Protein AF-A0A1S4BSP2-F1 (afdb_monomer)

Structure (mmCIF, N/CA/C/O backbone):
data_AF-A0A1S4BSP2-F1
#
_entry.id   AF-A0A1S4BSP2-F1
#
loop_
_atom_site.group_PDB
_atom_site.id
_atom_site.type_symbol
_atom_site.label_atom_id
_atom_site.label_alt_id
_atom_site.label_comp_id
_atom_site.label_asym_id
_atom_site.label_entity_id
_atom_site.label_seq_id
_atom_site.pdbx_PDB_ins_code
_atom_site.Cartn_x
_atom_site.Cartn_y
_atom_site.Cartn_z
_atom_site.occupancy
_atom_site.B_iso_or_equiv
_atom_site.auth_seq_id
_atom_site.auth_comp_id
_atom_site.auth_asym_id
_atom_site.auth_atom_id
_atom_site.pdbx_PDB_model_num
ATOM 1 N N . MET A 1 1 ? 5.334 58.617 24.146 1.00 50.50 1 MET A N 1
ATOM 2 C CA . MET A 1 1 ? 5.164 57.390 23.346 1.00 50.50 1 MET A CA 1
ATOM 3 C C . MET A 1 1 ? 6.463 56.600 23.495 1.00 50.50 1 MET A C 1
ATOM 5 O O . MET A 1 1 ? 7.071 56.245 22.509 1.00 50.50 1 MET A O 1
ATOM 9 N N . ASP A 1 2 ? 6.907 56.377 24.747 1.00 45.22 2 ASP A N 1
ATOM 10 C CA . ASP A 1 2 ? 8.325 56.086 25.069 1.00 45.22 2 ASP A CA 1
ATOM 11 C C . ASP A 1 2 ? 8.483 55.073 26.223 1.00 45.22 2 ASP A C 1
ATOM 13 O O . ASP A 1 2 ? 9.520 54.987 26.870 1.00 45.22 2 ASP A O 1
ATOM 17 N N . LYS A 1 3 ? 7.433 54.296 26.523 1.00 40.75 3 LYS A N 1
ATOM 18 C CA . LYS A 1 3 ? 7.481 53.196 27.511 1.00 40.75 3 LYS A CA 1
ATOM 19 C C . LYS A 1 3 ? 7.146 51.819 26.932 1.00 40.75 3 LYS A C 1
ATOM 21 O O . LYS A 1 3 ? 7.231 50.833 27.652 1.00 40.75 3 LYS A O 1
ATOM 26 N N . VAL A 1 4 ? 6.814 51.741 25.642 1.00 40.09 4 VAL A N 1
ATOM 27 C CA . VAL A 1 4 ? 6.516 50.471 24.954 1.00 40.09 4 VAL A CA 1
ATOM 28 C C . VAL A 1 4 ? 7.745 49.954 24.192 1.00 40.09 4 VAL A C 1
ATOM 30 O O . VAL A 1 4 ? 8.004 48.754 24.207 1.00 40.09 4 VAL A O 1
ATOM 33 N N . ASP A 1 5 ? 8.605 50.842 23.684 1.00 39.97 5 ASP A N 1
ATOM 34 C CA . ASP A 1 5 ? 9.820 50.443 22.951 1.00 39.97 5 ASP A CA 1
ATOM 35 C C . ASP A 1 5 ? 10.984 49.987 23.854 1.00 39.97 5 ASP A C 1
ATOM 37 O O . ASP A 1 5 ? 11.882 49.273 23.408 1.00 39.97 5 ASP A O 1
ATOM 41 N N . SER A 1 6 ? 10.943 50.302 25.154 1.00 36.81 6 SER A N 1
ATOM 42 C CA . SER A 1 6 ? 11.960 49.861 26.124 1.00 36.81 6 SER A CA 1
ATOM 43 C C . SER A 1 6 ? 11.804 48.390 26.550 1.00 36.81 6 SER A C 1
ATOM 45 O O . SER A 1 6 ? 12.796 47.764 26.914 1.00 36.81 6 SER A O 1
ATOM 47 N N . ILE A 1 7 ? 10.595 47.821 26.464 1.00 40.38 7 ILE A N 1
ATOM 48 C CA . ILE A 1 7 ? 10.298 46.432 26.873 1.00 40.38 7 ILE A CA 1
ATOM 49 C C . ILE A 1 7 ? 10.521 45.451 25.706 1.00 40.38 7 ILE A C 1
ATOM 51 O O . ILE A 1 7 ? 10.869 44.287 25.903 1.00 40.38 7 ILE A O 1
ATOM 55 N N . ILE A 1 8 ? 10.399 45.927 24.464 1.00 39.69 8 ILE A N 1
ATOM 56 C CA . ILE A 1 8 ? 10.599 45.099 23.267 1.00 39.69 8 ILE A CA 1
ATOM 57 C C . ILE A 1 8 ? 12.098 44.849 23.009 1.00 39.69 8 ILE A C 1
ATOM 59 O O . ILE A 1 8 ? 12.465 43.773 22.540 1.00 39.69 8 ILE A O 1
ATOM 63 N N . GLN A 1 9 ? 12.991 45.767 23.404 1.00 39.12 9 GLN A N 1
ATOM 64 C CA . GLN A 1 9 ? 14.441 45.559 23.273 1.00 39.12 9 GLN A CA 1
ATOM 65 C C . GLN A 1 9 ? 15.087 44.732 24.403 1.00 39.12 9 GLN A C 1
ATOM 67 O O . GLN A 1 9 ? 16.177 44.195 24.190 1.00 39.12 9 GLN A O 1
ATOM 72 N N . SER A 1 10 ? 14.439 44.550 25.564 1.00 35.06 10 SER A N 1
ATOM 73 C CA . SER A 1 10 ? 14.945 43.649 26.618 1.00 35.06 10 SER A CA 1
ATOM 74 C C . SER A 1 10 ? 14.641 42.173 26.323 1.00 35.06 10 SER A C 1
ATOM 76 O O . SER A 1 10 ? 15.506 41.322 26.515 1.00 35.06 10 SER A O 1
ATOM 78 N N . ASN A 1 11 ? 13.479 41.870 25.731 1.00 36.09 11 ASN A N 1
ATOM 79 C CA . ASN A 1 11 ? 13.054 40.490 25.441 1.00 36.09 11 ASN A CA 1
ATOM 80 C C . ASN A 1 11 ? 13.760 39.845 24.229 1.00 36.09 11 ASN A C 1
ATOM 82 O O . ASN A 1 11 ? 13.740 38.624 24.075 1.00 36.09 11 ASN A O 1
ATOM 86 N N . ILE A 1 12 ? 14.433 40.635 23.385 1.00 36.22 12 ILE A N 1
ATOM 87 C CA . ILE A 1 12 ? 15.202 40.132 22.229 1.00 36.22 12 ILE A CA 1
ATOM 88 C C . ILE A 1 12 ? 16.653 39.767 22.621 1.00 36.22 12 ILE A C 1
ATOM 90 O O . ILE A 1 12 ? 17.309 38.994 21.922 1.00 36.22 12 ILE A O 1
ATOM 94 N N . LYS A 1 13 ? 17.155 40.241 23.774 1.00 35.75 13 LYS A N 1
ATOM 95 C CA . LYS A 1 13 ? 18.499 39.898 24.282 1.00 35.75 13 LYS A CA 1
ATOM 96 C C . LYS A 1 13 ? 18.541 38.680 25.216 1.00 35.75 13 LYS A C 1
ATOM 98 O O . LYS A 1 13 ? 19.605 38.074 25.317 1.00 35.75 13 LYS A O 1
ATOM 103 N N . GLU A 1 14 ? 17.428 38.271 25.830 1.00 34.53 14 GLU A N 1
ATOM 104 C CA . GLU A 1 14 ? 17.371 37.041 26.649 1.00 34.53 14 GLU A CA 1
ATOM 105 C C . GLU A 1 14 ? 17.076 35.773 25.829 1.00 34.53 14 GLU A C 1
ATOM 107 O O . GLU A 1 14 ? 17.665 34.725 26.094 1.00 34.53 14 GLU A O 1
ATOM 112 N N . ASN A 1 15 ? 16.294 35.866 24.745 1.00 33.38 15 ASN A N 1
ATOM 113 C CA . ASN A 1 15 ? 15.998 34.708 23.885 1.00 33.38 15 ASN A CA 1
ATOM 114 C C . ASN A 1 15 ? 17.181 34.233 23.018 1.00 33.38 15 ASN A C 1
ATOM 116 O O . ASN A 1 15 ? 17.183 33.091 22.571 1.00 33.38 15 ASN A O 1
ATOM 120 N N . ASN A 1 16 ? 18.224 35.051 22.838 1.00 33.47 16 ASN A N 1
ATOM 121 C CA . ASN A 1 16 ? 19.440 34.663 22.108 1.00 33.47 16 ASN A CA 1
ATOM 122 C C . ASN A 1 16 ? 20.551 34.081 23.004 1.00 33.47 16 ASN A C 1
ATOM 124 O O . ASN A 1 16 ? 21.638 33.785 22.510 1.00 33.47 16 ASN A O 1
ATOM 128 N N . LYS A 1 17 ? 20.298 33.885 24.309 1.00 32.62 17 LYS A N 1
ATOM 129 C CA . LYS A 1 17 ? 21.251 33.258 25.247 1.00 32.62 17 LYS A CA 1
ATOM 130 C C . LYS A 1 17 ? 20.869 31.836 25.680 1.00 32.62 17 LYS A C 1
ATOM 132 O O . LYS A 1 17 ? 21.713 31.144 26.234 1.00 32.62 17 LYS A O 1
ATOM 137 N N . HIS A 1 18 ? 19.652 31.376 25.376 1.00 33.06 18 HIS A N 1
ATOM 138 C CA . HIS A 1 18 ? 19.178 30.018 25.693 1.00 33.06 18 HIS A CA 1
ATOM 139 C C . HIS A 1 18 ? 19.277 29.013 24.529 1.00 33.06 18 HIS A C 1
ATOM 141 O O . HIS A 1 18 ? 18.910 27.854 24.698 1.00 33.06 18 HIS A O 1
ATOM 147 N N . GLN A 1 19 ? 19.812 29.424 23.372 1.00 31.45 19 GLN A N 1
ATOM 148 C CA . GLN A 1 19 ? 19.957 28.570 22.181 1.00 31.45 19 GLN A CA 1
ATOM 149 C C . GLN A 1 19 ? 21.403 28.105 21.904 1.00 31.45 19 GLN A C 1
ATOM 151 O O . GLN A 1 19 ? 21.684 27.513 20.868 1.00 31.45 19 GLN A O 1
ATOM 156 N N . LEU A 1 20 ? 22.322 28.311 22.850 1.00 29.95 20 LEU A N 1
ATOM 157 C CA . LEU A 1 20 ? 23.643 27.680 22.872 1.00 29.95 20 LEU A CA 1
ATOM 158 C C . LEU A 1 20 ? 23.983 27.354 24.325 1.00 29.95 20 LEU A C 1
ATOM 160 O O . LEU A 1 20 ? 24.379 28.264 25.040 1.00 29.95 20 LEU A O 1
ATOM 164 N N . MET A 1 21 ? 23.769 26.101 24.747 1.00 26.14 21 MET A N 1
ATOM 165 C CA . MET A 1 21 ? 24.466 25.350 25.817 1.00 26.14 21 MET A CA 1
ATOM 166 C C . MET A 1 21 ? 23.573 24.188 26.286 1.00 26.14 21 MET A C 1
ATOM 168 O O . MET A 1 21 ? 22.819 24.335 27.243 1.00 26.14 21 MET A O 1
ATOM 172 N N . CYS A 1 22 ? 23.627 23.060 25.573 1.00 25.50 22 CYS A N 1
ATOM 173 C CA . CYS A 1 22 ? 23.610 21.682 26.105 1.00 25.50 22 CYS A CA 1
ATOM 174 C C . CYS A 1 22 ? 23.443 20.688 24.942 1.00 25.50 22 CYS A C 1
ATOM 176 O O . CYS A 1 22 ? 22.496 19.911 24.878 1.00 25.50 22 CYS A O 1
ATOM 178 N N . GLU A 1 23 ? 24.391 20.722 24.007 1.00 24.67 23 GLU A N 1
ATOM 179 C CA . GLU A 1 23 ? 24.931 19.474 23.474 1.00 24.67 23 GLU A CA 1
ATOM 180 C C . GLU A 1 23 ? 26.076 19.062 24.413 1.00 24.67 23 GLU A C 1
ATOM 182 O O . GLU A 1 23 ? 26.833 19.921 24.867 1.00 24.67 23 GLU A O 1
ATOM 187 N N . ASN A 1 24 ? 26.182 17.756 24.674 1.00 24.95 24 ASN A N 1
ATOM 188 C CA . ASN A 1 24 ? 27.178 17.041 25.488 1.00 24.95 24 ASN A CA 1
ATOM 189 C C . ASN A 1 24 ? 26.901 16.897 26.996 1.00 24.95 24 ASN A C 1
ATOM 191 O O . ASN A 1 24 ? 27.485 17.598 27.816 1.00 24.95 24 ASN A O 1
ATOM 195 N N . SER A 1 25 ? 26.184 15.828 27.365 1.00 26.09 25 SER A N 1
ATOM 196 C CA . SER A 1 25 ? 26.716 14.881 28.358 1.00 26.09 25 SER A CA 1
ATOM 197 C C . SER A 1 25 ? 26.072 13.495 28.235 1.00 26.09 25 SER A C 1
ATOM 199 O O . SER A 1 25 ? 24.858 13.334 28.206 1.00 26.09 25 SER A O 1
ATOM 201 N N . PHE A 1 26 ? 26.973 12.532 28.143 1.00 21.23 26 PHE A N 1
ATOM 202 C CA . PHE A 1 26 ? 26.881 11.092 27.964 1.00 21.23 26 PHE A CA 1
ATOM 203 C C . PHE A 1 26 ? 26.318 10.340 29.197 1.00 21.23 26 PHE A C 1
ATOM 205 O O . PHE A 1 26 ? 26.526 10.773 30.325 1.00 21.23 26 PHE A O 1
ATOM 212 N N . CYS A 1 27 ? 25.680 9.195 28.906 1.00 24.94 27 CYS A N 1
ATOM 213 C CA . CYS A 1 27 ? 25.442 7.962 29.684 1.00 24.94 27 CYS A CA 1
ATOM 214 C C . CYS A 1 27 ? 24.702 7.958 31.043 1.00 24.94 27 CYS A C 1
ATOM 216 O O . CYS A 1 27 ? 25.029 8.676 31.983 1.00 24.94 27 CYS A O 1
ATOM 218 N N . GLY A 1 28 ? 23.795 6.981 31.154 1.00 23.94 28 GLY A N 1
ATOM 219 C CA . GLY A 1 28 ? 23.202 6.482 32.392 1.00 23.94 28 GLY A CA 1
ATOM 220 C C . GLY A 1 28 ? 22.159 5.397 32.107 1.00 23.94 28 GLY A C 1
ATOM 221 O O . GLY A 1 28 ? 20.973 5.645 32.287 1.00 23.94 28 GLY A O 1
ATOM 222 N N . ASP A 1 29 ? 22.608 4.237 31.610 1.00 30.27 29 ASP A N 1
ATOM 223 C CA . ASP A 1 29 ? 21.833 2.986 31.554 1.00 30.27 29 ASP A CA 1
ATOM 224 C C . ASP A 1 29 ? 21.237 2.675 32.928 1.00 30.27 29 ASP A C 1
ATOM 226 O O . ASP A 1 29 ? 22.007 2.547 33.874 1.00 30.27 29 ASP A O 1
ATOM 230 N N . PHE A 1 30 ? 19.920 2.471 33.041 1.00 24.08 30 PHE A N 1
ATOM 231 C CA . PHE A 1 30 ? 19.352 1.674 34.133 1.00 24.08 30 PHE A CA 1
ATOM 232 C C . PHE A 1 30 ? 18.072 0.946 33.693 1.00 24.08 30 PHE A C 1
ATOM 234 O O . PHE A 1 30 ? 17.034 1.548 33.441 1.00 24.08 30 PHE A O 1
ATOM 241 N N . SER A 1 31 ? 18.251 -0.372 33.589 1.00 26.03 31 SER A N 1
ATOM 242 C CA . SER A 1 31 ? 17.325 -1.506 33.495 1.00 26.03 31 SER A CA 1
ATOM 243 C C . SER A 1 31 ? 15.816 -1.256 33.651 1.00 26.03 31 SER A C 1
ATOM 245 O O . SER A 1 31 ? 15.331 -1.067 34.769 1.00 26.03 31 SER A O 1
ATOM 247 N N . ASP A 1 32 ? 15.068 -1.463 32.565 1.00 28.05 32 ASP A N 1
ATOM 248 C CA . ASP A 1 32 ? 13.691 -1.958 32.639 1.00 28.05 32 ASP A CA 1
ATOM 249 C C . ASP A 1 32 ? 13.738 -3.461 32.955 1.00 28.05 32 ASP A C 1
ATOM 251 O O . ASP A 1 32 ? 14.164 -4.281 32.140 1.00 28.05 32 ASP A O 1
ATOM 255 N N . SER A 1 33 ? 13.341 -3.830 34.171 1.00 27.62 33 SER A N 1
ATOM 256 C CA . SER A 1 33 ? 13.061 -5.219 34.525 1.00 27.62 33 SER A CA 1
ATOM 257 C C . SER A 1 33 ? 11.678 -5.596 33.994 1.00 27.62 33 SER A C 1
ATOM 259 O O . SER A 1 33 ? 10.672 -5.448 34.691 1.00 27.62 33 SER A O 1
ATOM 261 N N . GLU A 1 34 ? 11.632 -6.072 32.754 1.00 31.94 34 GLU A N 1
ATOM 262 C CA . GLU A 1 34 ? 10.533 -6.902 32.270 1.00 31.94 34 GLU A CA 1
ATOM 263 C C . GLU A 1 34 ? 10.687 -8.307 32.867 1.00 31.94 34 GLU A C 1
ATOM 265 O O . GLU A 1 34 ? 11.730 -8.943 32.726 1.00 31.94 34 GLU A O 1
ATOM 270 N N . ALA A 1 35 ? 9.650 -8.783 33.555 1.00 28.55 35 ALA A N 1
ATOM 271 C CA . ALA A 1 35 ? 9.513 -10.186 33.913 1.00 28.55 35 ALA A CA 1
ATOM 272 C C . ALA A 1 35 ? 8.082 -10.651 33.610 1.00 28.55 35 ALA A C 1
ATOM 274 O O . ALA A 1 35 ? 7.121 -10.243 34.264 1.00 28.55 35 ALA A O 1
ATOM 275 N N . ASP A 1 36 ? 8.028 -11.508 32.592 1.00 24.95 36 ASP A N 1
ATOM 276 C CA . ASP A 1 36 ? 7.155 -12.661 32.383 1.00 24.95 36 ASP A CA 1
ATOM 277 C C . ASP A 1 36 ? 5.640 -12.472 32.213 1.00 24.95 36 ASP A C 1
ATOM 279 O O . ASP A 1 36 ? 4.841 -12.654 33.130 1.00 24.95 36 ASP A O 1
ATOM 283 N N . PHE A 1 37 ? 5.237 -12.332 30.946 1.00 24.08 37 PHE A N 1
ATOM 284 C CA . PHE A 1 37 ? 4.213 -13.212 30.373 1.00 24.08 37 PHE A CA 1
ATOM 285 C C . PHE A 1 37 ? 4.823 -13.931 29.165 1.00 24.08 37 PHE A C 1
ATOM 287 O O . PHE A 1 37 ? 5.249 -13.291 28.207 1.00 24.08 37 PHE A O 1
ATOM 294 N N . SER A 1 38 ? 4.916 -15.257 29.250 1.00 26.95 38 SER A N 1
ATOM 295 C CA . SER A 1 38 ? 5.575 -16.110 28.265 1.00 26.95 38 SER A CA 1
ATOM 296 C C . SER A 1 38 ? 4.902 -16.042 26.888 1.00 26.95 38 SER A C 1
ATOM 298 O O . SER A 1 38 ? 3.725 -16.365 26.735 1.00 26.95 38 SER A O 1
ATOM 300 N N . ASP A 1 39 ? 5.687 -15.669 25.875 1.00 33.03 39 ASP A N 1
ATOM 301 C CA . ASP A 1 39 ? 5.323 -15.678 24.449 1.00 33.03 39 ASP A CA 1
ATOM 302 C C . ASP A 1 39 ? 6.225 -16.657 23.663 1.00 33.03 39 ASP A C 1
ATOM 304 O O . ASP A 1 39 ? 6.688 -16.401 22.550 1.00 33.03 39 ASP A O 1
ATOM 308 N N . ASP A 1 40 ? 6.487 -17.823 24.261 1.00 27.38 40 ASP A N 1
ATOM 309 C CA . ASP A 1 40 ? 7.433 -18.841 23.769 1.00 27.38 40 ASP A CA 1
ATOM 310 C C . ASP A 1 40 ? 6.928 -19.668 22.565 1.00 27.38 40 ASP A C 1
ATOM 312 O O . ASP A 1 40 ? 7.354 -20.800 22.339 1.00 27.38 40 ASP A O 1
ATOM 316 N N . ALA A 1 41 ? 6.033 -19.126 21.733 1.00 32.53 41 ALA A N 1
ATOM 317 C CA . ALA A 1 41 ? 5.548 -19.837 20.543 1.00 32.53 41 ALA A CA 1
ATOM 318 C C . ALA A 1 41 ? 5.525 -19.019 19.241 1.00 32.53 41 ALA A C 1
ATOM 320 O O . ALA A 1 41 ? 5.024 -19.519 18.228 1.00 32.53 41 ALA A O 1
ATOM 321 N N . LEU A 1 42 ? 6.064 -17.792 19.215 1.00 37.72 42 LEU A N 1
ATOM 322 C CA . LEU A 1 42 ? 6.009 -16.934 18.017 1.00 37.72 42 LEU A CA 1
ATOM 323 C C . LEU A 1 42 ? 7.363 -16.565 17.393 1.00 37.72 42 LEU A C 1
ATOM 325 O O . LEU A 1 42 ? 7.386 -16.118 16.244 1.00 37.72 42 LEU A O 1
ATOM 329 N N . VAL A 1 43 ? 8.488 -16.827 18.059 1.00 35.00 43 VAL A N 1
ATOM 330 C CA . VAL A 1 43 ? 9.807 -16.395 17.557 1.00 35.00 43 VAL A CA 1
ATOM 331 C C . VAL A 1 43 ? 10.371 -17.336 16.477 1.00 35.00 43 VAL A C 1
ATOM 333 O O . VAL A 1 43 ? 10.938 -16.873 15.489 1.00 35.00 43 VAL A O 1
ATOM 336 N N . ASP A 1 44 ? 10.109 -18.644 16.552 1.00 31.48 44 ASP A N 1
ATOM 337 C CA . ASP A 1 44 ? 10.766 -19.639 15.677 1.00 31.48 44 ASP A CA 1
ATOM 338 C C . ASP A 1 44 ? 10.132 -19.786 14.268 1.00 31.48 44 ASP A C 1
ATOM 340 O O . ASP A 1 44 ? 10.564 -20.575 13.426 1.00 31.48 44 ASP A O 1
ATOM 344 N N . THR A 1 45 ? 9.098 -18.992 13.958 1.00 39.03 45 THR A N 1
ATOM 345 C CA . THR A 1 45 ? 8.532 -18.909 12.592 1.00 39.03 45 THR A CA 1
ATOM 346 C C . THR A 1 45 ? 8.915 -17.634 11.848 1.00 39.03 45 THR A C 1
ATOM 348 O O . THR A 1 45 ? 8.694 -17.560 10.637 1.00 39.03 45 THR A O 1
ATOM 351 N N . HIS A 1 46 ? 9.526 -16.659 12.529 1.00 36.59 46 HIS A N 1
ATOM 352 C CA . HIS A 1 46 ? 9.873 -15.366 11.943 1.00 36.59 46 HIS A CA 1
ATOM 353 C C . HIS A 1 46 ? 11.162 -15.423 11.108 1.00 36.59 46 HIS A C 1
ATOM 355 O O . HIS A 1 46 ? 11.204 -14.835 10.029 1.00 36.59 46 HIS A O 1
ATOM 361 N N . GLU A 1 47 ? 12.173 -16.197 11.519 1.00 35.81 47 GLU A N 1
ATOM 362 C CA . GLU A 1 47 ? 13.419 -16.340 10.745 1.00 35.81 47 GLU A CA 1
ATOM 363 C C . GLU A 1 47 ? 13.234 -17.173 9.468 1.00 35.81 47 GLU A C 1
ATOM 365 O O . GLU A 1 47 ? 13.678 -16.768 8.392 1.00 35.81 47 GLU A O 1
ATOM 370 N N . LYS A 1 48 ? 12.483 -18.281 9.536 1.00 30.78 48 LYS A N 1
ATOM 371 C CA . LYS A 1 48 ? 12.262 -19.165 8.375 1.00 30.78 48 LYS A CA 1
ATOM 372 C C . LYS A 1 48 ? 11.256 -18.612 7.356 1.00 30.78 48 LYS A C 1
ATOM 374 O O . LYS A 1 48 ? 11.366 -18.932 6.175 1.00 30.78 48 LYS A O 1
ATOM 379 N N . ARG A 1 49 ? 10.298 -17.758 7.757 1.00 34.91 49 ARG A N 1
ATOM 380 C CA . ARG A 1 49 ? 9.403 -17.060 6.803 1.00 34.91 49 ARG A CA 1
ATOM 381 C C . ARG A 1 49 ? 10.033 -15.820 6.189 1.00 34.91 49 ARG A C 1
ATOM 383 O O . ARG A 1 49 ? 9.805 -15.572 5.008 1.00 34.91 49 ARG A O 1
ATOM 390 N N . ASN A 1 50 ? 10.849 -15.077 6.935 1.00 33.19 50 ASN A N 1
ATOM 391 C CA . ASN A 1 50 ? 11.537 -13.913 6.379 1.00 33.19 50 ASN A CA 1
ATOM 392 C C . ASN A 1 50 ? 12.547 -14.308 5.293 1.00 33.19 50 ASN A C 1
ATOM 394 O O . ASN A 1 50 ? 12.716 -13.557 4.339 1.00 33.19 50 ASN A O 1
ATOM 398 N N . GLN A 1 51 ? 13.125 -15.513 5.344 1.00 32.88 51 GLN A N 1
ATOM 399 C CA . GLN A 1 51 ? 13.971 -16.030 4.260 1.00 32.88 51 GLN A CA 1
ATOM 400 C C . GLN A 1 51 ? 13.214 -16.305 2.949 1.00 32.88 51 GLN A C 1
ATOM 402 O O . GLN A 1 51 ? 13.786 -16.127 1.881 1.00 32.88 51 GLN A O 1
ATOM 407 N N . SER A 1 52 ? 11.921 -16.643 3.007 1.00 32.03 52 SER A N 1
ATOM 408 C CA . SER A 1 52 ? 11.067 -16.794 1.815 1.00 32.03 52 SER A CA 1
ATOM 409 C C . SER A 1 52 ? 10.479 -15.463 1.320 1.00 32.03 52 SER A C 1
ATOM 411 O O . SER A 1 52 ? 10.102 -15.368 0.155 1.00 32.03 52 SER A O 1
ATOM 413 N N . ILE A 1 53 ? 10.401 -14.440 2.176 1.00 33.31 53 ILE A N 1
ATOM 414 C CA . ILE A 1 53 ? 9.873 -13.104 1.838 1.00 33.31 53 ILE A CA 1
ATOM 415 C C . ILE A 1 53 ? 10.990 -12.173 1.327 1.00 33.31 53 ILE A C 1
ATOM 417 O O . ILE A 1 53 ? 10.734 -11.267 0.537 1.00 33.31 53 ILE A O 1
ATOM 421 N N . LEU A 1 54 ? 12.249 -12.429 1.694 1.00 29.39 54 LEU A N 1
ATOM 422 C CA . LEU A 1 54 ? 13.413 -11.675 1.213 1.00 29.39 54 LEU A CA 1
ATOM 423 C C . LEU A 1 54 ? 13.801 -11.975 -0.251 1.00 29.39 54 LEU A C 1
ATOM 425 O O . LEU A 1 54 ? 14.587 -11.219 -0.824 1.00 29.39 54 LEU A O 1
ATOM 429 N N . GLU A 1 55 ? 13.225 -13.002 -0.886 1.00 32.47 55 GLU A N 1
ATOM 430 C CA . GLU A 1 55 ? 13.447 -13.305 -2.313 1.00 32.47 55 GLU A CA 1
ATOM 431 C C . GLU A 1 55 ? 12.458 -12.615 -3.275 1.00 32.47 55 GLU A C 1
ATOM 433 O O . GLU A 1 55 ? 12.697 -12.581 -4.485 1.00 32.47 55 GLU A O 1
ATOM 438 N N . GLU A 1 56 ? 11.419 -11.938 -2.777 1.00 36.19 56 GLU A N 1
ATOM 439 C CA . GLU A 1 56 ? 10.548 -11.084 -3.599 1.00 36.19 56 GLU A CA 1
ATOM 440 C C . GLU A 1 56 ? 10.877 -9.600 -3.424 1.00 36.19 56 GLU A C 1
ATOM 442 O O . GLU A 1 56 ? 10.087 -8.774 -2.964 1.00 36.19 56 GLU A O 1
ATOM 447 N N . ARG A 1 57 ? 12.082 -9.231 -3.863 1.00 35.16 57 ARG A N 1
ATOM 448 C CA . ARG A 1 57 ? 12.482 -7.832 -4.023 1.00 35.16 57 ARG A CA 1
ATOM 449 C C . ARG A 1 57 ? 11.692 -7.194 -5.171 1.00 35.16 57 ARG A C 1
ATOM 451 O O . ARG A 1 57 ? 12.064 -7.292 -6.337 1.00 35.16 57 ARG A O 1
ATOM 458 N N . GLU A 1 58 ? 10.579 -6.572 -4.801 1.00 47.84 58 GLU A N 1
ATOM 459 C CA . GLU A 1 58 ? 9.775 -5.580 -5.522 1.00 47.84 58 GLU A CA 1
ATOM 460 C C . GLU A 1 58 ? 10.166 -5.344 -6.999 1.00 47.84 58 GLU A C 1
ATOM 462 O O . GLU A 1 58 ? 11.014 -4.515 -7.377 1.00 47.84 58 GLU A O 1
ATOM 467 N N . LEU A 1 59 ? 9.527 -6.141 -7.850 1.00 42.66 59 LEU A N 1
ATOM 468 C CA . LEU A 1 59 ? 9.638 -6.076 -9.295 1.00 42.66 59 LEU A CA 1
ATOM 469 C C . LEU A 1 59 ? 8.780 -4.918 -9.832 1.00 42.66 59 LEU A C 1
ATOM 471 O O . LEU A 1 59 ? 7.669 -4.686 -9.366 1.00 42.66 59 LEU A O 1
ATOM 475 N N . LEU A 1 60 ? 9.294 -4.213 -10.849 1.00 50.06 60 LEU A N 1
ATOM 476 C CA . LEU A 1 60 ? 8.462 -3.408 -11.757 1.00 50.06 60 LEU A CA 1
ATOM 477 C C . LEU A 1 60 ? 7.264 -4.256 -12.210 1.00 50.06 60 LEU A C 1
ATOM 479 O O . LEU A 1 60 ? 7.465 -5.459 -12.411 1.00 50.06 60 LEU A O 1
ATOM 483 N N . SER A 1 61 ? 6.077 -3.659 -12.401 1.00 56.06 61 SER A N 1
ATOM 484 C CA . SER A 1 61 ? 4.927 -4.419 -12.907 1.00 56.06 61 SER A CA 1
ATOM 485 C C . SER A 1 61 ? 5.346 -5.147 -14.187 1.00 56.06 61 SER A C 1
ATOM 487 O O . SER A 1 61 ? 6.062 -4.595 -15.033 1.00 56.06 61 SER A O 1
ATOM 489 N N . ASP A 1 62 ? 4.984 -6.423 -14.309 1.00 57.56 62 ASP A N 1
ATOM 490 C CA . ASP A 1 62 ? 5.377 -7.220 -15.477 1.00 57.56 62 ASP A CA 1
ATOM 491 C C . ASP A 1 62 ? 4.826 -6.611 -16.775 1.00 57.56 62 ASP A C 1
ATOM 493 O O . ASP A 1 62 ? 5.418 -6.758 -17.842 1.00 57.56 62 ASP A O 1
ATOM 497 N N . GLU A 1 63 ? 3.767 -5.811 -16.661 1.00 55.38 63 GLU A N 1
ATOM 498 C CA . GLU A 1 63 ? 3.228 -4.973 -17.722 1.00 55.38 63 GLU A CA 1
ATOM 499 C C . GLU A 1 63 ? 4.169 -3.840 -18.147 1.00 55.38 63 GLU A C 1
ATOM 501 O O . GLU A 1 63 ? 4.447 -3.692 -19.337 1.00 55.38 63 GLU A O 1
ATOM 506 N N . ILE A 1 64 ? 4.744 -3.083 -17.206 1.00 57.44 64 ILE A N 1
ATOM 507 C CA . ILE A 1 64 ? 5.769 -2.078 -17.522 1.00 57.44 64 ILE A CA 1
ATOM 508 C C . ILE A 1 64 ? 6.975 -2.740 -18.191 1.00 57.44 64 ILE A C 1
ATOM 510 O O . ILE A 1 64 ? 7.514 -2.190 -19.153 1.00 57.44 64 ILE A O 1
ATOM 514 N N . LYS A 1 65 ? 7.397 -3.923 -17.726 1.00 59.12 65 LYS A N 1
ATOM 515 C CA . LYS A 1 65 ? 8.508 -4.661 -18.349 1.00 59.12 65 LYS A CA 1
ATOM 516 C C . LYS A 1 65 ? 8.175 -5.102 -19.776 1.00 59.12 65 LYS A C 1
ATOM 518 O O . LYS A 1 65 ? 9.038 -4.967 -20.639 1.00 59.12 65 LYS A O 1
ATOM 523 N N . ARG A 1 66 ? 6.953 -5.584 -20.036 1.00 60.59 66 ARG A N 1
ATOM 524 C CA . ARG A 1 66 ? 6.480 -5.951 -21.384 1.00 60.59 66 ARG A CA 1
ATOM 525 C C . ARG A 1 66 ? 6.409 -4.739 -22.307 1.00 60.59 66 ARG A C 1
ATOM 527 O O . ARG A 1 66 ? 7.096 -4.720 -23.319 1.00 60.59 66 ARG A O 1
ATOM 534 N N . LYS A 1 67 ? 5.728 -3.667 -21.892 1.00 63.97 67 LYS A N 1
ATOM 535 C CA . LYS A 1 67 ? 5.668 -2.402 -22.648 1.00 63.97 67 LYS A CA 1
ATOM 536 C C . LYS A 1 67 ? 7.049 -1.828 -22.919 1.00 63.97 67 LYS A C 1
ATOM 538 O O . LYS A 1 67 ? 7.282 -1.226 -23.958 1.00 63.97 67 LYS A O 1
ATOM 543 N N . MET A 1 68 ? 7.988 -2.013 -21.998 1.00 58.00 68 MET A N 1
ATOM 544 C CA . MET A 1 68 ? 9.378 -1.671 -22.239 1.00 58.00 68 MET A CA 1
ATOM 545 C C . MET A 1 68 ? 9.965 -2.487 -23.398 1.00 58.00 68 MET A C 1
ATOM 547 O O . MET A 1 68 ? 10.655 -1.906 -24.227 1.00 58.00 68 MET A O 1
ATOM 551 N N . VAL A 1 69 ? 9.735 -3.793 -23.490 1.00 54.91 69 VAL A N 1
ATOM 552 C CA . VAL A 1 69 ? 10.296 -4.637 -24.562 1.00 54.91 69 VAL A CA 1
ATOM 553 C C . VAL A 1 69 ? 9.814 -4.221 -25.963 1.00 54.91 69 VAL A C 1
ATOM 555 O O . VAL A 1 69 ? 10.609 -4.296 -26.896 1.00 54.91 69 VAL A O 1
ATOM 558 N N . ASP A 1 70 ? 8.598 -3.685 -26.098 1.00 50.62 70 ASP A N 1
ATOM 559 C CA . ASP A 1 70 ? 7.940 -3.478 -27.402 1.00 50.62 70 ASP A CA 1
ATOM 560 C C . ASP A 1 70 ? 8.134 -2.081 -28.045 1.00 50.62 70 ASP A C 1
ATOM 562 O O . ASP A 1 70 ? 7.584 -1.802 -29.107 1.00 50.62 70 ASP A O 1
ATOM 566 N N . ILE A 1 71 ? 8.885 -1.161 -27.423 1.00 52.72 71 ILE A N 1
ATOM 567 C CA . ILE A 1 71 ? 8.872 0.275 -27.800 1.00 52.72 71 ILE A CA 1
ATOM 568 C C . ILE A 1 71 ? 9.907 0.704 -28.864 1.00 52.72 71 ILE A C 1
ATOM 570 O O . ILE A 1 71 ? 9.814 1.828 -29.359 1.00 52.72 71 ILE A O 1
ATOM 574 N N . GLU A 1 72 ? 10.876 -0.121 -29.265 1.00 47.28 72 GLU A N 1
ATOM 575 C CA . GLU A 1 72 ? 11.948 0.330 -30.177 1.00 47.28 72 GLU A CA 1
ATOM 576 C C . GLU A 1 72 ? 11.771 -0.153 -31.627 1.00 47.28 72 GLU A C 1
ATOM 578 O O . GLU A 1 72 ? 12.368 -1.141 -32.049 1.00 47.28 72 GLU A O 1
ATOM 583 N N . GLY A 1 73 ? 10.997 0.610 -32.406 1.00 38.91 73 GLY A N 1
ATOM 584 C CA . GLY A 1 73 ? 11.229 0.757 -33.845 1.00 38.91 73 GLY A CA 1
ATOM 585 C C . GLY A 1 73 ? 12.369 1.756 -34.070 1.00 38.91 73 GLY A C 1
ATOM 586 O O . GLY A 1 73 ? 12.258 2.922 -33.687 1.00 38.91 73 GLY A O 1
ATOM 587 N N . ASP A 1 74 ? 13.481 1.284 -34.625 1.00 35.38 74 ASP A N 1
ATOM 588 C CA . ASP A 1 74 ? 14.639 2.093 -35.018 1.00 35.38 74 ASP A CA 1
ATOM 589 C C . ASP A 1 74 ? 14.392 2.653 -36.435 1.00 35.38 74 ASP A C 1
ATOM 591 O O . ASP A 1 74 ? 14.100 1.858 -37.327 1.00 35.38 74 ASP A O 1
ATOM 595 N N . PRO A 1 75 ? 14.454 3.976 -36.685 1.00 36.09 75 PRO A N 1
ATOM 596 C CA . PRO A 1 75 ? 14.222 4.534 -38.021 1.00 36.09 75 PRO A CA 1
ATOM 597 C C . PRO A 1 75 ? 15.333 4.235 -39.049 1.00 36.09 75 PRO A C 1
ATOM 599 O O . PRO A 1 75 ? 15.136 4.550 -40.218 1.00 36.09 75 PRO A O 1
ATOM 602 N N . ASP A 1 76 ? 16.457 3.621 -38.655 1.00 36.69 76 ASP A N 1
ATOM 603 C CA . ASP A 1 76 ? 17.646 3.465 -39.514 1.00 36.69 76 ASP A CA 1
ATOM 604 C C . ASP A 1 76 ? 18.014 2.009 -39.884 1.00 36.69 76 ASP A C 1
ATOM 606 O O . ASP A 1 76 ? 19.165 1.725 -40.228 1.00 36.69 76 ASP A O 1
ATOM 610 N N . CYS A 1 77 ? 17.072 1.059 -39.886 1.00 34.97 77 CYS A N 1
ATOM 611 C CA . CYS A 1 77 ? 17.324 -0.266 -40.466 1.00 34.97 77 CYS A CA 1
ATOM 612 C C . CYS A 1 77 ? 16.354 -0.600 -41.607 1.00 34.97 77 CYS A C 1
ATOM 614 O O . CYS A 1 77 ? 15.141 -0.648 -41.444 1.00 34.97 77 CYS A O 1
ATOM 616 N N . VAL A 1 78 ? 16.933 -0.806 -42.793 1.00 30.78 78 VAL A N 1
ATOM 617 C CA . VAL A 1 78 ? 16.245 -1.280 -43.995 1.00 30.78 78 VAL A CA 1
ATOM 618 C C . VAL A 1 78 ? 15.685 -2.669 -43.704 1.00 30.78 78 VAL A C 1
ATOM 620 O O . VAL A 1 78 ? 16.451 -3.606 -43.473 1.00 30.78 78 VAL A O 1
ATOM 623 N N . ASP A 1 79 ? 14.362 -2.781 -43.704 1.00 28.77 79 ASP A N 1
ATOM 624 C CA . ASP A 1 79 ? 13.667 -4.062 -43.659 1.00 28.77 79 ASP A CA 1
ATOM 625 C C . ASP A 1 79 ? 13.895 -4.774 -45.000 1.00 28.77 79 ASP A C 1
ATOM 627 O O . ASP A 1 79 ? 13.602 -4.222 -46.064 1.00 28.77 79 ASP A O 1
ATOM 631 N N . SER A 1 80 ? 14.481 -5.972 -44.970 1.00 33.78 80 SER A N 1
ATOM 632 C CA . SER A 1 80 ? 14.535 -6.850 -46.141 1.00 33.78 80 SER A CA 1
ATOM 633 C C . SER A 1 80 ? 13.625 -8.040 -45.884 1.00 33.78 80 SER A C 1
ATOM 635 O O . SER A 1 80 ? 13.828 -8.769 -44.912 1.00 33.78 80 SER A O 1
ATOM 637 N N . GLU A 1 81 ? 12.649 -8.181 -46.774 1.00 33.16 81 GLU A N 1
ATOM 638 C CA . GLU A 1 81 ? 11.479 -9.049 -46.707 1.00 33.16 81 GLU A CA 1
ATOM 639 C C . GLU A 1 81 ? 11.744 -10.536 -46.417 1.00 33.16 81 GLU A C 1
ATOM 641 O O . GLU A 1 81 ? 12.818 -11.094 -46.657 1.00 33.16 81 GLU A O 1
ATOM 646 N N . ASP A 1 82 ? 10.668 -11.139 -45.911 1.00 38.16 82 ASP A N 1
ATOM 647 C CA . ASP A 1 82 ? 10.427 -12.536 -45.570 1.00 38.16 82 ASP A CA 1
ATOM 648 C C . ASP A 1 82 ? 10.992 -13.579 -46.541 1.00 38.16 82 ASP A C 1
ATOM 650 O O . ASP A 1 82 ? 10.825 -13.486 -47.755 1.00 38.16 82 ASP A O 1
ATOM 654 N N . VAL A 1 83 ? 11.463 -14.700 -45.978 1.00 29.02 83 VAL A N 1
ATOM 655 C CA . VAL A 1 83 ? 11.296 -16.015 -46.616 1.00 29.02 83 VAL A CA 1
ATOM 656 C C . VAL A 1 83 ? 10.985 -17.066 -45.545 1.00 29.02 83 VAL A C 1
ATOM 658 O O . VAL A 1 83 ? 11.759 -17.297 -44.615 1.00 29.02 83 VAL A O 1
ATOM 661 N N . GLN A 1 84 ? 9.818 -17.695 -45.686 1.00 36.34 84 GLN A N 1
ATOM 662 C CA . GLN A 1 84 ? 9.399 -18.905 -44.975 1.00 36.34 84 GLN A CA 1
ATOM 663 C C . GLN A 1 84 ? 10.337 -20.081 -45.299 1.00 36.34 84 GLN A C 1
ATOM 665 O O . GLN A 1 84 ? 10.881 -20.122 -46.399 1.00 36.34 84 GLN A O 1
ATOM 670 N N . SER A 1 85 ? 10.438 -21.078 -44.401 1.00 30.84 85 SER A N 1
ATOM 671 C CA . SER A 1 85 ? 10.187 -22.501 -44.729 1.00 30.84 85 SER A CA 1
ATOM 672 C C . SER A 1 85 ? 10.980 -23.531 -43.894 1.00 30.84 85 SER A C 1
ATOM 674 O O . SER A 1 85 ? 12.207 -23.512 -43.859 1.00 30.84 85 SER A O 1
ATOM 676 N N . LEU A 1 86 ? 10.197 -24.501 -43.395 1.00 30.27 86 LEU A N 1
ATOM 677 C CA . LEU A 1 86 ? 10.444 -25.926 -43.109 1.00 30.27 86 LEU A CA 1
ATOM 678 C C . LEU A 1 86 ? 11.279 -26.335 -41.885 1.00 30.27 86 LEU A C 1
ATOM 680 O O . LEU A 1 86 ? 12.508 -26.400 -41.906 1.00 30.27 86 LEU A O 1
ATOM 684 N N . ASP A 1 87 ? 10.531 -26.756 -40.864 1.00 31.56 87 ASP A N 1
ATOM 685 C CA . ASP A 1 87 ? 10.968 -27.625 -39.780 1.00 31.56 87 ASP A CA 1
ATOM 686 C C . ASP A 1 87 ? 11.423 -28.985 -40.332 1.00 31.56 87 ASP A C 1
ATOM 688 O O . ASP A 1 87 ? 10.743 -29.616 -41.145 1.00 31.56 87 ASP A O 1
ATOM 692 N N . SER A 1 88 ? 12.587 -29.444 -39.874 1.00 30.98 88 SER A N 1
ATOM 693 C CA . SER A 1 88 ? 12.991 -30.845 -39.977 1.00 30.98 88 SER A CA 1
ATOM 694 C C . SER A 1 88 ? 13.418 -31.320 -38.593 1.00 30.98 88 SER A C 1
ATOM 696 O O . SER A 1 88 ? 14.374 -30.814 -37.999 1.00 30.98 88 SER A O 1
ATOM 698 N N . ASP A 1 89 ? 12.643 -32.266 -38.072 1.00 37.16 89 ASP A N 1
ATOM 699 C CA . ASP A 1 89 ? 12.831 -32.893 -36.773 1.00 37.16 89 ASP A CA 1
ATOM 700 C C . ASP A 1 89 ? 14.050 -33.817 -36.808 1.00 37.16 89 ASP A C 1
ATOM 702 O O . ASP A 1 89 ? 14.091 -34.805 -37.541 1.00 37.16 89 ASP A O 1
ATOM 706 N N . PHE A 1 90 ? 15.048 -33.511 -35.984 1.00 29.17 90 PHE A N 1
ATOM 707 C CA . PHE A 1 90 ? 16.124 -34.443 -35.664 1.00 29.17 90 PHE A CA 1
ATOM 708 C C . PHE A 1 90 ? 16.386 -34.372 -34.166 1.00 29.17 90 PHE A C 1
ATOM 710 O O . PHE A 1 90 ? 17.001 -33.426 -33.685 1.00 29.17 90 PHE A O 1
ATOM 717 N N . GLU A 1 91 ? 15.877 -35.323 -33.390 1.00 44.09 91 GLU A N 1
ATOM 718 C CA . GLU A 1 91 ? 16.118 -35.359 -31.948 1.00 44.09 91 GLU A CA 1
ATOM 719 C C . GLU A 1 91 ? 17.602 -35.581 -31.646 1.00 44.09 91 GLU A C 1
ATOM 721 O O . GLU A 1 91 ? 18.212 -36.529 -32.139 1.00 44.09 91 GLU A O 1
ATOM 726 N N . THR A 1 92 ? 18.203 -34.708 -30.830 1.00 36.81 92 THR A N 1
ATOM 727 C CA . THR A 1 92 ? 19.438 -35.039 -30.100 1.00 36.81 92 THR A CA 1
ATOM 728 C C . THR A 1 92 ? 19.658 -34.079 -28.928 1.00 36.81 92 THR A C 1
ATOM 730 O O . THR A 1 92 ? 19.593 -32.860 -29.097 1.00 36.81 92 THR A O 1
ATOM 733 N N . GLU A 1 93 ? 19.837 -34.712 -27.766 1.00 35.28 93 GLU A N 1
ATOM 734 C CA . GLU A 1 93 ? 20.475 -34.350 -26.488 1.00 35.28 93 GLU A CA 1
ATOM 735 C C . GLU A 1 93 ? 20.497 -32.875 -26.036 1.00 35.28 93 GLU A C 1
ATOM 737 O O . GLU A 1 93 ? 21.111 -31.996 -26.640 1.00 35.28 93 GLU A O 1
ATOM 742 N N . SER A 1 94 ? 19.854 -32.612 -24.888 1.00 37.28 94 SER A N 1
ATOM 743 C CA . SER A 1 94 ? 19.807 -31.296 -24.247 1.00 37.28 94 SER A CA 1
ATOM 744 C C . SER A 1 94 ? 21.167 -30.908 -23.653 1.00 37.28 94 SER A C 1
ATOM 746 O O . SER A 1 94 ? 21.510 -31.293 -22.533 1.00 37.28 94 SER A O 1
ATOM 748 N N . PHE A 1 95 ? 21.933 -30.092 -24.372 1.00 43.28 95 PHE A N 1
ATOM 749 C CA . PHE A 1 95 ? 23.067 -29.378 -23.791 1.00 43.28 95 PHE A CA 1
ATOM 750 C C . PHE A 1 95 ? 22.547 -28.288 -22.843 1.00 43.28 95 PHE A C 1
ATOM 752 O O . PHE A 1 95 ? 21.844 -27.362 -23.252 1.00 43.28 95 PHE A O 1
ATOM 759 N N . ASN A 1 96 ? 22.855 -28.418 -21.552 1.00 49.66 96 ASN A N 1
ATOM 760 C CA . ASN A 1 96 ? 22.398 -27.497 -20.515 1.00 49.66 96 ASN A CA 1
ATOM 761 C C . ASN A 1 96 ? 23.332 -26.272 -20.455 1.00 49.66 96 ASN A C 1
ATOM 763 O O . ASN A 1 96 ? 24.293 -26.250 -19.688 1.00 49.66 96 ASN A O 1
ATOM 767 N N . PHE A 1 97 ? 23.093 -25.278 -21.314 1.00 57.25 97 PHE A N 1
ATOM 768 C CA . PHE A 1 97 ? 23.893 -24.048 -21.359 1.00 57.25 97 PHE A CA 1
ATOM 769 C C . PHE A 1 97 ? 23.542 -23.080 -20.215 1.00 57.25 97 PHE A C 1
ATOM 771 O O . PHE A 1 97 ? 22.374 -23.005 -19.816 1.00 57.25 97 PHE A O 1
ATOM 778 N N . PRO A 1 98 ? 24.503 -22.270 -19.725 1.00 63.50 98 PRO A N 1
ATOM 779 C CA . PRO A 1 98 ? 24.218 -21.189 -18.786 1.00 63.50 98 PRO A CA 1
ATOM 780 C C . PRO A 1 98 ? 23.180 -20.207 -19.357 1.00 63.50 98 PRO A C 1
ATOM 782 O O . PRO A 1 98 ? 23.352 -19.647 -20.447 1.00 63.50 98 PRO A O 1
ATOM 785 N N . LYS A 1 99 ? 22.082 -20.010 -18.619 1.00 68.44 99 LYS A N 1
ATOM 786 C CA . LYS A 1 99 ? 20.999 -19.074 -18.955 1.00 68.44 99 LYS A CA 1
ATOM 787 C C . LYS A 1 99 ? 21.169 -17.792 -18.151 1.00 68.44 99 LYS A C 1
ATOM 789 O O . LYS A 1 99 ? 21.301 -17.856 -16.931 1.00 68.44 99 LYS A O 1
ATOM 794 N N . PHE A 1 100 ? 21.136 -16.647 -18.827 1.00 60.03 100 PHE A N 1
ATOM 795 C CA . PHE A 1 100 ? 21.143 -15.345 -18.166 1.00 60.03 100 PHE A CA 1
ATOM 796 C C . PHE A 1 100 ? 19.889 -15.180 -17.299 1.00 60.03 100 PHE A C 1
ATOM 798 O O . PHE A 1 100 ? 18.774 -15.448 -17.757 1.00 60.03 100 PHE A O 1
ATOM 805 N N . ASN A 1 101 ? 20.065 -14.721 -16.059 1.00 59.16 101 ASN A N 1
ATOM 806 C CA . ASN A 1 101 ? 18.957 -14.430 -15.160 1.00 59.16 101 ASN A CA 1
ATOM 807 C C . ASN A 1 101 ? 18.821 -12.909 -14.951 1.00 59.16 101 ASN A C 1
ATOM 809 O O . ASN A 1 101 ? 19.625 -12.307 -14.231 1.00 59.16 101 ASN A O 1
ATOM 813 N N . PRO A 1 102 ? 17.758 -12.269 -15.484 1.00 57.22 102 PRO A N 1
ATOM 814 C CA . PRO A 1 102 ? 17.502 -10.835 -15.323 1.00 57.22 102 PRO A CA 1
ATOM 815 C C . PRO A 1 102 ? 17.501 -10.325 -13.882 1.00 57.22 102 PRO A C 1
ATOM 817 O O . PRO A 1 102 ? 17.695 -9.128 -13.665 1.00 57.22 102 PRO A O 1
ATOM 820 N N . LYS A 1 103 ? 17.225 -11.199 -12.905 1.00 46.88 103 LYS A N 1
ATOM 821 C CA . LYS A 1 103 ? 17.099 -10.831 -11.490 1.00 46.88 103 LYS A CA 1
ATOM 822 C C . LYS A 1 103 ? 18.447 -10.752 -10.769 1.00 46.88 103 LYS A C 1
ATOM 824 O O . LYS A 1 103 ? 18.596 -9.895 -9.905 1.00 46.88 103 LYS A O 1
ATOM 829 N N . THR A 1 104 ? 19.408 -11.613 -11.108 1.00 49.16 104 THR A N 1
ATOM 830 C CA . THR A 1 104 ? 20.725 -11.683 -10.443 1.00 49.16 104 THR A CA 1
ATOM 831 C C . THR A 1 104 ? 21.819 -10.993 -11.250 1.00 49.16 104 THR A C 1
ATOM 833 O O . THR A 1 104 ? 22.689 -10.343 -10.675 1.00 49.16 104 THR A O 1
ATOM 836 N N . ASP A 1 105 ? 21.729 -11.059 -12.578 1.00 55.31 105 ASP A N 1
ATOM 837 C CA . ASP A 1 105 ? 22.817 -10.677 -13.484 1.00 55.31 105 ASP A CA 1
ATOM 838 C C . ASP A 1 105 ? 22.558 -9.316 -14.157 1.00 55.31 105 ASP A C 1
ATOM 840 O O . ASP A 1 105 ? 23.407 -8.792 -14.873 1.00 55.31 105 ASP A O 1
ATOM 844 N N . GLY A 1 106 ? 21.385 -8.710 -13.937 1.00 58.41 106 GLY A N 1
ATOM 845 C CA . GLY A 1 106 ? 20.950 -7.491 -14.629 1.00 58.41 106 GLY A CA 1
ATOM 846 C C . GLY A 1 106 ? 21.780 -6.239 -14.324 1.00 58.41 106 GLY A C 1
ATOM 847 O O . GLY A 1 106 ? 22.030 -5.438 -15.222 1.00 58.41 106 GLY A O 1
ATOM 848 N N . ASP A 1 107 ? 22.230 -6.064 -13.078 1.00 53.31 107 ASP A N 1
ATOM 849 C CA . ASP A 1 107 ? 23.027 -4.896 -12.667 1.00 53.31 107 ASP A CA 1
ATOM 850 C C . ASP A 1 107 ? 24.537 -5.077 -12.902 1.00 53.31 107 ASP A C 1
ATOM 852 O O . ASP A 1 107 ? 25.284 -4.094 -12.936 1.00 53.31 107 ASP A O 1
ATOM 856 N N . ASN A 1 108 ? 24.996 -6.321 -13.069 1.00 57.59 108 ASN A N 1
ATOM 857 C CA . ASN A 1 108 ? 26.388 -6.647 -13.360 1.00 57.59 108 ASN A CA 1
ATOM 858 C C . ASN A 1 108 ? 26.498 -7.876 -14.278 1.00 57.59 108 ASN A C 1
ATOM 860 O O . ASN A 1 108 ? 26.920 -8.942 -13.824 1.00 57.59 108 ASN A O 1
ATOM 864 N N . PRO A 1 109 ? 26.108 -7.743 -15.552 1.00 70.12 109 PRO A N 1
ATOM 865 C CA . PRO A 1 109 ? 26.075 -8.882 -16.454 1.00 70.12 109 PRO A CA 1
ATOM 866 C C . PRO A 1 109 ? 27.484 -9.383 -16.750 1.00 70.12 109 PRO A C 1
ATOM 868 O O . PRO A 1 109 ? 28.338 -8.601 -17.152 1.00 70.12 109 PRO A O 1
ATOM 871 N N . VAL A 1 110 ? 27.721 -10.685 -16.599 1.00 70.19 110 VAL A N 1
ATOM 872 C CA . VAL A 1 110 ? 28.952 -11.331 -17.071 1.00 70.19 110 VAL A CA 1
ATOM 873 C C . VAL A 1 110 ? 28.688 -11.891 -18.464 1.00 70.19 110 VAL A C 1
ATOM 875 O O . VAL A 1 110 ? 27.766 -12.679 -18.657 1.00 70.19 110 VAL A O 1
ATOM 878 N N . LEU A 1 111 ? 29.484 -11.470 -19.447 1.00 80.25 111 LEU A N 1
ATOM 879 C CA . LEU A 1 111 ? 29.418 -12.001 -20.808 1.00 80.25 111 LEU A CA 1
ATOM 880 C C . LEU A 1 111 ? 30.416 -13.152 -20.967 1.00 80.25 111 LEU A C 1
ATOM 882 O O . LEU A 1 111 ? 31.576 -13.035 -20.572 1.00 80.25 111 LEU A O 1
ATOM 886 N N . GLY A 1 112 ? 29.972 -14.247 -21.580 1.00 76.56 112 GLY A N 1
ATOM 887 C CA . GLY A 1 112 ? 30.789 -15.428 -21.848 1.00 76.56 112 GLY A CA 1
ATOM 888 C C . GLY A 1 112 ? 30.336 -16.151 -23.113 1.00 76.56 112 GLY A C 1
ATOM 889 O O . GLY A 1 112 ? 29.224 -15.939 -23.596 1.00 76.56 112 GLY A O 1
ATOM 890 N N . LEU A 1 113 ? 31.207 -16.994 -23.669 1.00 75.81 113 LEU A N 1
ATOM 891 C CA . LEU A 1 113 ? 30.823 -17.889 -24.763 1.00 75.81 113 LEU A CA 1
ATOM 892 C C . LEU A 1 113 ? 29.712 -18.841 -24.297 1.00 75.81 113 LEU A C 1
ATOM 894 O O . LEU A 1 113 ? 29.648 -19.191 -23.122 1.00 75.81 113 LEU A O 1
ATOM 898 N N . GLU A 1 114 ? 28.836 -19.225 -25.226 1.00 75.38 114 GLU A N 1
ATOM 899 C CA . GLU A 1 114 ? 27.729 -20.174 -25.022 1.00 75.38 114 GLU A CA 1
ATOM 900 C C . GLU A 1 114 ? 26.599 -19.709 -24.089 1.00 75.38 114 GLU A C 1
ATOM 902 O O . GLU A 1 114 ? 25.600 -20.415 -23.953 1.00 75.38 114 GLU A O 1
ATOM 907 N N . TYR A 1 115 ? 26.688 -18.500 -23.523 1.00 79.56 115 TYR A N 1
ATOM 908 C CA . TYR A 1 115 ? 25.612 -17.895 -22.733 1.00 79.56 115 TYR A CA 1
ATOM 909 C C . TYR A 1 115 ? 24.352 -17.670 -23.571 1.00 79.56 115 TYR A C 1
ATOM 911 O O . TYR A 1 115 ? 24.430 -17.215 -24.720 1.00 79.56 115 TYR A O 1
ATOM 919 N N . THR A 1 116 ? 23.191 -17.941 -22.974 1.00 80.75 116 THR A N 1
ATOM 920 C CA . THR A 1 116 ? 21.885 -17.844 -23.641 1.00 80.75 116 THR A CA 1
ATOM 921 C C . THR A 1 116 ? 20.983 -16.776 -23.019 1.00 80.75 116 THR A C 1
ATOM 923 O O . THR A 1 116 ? 20.958 -16.587 -21.802 1.00 80.75 116 THR A O 1
ATOM 926 N N . PHE A 1 117 ? 20.226 -16.086 -23.873 1.00 79.56 117 PHE A N 1
ATOM 927 C CA . PHE A 1 117 ? 19.280 -15.022 -23.526 1.00 79.56 117 PHE A CA 1
ATOM 928 C C . PHE A 1 117 ? 17.906 -15.357 -24.099 1.00 79.56 117 PHE A C 1
ATOM 930 O O . PHE A 1 117 ? 17.810 -15.812 -25.241 1.00 79.56 117 PHE A O 1
ATOM 937 N N . GLY A 1 118 ? 16.839 -15.112 -23.343 1.00 75.06 118 GLY A N 1
ATOM 938 C CA . GLY A 1 118 ? 15.477 -15.433 -23.769 1.00 75.06 118 GLY A CA 1
ATOM 939 C C . GLY A 1 118 ? 14.998 -14.561 -24.928 1.00 75.06 118 GLY A C 1
ATOM 940 O O . GLY A 1 118 ? 14.239 -15.027 -25.775 1.00 75.06 118 GLY A O 1
ATOM 941 N N . THR A 1 119 ? 15.461 -13.308 -25.010 1.00 78.06 119 THR A N 1
ATOM 942 C CA . THR A 1 119 ? 15.061 -12.384 -26.084 1.00 78.06 119 THR A CA 1
ATOM 943 C C . THR A 1 119 ? 16.230 -11.630 -26.715 1.00 78.06 119 THR A C 1
ATOM 945 O O . THR A 1 119 ? 17.258 -11.366 -26.088 1.00 78.06 119 THR A O 1
ATOM 948 N N . LYS A 1 120 ? 16.027 -11.195 -27.966 1.00 79.38 120 LYS A N 1
ATOM 949 C CA . LYS A 1 120 ? 16.923 -10.277 -28.687 1.00 79.38 120 LYS A CA 1
ATOM 950 C C . LYS A 1 120 ? 17.240 -9.027 -27.850 1.00 79.38 120 LYS A C 1
ATOM 952 O O . LYS A 1 120 ? 18.390 -8.610 -27.733 1.00 79.38 120 LYS A O 1
ATOM 957 N N . GLN A 1 121 ? 16.208 -8.445 -27.241 1.00 75.31 121 GLN A N 1
ATOM 958 C CA . GLN A 1 121 ? 16.321 -7.196 -26.492 1.00 75.31 121 GLN A CA 1
ATOM 959 C C . GLN A 1 121 ? 17.074 -7.375 -25.173 1.00 75.31 121 GLN A C 1
ATOM 961 O O . GLN A 1 121 ? 17.838 -6.503 -24.763 1.00 75.31 121 GLN A O 1
ATOM 966 N N . GLU A 1 122 ? 16.883 -8.507 -24.503 1.00 77.94 122 GLU A N 1
ATOM 967 C CA . GLU A 1 122 ? 17.630 -8.868 -23.301 1.00 77.94 122 GLU A CA 1
ATOM 968 C C . GLU A 1 122 ? 19.132 -8.928 -23.579 1.00 77.94 122 GLU A C 1
ATOM 970 O O . GLU A 1 122 ? 19.892 -8.252 -22.890 1.00 77.94 122 GLU A O 1
ATOM 975 N N . PHE A 1 123 ? 19.547 -9.595 -24.659 1.00 82.56 123 PHE A N 1
ATOM 976 C CA . PHE A 1 123 ? 20.947 -9.596 -25.084 1.00 82.56 123 PHE A CA 1
ATOM 977 C C . PHE A 1 123 ? 21.480 -8.178 -25.343 1.00 82.56 123 PHE A C 1
ATOM 979 O O . PHE A 1 123 ? 22.517 -7.809 -24.793 1.00 82.56 123 PHE A O 1
ATOM 986 N N . LYS A 1 124 ? 20.765 -7.343 -26.116 1.00 82.56 124 LYS A N 1
ATOM 987 C CA . LYS A 1 124 ? 21.208 -5.961 -26.397 1.00 82.56 124 LYS A CA 1
ATOM 988 C C . LYS A 1 124 ? 21.412 -5.149 -25.118 1.00 82.56 124 LYS A C 1
ATOM 990 O O . LYS A 1 124 ? 22.410 -4.441 -24.995 1.00 82.56 124 LYS A O 1
ATOM 995 N N . ASN A 1 125 ? 20.492 -5.270 -24.163 1.00 76.12 125 ASN A N 1
ATOM 996 C CA . ASN A 1 125 ? 20.561 -4.548 -22.894 1.00 76.12 125 ASN A CA 1
ATOM 997 C C . ASN A 1 125 ? 21.740 -5.002 -22.034 1.00 76.12 125 ASN A C 1
ATOM 999 O O . ASN A 1 125 ? 22.438 -4.165 -21.464 1.00 76.12 125 ASN A O 1
ATOM 1003 N N . VAL A 1 126 ? 21.964 -6.312 -21.944 1.00 81.44 126 VAL A N 1
ATOM 1004 C CA . VAL A 1 126 ? 23.057 -6.910 -21.166 1.00 81.44 126 VAL A CA 1
ATOM 1005 C C . VAL A 1 126 ? 24.402 -6.473 -21.728 1.00 81.44 126 VAL A C 1
ATOM 1007 O O . VAL A 1 126 ? 25.240 -5.978 -20.977 1.00 81.44 126 VAL A O 1
ATOM 1010 N N . VAL A 1 127 ? 24.580 -6.568 -23.047 1.00 83.50 127 VAL A N 1
ATOM 1011 C CA . VAL A 1 127 ? 25.809 -6.128 -23.713 1.00 83.50 127 VAL A CA 1
ATOM 1012 C C . VAL A 1 127 ? 26.027 -4.626 -23.515 1.00 83.50 127 VAL A C 1
ATOM 1014 O O . VAL A 1 127 ? 27.112 -4.221 -23.111 1.00 83.50 127 VAL A O 1
ATOM 1017 N N . ALA A 1 128 ? 24.997 -3.793 -23.698 1.00 81.06 128 ALA A N 1
ATOM 1018 C CA . ALA A 1 128 ? 25.104 -2.355 -23.441 1.00 81.06 128 ALA A CA 1
ATOM 1019 C C . ALA A 1 128 ? 25.483 -2.051 -21.980 1.00 81.06 128 ALA A C 1
ATOM 1021 O O . ALA A 1 128 ? 26.330 -1.201 -21.723 1.00 81.06 128 ALA A O 1
ATOM 1022 N N . THR A 1 129 ? 24.890 -2.761 -21.018 1.00 78.50 129 THR A N 1
ATOM 1023 C CA . THR A 1 129 ? 25.133 -2.549 -19.582 1.00 78.50 129 THR A CA 1
ATOM 1024 C C . THR A 1 129 ? 26.547 -2.966 -19.180 1.00 78.50 129 THR A C 1
ATOM 1026 O O . THR A 1 129 ? 27.211 -2.228 -18.452 1.00 78.50 129 THR A O 1
ATOM 1029 N N . HIS A 1 130 ? 27.022 -4.108 -19.685 1.00 82.88 130 HIS A N 1
ATOM 1030 C CA . HIS A 1 130 ? 28.388 -4.587 -19.470 1.00 82.88 130 HIS A CA 1
ATOM 1031 C C . HIS A 1 130 ? 29.421 -3.586 -19.999 1.00 82.88 130 HIS A C 1
ATOM 1033 O O . HIS A 1 130 ? 30.340 -3.193 -19.282 1.00 82.88 130 HIS A O 1
ATOM 1039 N N . GLU A 1 131 ? 29.251 -3.122 -21.237 1.00 82.56 131 GLU A N 1
ATOM 1040 C CA . GLU A 1 131 ? 30.231 -2.248 -21.885 1.00 82.56 131 GLU A CA 1
ATOM 1041 C C . GLU A 1 131 ? 30.228 -0.832 -21.299 1.00 82.56 131 GLU A C 1
ATOM 1043 O O . GLU A 1 131 ? 31.300 -0.281 -21.057 1.00 82.56 131 GLU A O 1
ATOM 1048 N N . ILE A 1 132 ? 29.057 -0.283 -20.944 1.00 77.62 132 ILE A N 1
ATOM 1049 C CA . ILE A 1 132 ? 28.968 1.001 -20.227 1.00 77.62 132 ILE A CA 1
ATOM 1050 C C . ILE A 1 132 ? 29.707 0.922 -18.885 1.00 77.62 132 ILE A C 1
ATOM 1052 O O . ILE A 1 132 ? 30.419 1.856 -18.524 1.00 77.62 132 ILE A O 1
ATOM 1056 N N . LYS A 1 133 ? 29.592 -0.198 -18.159 1.00 76.56 133 LYS A N 1
ATOM 1057 C CA . LYS A 1 133 ? 30.305 -0.393 -16.889 1.00 76.56 133 LYS A CA 1
ATOM 1058 C C . LYS A 1 133 ? 31.824 -0.460 -17.072 1.00 76.56 133 LYS A C 1
ATOM 1060 O O . LYS A 1 133 ? 32.555 0.039 -16.220 1.00 76.56 133 LYS A O 1
ATOM 1065 N N . ASN A 1 134 ? 32.282 -1.049 -18.173 1.00 76.44 134 ASN A N 1
ATOM 1066 C CA . ASN A 1 134 ? 33.699 -1.111 -18.533 1.00 76.44 134 ASN A CA 1
ATOM 1067 C C . ASN A 1 134 ? 34.217 0.183 -19.187 1.00 76.44 134 ASN A C 1
ATOM 1069 O O . ASN A 1 134 ? 35.374 0.223 -19.604 1.00 76.44 134 ASN A O 1
ATOM 1073 N N . GLU A 1 135 ? 33.383 1.228 -19.273 1.00 73.50 135 GLU A N 1
ATOM 1074 C CA . GLU A 1 135 ? 33.707 2.514 -19.904 1.00 73.50 135 GLU A CA 1
ATOM 1075 C C . GLU A 1 135 ? 34.071 2.355 -21.391 1.00 73.50 135 GLU A C 1
ATOM 1077 O O . GLU A 1 135 ? 34.948 3.036 -21.930 1.00 73.50 135 GLU A O 1
ATOM 1082 N N . LYS A 1 136 ? 33.408 1.409 -22.066 1.00 78.00 136 LYS A N 1
ATOM 1083 C CA . LYS A 1 136 ? 33.609 1.091 -23.481 1.00 78.00 136 LYS A CA 1
ATOM 1084 C C . LYS A 1 136 ? 32.338 1.330 -24.282 1.00 78.00 136 LYS A C 1
ATOM 1086 O O . LYS A 1 136 ? 31.216 1.222 -23.792 1.00 78.00 136 LYS A O 1
ATOM 1091 N N . TYR A 1 137 ? 32.540 1.670 -25.550 1.00 78.56 137 TYR A N 1
ATOM 1092 C CA . TYR A 1 137 ? 31.474 2.044 -26.471 1.00 78.56 137 TYR A CA 1
ATOM 1093 C C . TYR A 1 137 ? 31.435 1.091 -27.656 1.00 78.56 137 TYR A C 1
ATOM 1095 O O . TYR A 1 137 ? 32.473 0.732 -28.228 1.00 78.56 137 TYR A O 1
ATOM 1103 N N . ILE A 1 138 ? 30.219 0.702 -28.027 1.00 83.12 138 ILE A N 1
ATOM 1104 C CA . ILE A 1 138 ? 29.972 -0.310 -29.046 1.00 83.12 138 ILE A CA 1
ATOM 1105 C C . ILE A 1 138 ? 29.009 0.206 -30.105 1.00 83.12 138 ILE A C 1
ATOM 1107 O O . ILE A 1 138 ? 28.185 1.085 -29.862 1.00 83.12 138 ILE A O 1
ATOM 1111 N N . GLN A 1 139 ? 29.106 -0.388 -31.282 1.00 82.56 139 GLN A N 1
ATOM 1112 C CA . GLN A 1 139 ? 28.196 -0.189 -32.394 1.00 82.56 139 GLN A CA 1
ATOM 1113 C C . GLN A 1 139 ? 27.655 -1.540 -32.856 1.00 82.56 139 GLN A C 1
ATOM 1115 O O . GLN A 1 139 ? 28.379 -2.540 -32.905 1.00 82.56 139 GLN A O 1
ATOM 1120 N N . TRP A 1 140 ? 26.371 -1.570 -33.198 1.00 83.19 140 TRP A N 1
ATOM 1121 C CA . TRP A 1 140 ? 25.718 -2.756 -33.739 1.00 83.19 140 TRP A CA 1
ATOM 1122 C C . TRP A 1 140 ? 25.983 -2.824 -35.241 1.00 83.19 140 TRP A C 1
ATOM 1124 O O . TRP A 1 140 ? 25.430 -2.051 -36.011 1.00 83.19 140 TRP A O 1
ATOM 1134 N N . SER A 1 141 ? 26.855 -3.744 -35.644 1.00 81.19 141 SER A N 1
ATOM 1135 C CA . SER A 1 141 ? 27.216 -3.970 -37.050 1.00 81.19 141 SER A CA 1
ATOM 1136 C C . SER A 1 141 ? 26.210 -4.859 -37.788 1.00 81.19 141 SER A C 1
ATOM 1138 O O . SER A 1 141 ? 26.034 -4.719 -38.995 1.00 81.19 141 SER A O 1
ATOM 1140 N N . ARG A 1 142 ? 25.527 -5.759 -37.068 1.00 80.25 142 ARG A N 1
ATOM 1141 C CA . ARG A 1 142 ? 24.401 -6.562 -37.572 1.00 80.25 142 ARG A CA 1
ATOM 1142 C C . ARG A 1 142 ? 23.320 -6.638 -36.502 1.00 80.25 142 ARG A C 1
ATOM 1144 O O . ARG A 1 142 ? 23.633 -6.871 -35.333 1.00 80.25 142 ARG A O 1
ATOM 1151 N N . ASN A 1 143 ? 22.064 -6.440 -36.891 1.00 81.25 143 ASN A N 1
ATOM 1152 C CA . ASN A 1 143 ? 20.925 -6.393 -35.972 1.00 81.25 143 ASN A CA 1
ATOM 1153 C C . ASN A 1 143 ? 19.657 -6.993 -36.612 1.00 81.25 143 ASN A C 1
ATOM 1155 O O . ASN A 1 143 ? 18.596 -6.373 -36.593 1.00 81.25 143 ASN A O 1
ATOM 1159 N N . ASP A 1 144 ? 19.745 -8.200 -37.166 1.00 82.06 144 ASP A N 1
ATOM 1160 C CA . ASP A 1 144 ? 18.604 -8.872 -37.804 1.00 82.06 144 ASP A CA 1
ATOM 1161 C C . ASP A 1 144 ? 17.856 -9.797 -36.809 1.00 82.06 144 ASP A C 1
ATOM 1163 O O . ASP A 1 144 ? 18.129 -9.790 -35.601 1.00 82.06 144 ASP A O 1
ATOM 1167 N N . SER A 1 145 ? 16.816 -10.504 -37.257 1.00 73.50 145 SER A N 1
ATOM 1168 C CA . SER A 1 145 ? 15.991 -11.383 -36.405 1.00 73.50 145 SER A CA 1
ATOM 1169 C C . SER A 1 145 ? 16.676 -12.714 -36.054 1.00 73.50 145 SER A C 1
ATOM 1171 O O . SER A 1 145 ? 16.206 -13.438 -35.170 1.00 73.50 145 SER A O 1
ATOM 1173 N N . VAL A 1 146 ? 17.796 -13.027 -36.712 1.00 78.31 146 VAL A N 1
ATOM 1174 C CA . VAL A 1 146 ? 18.502 -14.313 -36.632 1.00 78.31 146 VAL A CA 1
ATOM 1175 C C . VAL A 1 146 ? 19.864 -14.167 -35.954 1.00 78.31 146 VAL A C 1
ATOM 1177 O O . VAL A 1 146 ? 20.294 -15.068 -35.236 1.00 78.31 146 VAL A O 1
ATOM 1180 N N . ARG A 1 147 ? 20.559 -13.050 -36.141 1.00 82.81 147 ARG A N 1
ATOM 1181 C CA . ARG A 1 147 ? 21.909 -12.787 -35.641 1.00 82.81 147 ARG A CA 1
ATOM 1182 C C . ARG A 1 147 ? 22.084 -11.321 -35.264 1.00 82.81 147 ARG A C 1
ATOM 1184 O O . ARG A 1 147 ? 21.586 -10.397 -35.906 1.00 82.81 147 ARG A O 1
ATOM 1191 N N . MET A 1 148 ? 22.861 -11.121 -34.215 1.00 85.06 148 MET A N 1
ATOM 1192 C CA . MET A 1 148 ? 23.272 -9.814 -33.739 1.00 85.06 148 MET A CA 1
ATOM 1193 C C . MET A 1 148 ? 24.769 -9.792 -33.526 1.00 85.06 148 MET A C 1
ATOM 1195 O O . MET A 1 148 ? 25.339 -10.725 -32.965 1.00 85.06 148 MET A O 1
ATOM 1199 N N . GLU A 1 149 ? 25.388 -8.702 -33.947 1.00 87.44 149 GLU A N 1
ATOM 1200 C CA . GLU A 1 149 ? 26.828 -8.530 -33.891 1.00 87.44 149 GLU A CA 1
ATOM 1201 C C . GLU A 1 149 ? 27.153 -7.105 -33.456 1.00 87.44 149 GLU A C 1
ATOM 1203 O O . GLU A 1 149 ? 26.864 -6.144 -34.179 1.00 87.44 149 GLU A O 1
ATOM 1208 N N . ALA A 1 150 ? 27.772 -6.971 -32.286 1.00 87.31 150 ALA A N 1
ATOM 1209 C CA . ALA A 1 150 ? 28.309 -5.707 -31.808 1.00 87.31 150 ALA A CA 1
ATOM 1210 C C . ALA A 1 150 ? 29.834 -5.714 -31.887 1.00 87.31 150 ALA A C 1
ATOM 1212 O O . ALA A 1 150 ? 30.500 -6.707 -31.586 1.00 87.31 150 ALA A O 1
ATOM 1213 N N . ARG A 1 151 ? 30.382 -4.569 -32.282 1.00 87.25 151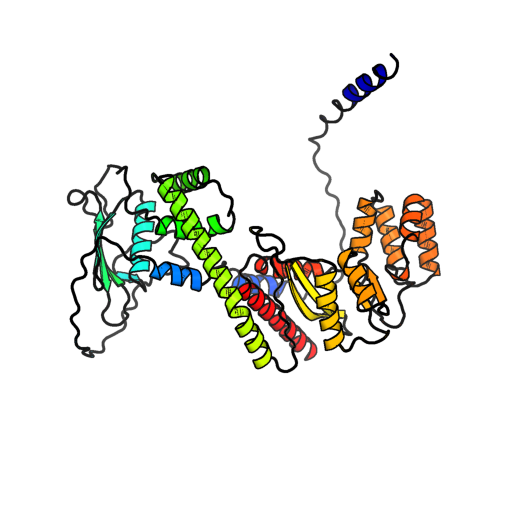 ARG A N 1
ATOM 1214 C CA . ARG A 1 151 ? 31.819 -4.301 -32.353 1.00 87.25 151 ARG A CA 1
ATOM 1215 C C . ARG A 1 151 ? 32.122 -3.040 -31.565 1.00 87.25 151 ARG A C 1
ATOM 1217 O O . ARG A 1 151 ? 31.245 -2.198 -31.383 1.00 87.25 151 ARG A O 1
ATOM 1224 N N . CYS A 1 152 ? 33.360 -2.883 -31.118 1.00 85.69 152 CYS A N 1
ATOM 1225 C CA . CYS A 1 152 ? 33.792 -1.610 -30.552 1.00 85.69 152 CYS A CA 1
ATOM 1226 C C . CYS A 1 152 ? 33.696 -0.504 -31.621 1.00 85.69 152 CYS A C 1
ATOM 1228 O O . CYS A 1 152 ? 33.877 -0.769 -32.813 1.00 85.69 152 CYS A O 1
ATOM 1230 N N . ILE A 1 153 ? 33.416 0.734 -31.205 1.00 79.31 153 ILE A N 1
ATOM 1231 C CA . ILE A 1 153 ? 33.358 1.887 -32.119 1.00 79.31 153 ILE A CA 1
ATOM 1232 C C . ILE A 1 153 ? 34.694 2.133 -32.839 1.00 79.31 153 ILE A C 1
ATOM 1234 O O . ILE A 1 153 ? 34.703 2.513 -34.002 1.00 79.31 153 ILE A O 1
ATOM 1238 N N . HIS A 1 154 ? 35.813 1.810 -32.183 1.00 78.38 154 HIS A N 1
ATOM 1239 C CA . HIS A 1 154 ? 37.175 1.914 -32.723 1.00 78.38 154 HIS A CA 1
ATOM 1240 C C . HIS A 1 154 ? 37.558 0.737 -33.636 1.00 78.38 154 HIS A C 1
ATOM 1242 O O . HIS A 1 154 ? 38.732 0.479 -33.882 1.00 78.38 154 HIS A O 1
ATOM 1248 N N . HIS A 1 155 ? 36.594 -0.059 -34.098 1.00 77.19 155 HIS A N 1
ATOM 1249 C CA . HIS A 1 155 ? 36.852 -1.107 -35.083 1.00 77.19 155 HIS A CA 1
ATOM 1250 C C . HIS A 1 155 ? 37.296 -0.479 -36.421 1.00 77.19 155 HIS A C 1
ATOM 1252 O O . HIS A 1 155 ? 36.619 0.436 -36.891 1.00 77.19 155 HIS A O 1
ATOM 1258 N N . PRO A 1 156 ? 38.360 -0.977 -37.087 1.00 77.81 156 PRO A N 1
ATOM 1259 C CA . PRO A 1 156 ? 39.033 -2.271 -36.888 1.00 77.81 156 PRO A CA 1
ATOM 1260 C C . PRO A 1 156 ? 40.231 -2.270 -35.923 1.00 77.81 156 PRO A C 1
ATOM 1262 O O . PRO A 1 156 ? 40.791 -3.333 -35.660 1.00 77.81 156 PRO A O 1
ATOM 1265 N N . GLU A 1 157 ? 40.634 -1.119 -35.384 1.00 82.31 157 GLU A N 1
ATOM 1266 C CA . GLU A 1 157 ? 41.779 -1.005 -34.464 1.00 82.31 157 GLU A CA 1
ATOM 1267 C C . GLU A 1 157 ? 41.527 -1.721 -33.128 1.00 82.31 157 GLU A C 1
ATOM 1269 O O . GLU A 1 157 ? 42.444 -2.265 -32.499 1.00 82.31 157 GLU A O 1
ATOM 1274 N N . CYS A 1 158 ? 40.259 -1.767 -32.710 1.00 83.56 158 CYS A N 1
ATOM 1275 C CA . CYS A 1 158 ? 39.808 -2.549 -31.571 1.00 83.56 158 CYS A CA 1
ATOM 1276 C C . CYS A 1 158 ? 39.331 -3.952 -31.970 1.00 83.56 158 CYS A C 1
ATOM 1278 O O . CYS A 1 158 ? 38.448 -4.108 -32.814 1.00 83.56 158 CYS A O 1
ATOM 1280 N N . LYS A 1 159 ? 39.882 -4.979 -31.306 1.00 86.75 159 LYS A N 1
ATOM 1281 C CA . LYS A 1 159 ? 39.555 -6.396 -31.558 1.00 86.75 159 LYS A CA 1
ATOM 1282 C C . LYS A 1 159 ? 38.305 -6.899 -30.828 1.00 86.75 159 LYS A C 1
ATOM 1284 O O . LYS A 1 159 ? 37.928 -8.054 -31.033 1.00 86.75 159 LYS A O 1
ATOM 1289 N N . TRP A 1 160 ? 37.685 -6.078 -29.980 1.00 89.44 160 TRP A N 1
ATOM 1290 C CA . TRP A 1 160 ? 36.495 -6.480 -29.236 1.00 89.44 160 TRP A CA 1
ATOM 1291 C C . TRP A 1 160 ? 35.318 -6.721 -30.186 1.00 89.44 160 TRP A C 1
ATOM 1293 O O . TRP A 1 160 ? 34.985 -5.874 -31.025 1.00 89.44 160 TRP A O 1
ATOM 1303 N N . ILE A 1 161 ? 34.691 -7.884 -30.039 1.00 89.38 161 ILE A N 1
ATOM 1304 C CA . ILE A 1 161 ? 33.523 -8.301 -30.812 1.00 89.38 161 ILE A CA 1
ATOM 1305 C C . ILE A 1 161 ? 32.668 -9.244 -29.976 1.00 89.38 161 ILE A C 1
ATOM 1307 O O . ILE A 1 161 ? 33.186 -10.109 -29.265 1.00 89.38 161 ILE A O 1
ATOM 1311 N N . ILE A 1 162 ? 31.355 -9.121 -30.121 1.00 90.50 162 ILE A N 1
ATOM 1312 C CA . ILE A 1 162 ? 30.401 -10.102 -29.625 1.00 90.50 162 ILE A CA 1
ATOM 1313 C C . ILE A 1 162 ? 29.355 -10.402 -30.694 1.00 90.50 162 ILE A C 1
ATOM 1315 O O . ILE A 1 162 ? 28.795 -9.497 -31.314 1.00 90.50 162 ILE A O 1
ATOM 1319 N N . MET A 1 163 ? 29.089 -11.685 -30.908 1.00 88.44 163 MET A N 1
ATOM 1320 C CA . MET A 1 163 ? 28.082 -12.169 -31.840 1.00 88.44 163 MET A CA 1
ATOM 1321 C C . MET A 1 163 ? 27.187 -13.186 -31.149 1.00 88.44 163 MET A C 1
ATOM 1323 O O . MET A 1 163 ? 27.667 -14.187 -30.608 1.00 88.44 163 MET A O 1
ATOM 1327 N N . ALA A 1 164 ? 25.882 -12.951 -31.231 1.00 88.31 164 ALA A N 1
ATOM 1328 C CA . ALA A 1 164 ? 24.863 -13.889 -30.801 1.00 88.31 164 ALA A CA 1
ATOM 1329 C C . ALA A 1 164 ? 23.937 -14.259 -31.960 1.00 88.31 164 ALA A C 1
ATOM 1331 O O . ALA A 1 164 ? 23.663 -13.442 -32.838 1.00 88.31 164 ALA A O 1
ATOM 1332 N N . SER A 1 165 ? 23.430 -15.487 -31.960 1.00 85.69 165 SER A N 1
ATOM 1333 C CA . SER A 1 165 ? 22.456 -15.948 -32.954 1.00 85.69 165 SER A CA 1
ATOM 1334 C C . SER A 1 165 ? 21.297 -16.679 -32.303 1.00 85.69 165 SER A C 1
ATOM 1336 O O . SER A 1 165 ? 21.493 -17.358 -31.293 1.00 85.69 165 SER A O 1
ATOM 1338 N N . ARG A 1 166 ? 20.125 -16.595 -32.925 1.00 84.38 166 ARG A N 1
ATOM 1339 C CA . ARG A 1 166 ? 18.921 -17.312 -32.528 1.00 84.38 166 ARG A CA 1
ATOM 1340 C C . ARG A 1 166 ? 19.133 -18.821 -32.663 1.00 84.38 166 ARG A C 1
ATOM 1342 O O . ARG A 1 166 ? 19.578 -19.302 -33.706 1.00 84.38 166 ARG A O 1
ATOM 1349 N N . MET A 1 167 ? 18.818 -19.561 -31.611 1.00 82.38 167 MET A N 1
ATOM 1350 C CA . MET A 1 167 ? 18.799 -21.020 -31.619 1.00 82.38 167 MET A CA 1
ATOM 1351 C C . MET A 1 167 ? 17.568 -21.510 -32.388 1.00 82.38 167 MET A C 1
ATOM 1353 O O . MET A 1 167 ? 16.501 -20.903 -32.309 1.00 82.38 167 MET A O 1
ATOM 1357 N N . GLN A 1 168 ? 17.718 -22.604 -33.139 1.00 72.00 168 GLN A N 1
ATOM 1358 C CA . GLN A 1 168 ? 16.651 -23.132 -33.998 1.00 72.00 168 GLN A CA 1
ATOM 1359 C C . GLN A 1 168 ? 15.428 -23.610 -33.198 1.00 72.00 168 GLN A C 1
ATOM 1361 O O . GLN A 1 168 ? 14.310 -23.411 -33.653 1.00 72.00 168 GLN A O 1
ATOM 1366 N N . ARG A 1 169 ? 15.632 -24.177 -31.998 1.00 65.88 169 ARG A N 1
ATOM 1367 C CA . ARG A 1 169 ? 14.561 -24.785 -31.185 1.00 65.88 169 ARG A CA 1
ATOM 1368 C C . ARG A 1 169 ? 13.929 -23.835 -30.163 1.00 65.88 169 ARG A C 1
ATOM 1370 O O . ARG A 1 169 ? 12.713 -23.727 -30.100 1.00 65.88 169 ARG A O 1
ATOM 1377 N N . ASP A 1 170 ? 14.740 -23.077 -29.424 1.00 64.88 170 ASP A N 1
ATOM 1378 C CA . ASP A 1 170 ? 14.263 -22.394 -28.208 1.00 64.88 170 ASP A CA 1
ATOM 1379 C C . ASP A 1 170 ? 13.959 -20.895 -28.375 1.00 64.88 170 ASP A C 1
ATOM 1381 O O . ASP A 1 170 ? 13.711 -20.207 -27.386 1.00 64.88 170 ASP A O 1
ATOM 1385 N N . LYS A 1 171 ? 14.014 -20.338 -29.597 1.00 69.75 171 LYS A N 1
ATOM 1386 C CA . LYS A 1 171 ? 13.940 -18.880 -29.901 1.00 69.75 171 LYS A CA 1
ATOM 1387 C C . LYS A 1 171 ? 14.947 -17.989 -29.136 1.00 69.75 171 LYS A C 1
ATOM 1389 O O . LYS A 1 171 ? 15.046 -16.799 -29.437 1.00 69.75 171 LYS A O 1
ATOM 1394 N N . ALA A 1 172 ? 15.718 -18.553 -28.211 1.00 80.88 172 ALA A N 1
ATOM 1395 C CA . ALA A 1 172 ? 16.746 -17.908 -27.415 1.00 80.88 172 ALA A CA 1
ATOM 1396 C C . ALA A 1 172 ? 17.946 -17.492 -28.276 1.00 80.88 172 ALA A C 1
ATOM 1398 O O . ALA A 1 172 ? 18.249 -18.114 -29.295 1.00 80.88 172 ALA A O 1
ATOM 1399 N N . PHE A 1 173 ? 18.652 -16.446 -27.857 1.00 82.56 173 PHE A N 1
ATOM 1400 C CA . PHE A 1 173 ? 19.890 -15.985 -28.483 1.00 82.56 173 PHE A CA 1
ATOM 1401 C C . PHE A 1 173 ? 21.093 -16.522 -27.716 1.00 82.56 173 PHE A C 1
ATOM 1403 O O . PHE A 1 173 ? 21.204 -16.293 -26.516 1.00 82.56 173 PHE A O 1
ATOM 1410 N N . GLN A 1 174 ? 22.008 -17.193 -28.412 1.00 84.88 174 GLN A N 1
ATOM 1411 C CA . GLN A 1 174 ? 23.241 -17.729 -27.834 1.00 84.88 174 GLN A CA 1
ATOM 1412 C C . GLN A 1 174 ? 24.459 -16.960 -28.340 1.00 84.88 174 GLN A C 1
ATOM 1414 O O . GLN A 1 174 ? 24.582 -16.741 -29.550 1.00 84.88 174 GLN A O 1
ATOM 1419 N N . ILE A 1 175 ? 25.378 -16.601 -27.439 1.00 87.00 175 ILE A N 1
ATOM 1420 C CA . ILE A 1 175 ? 26.680 -16.021 -27.795 1.00 87.00 175 ILE A CA 1
ATOM 1421 C C . ILE A 1 175 ? 27.549 -17.097 -28.454 1.00 87.00 175 ILE A C 1
ATOM 1423 O O . ILE A 1 175 ? 27.968 -18.054 -27.807 1.00 87.00 175 ILE A O 1
ATOM 1427 N N . LYS A 1 176 ? 27.854 -16.914 -29.741 1.00 84.50 176 LYS A N 1
ATOM 1428 C CA . LYS A 1 176 ? 28.711 -17.818 -30.530 1.00 84.50 176 LYS A CA 1
ATOM 1429 C C . LYS A 1 176 ? 30.137 -17.319 -30.674 1.00 84.50 176 LYS A C 1
ATOM 1431 O O . LYS A 1 176 ? 31.062 -18.102 -30.858 1.00 84.50 176 LYS A O 1
ATOM 1436 N N . THR A 1 177 ? 30.326 -16.008 -30.633 1.00 85.88 177 THR A N 1
ATOM 1437 C CA . THR A 1 177 ? 31.652 -15.402 -30.725 1.00 85.88 177 THR A CA 1
ATOM 1438 C C . THR A 1 177 ? 31.738 -14.301 -29.699 1.00 85.88 177 THR A C 1
ATOM 1440 O O . THR A 1 177 ? 30.863 -13.441 -29.636 1.00 85.88 177 THR A O 1
ATOM 1443 N N . TYR A 1 178 ? 32.794 -14.325 -28.901 1.00 89.12 178 TYR A N 1
ATOM 1444 C CA . TYR A 1 178 ? 33.066 -13.286 -27.932 1.00 89.12 178 TYR A CA 1
ATOM 1445 C C . TYR A 1 178 ? 34.570 -13.126 -27.778 1.00 89.12 178 TYR A C 1
ATOM 1447 O O . TYR A 1 178 ? 35.268 -14.069 -27.411 1.00 89.12 178 TYR A O 1
ATOM 1455 N N . ASN A 1 179 ? 35.059 -11.928 -28.077 1.00 86.38 179 ASN A N 1
ATOM 1456 C CA . ASN A 1 179 ? 36.404 -11.509 -27.732 1.00 86.38 179 ASN A CA 1
ATOM 1457 C C . ASN A 1 179 ? 36.305 -10.354 -26.724 1.00 86.38 179 ASN A C 1
ATOM 1459 O O . ASN A 1 179 ? 35.981 -9.239 -27.138 1.00 86.38 179 ASN A O 1
ATOM 1463 N N . PRO A 1 180 ? 36.602 -10.588 -25.432 1.00 83.88 180 PRO A N 1
ATOM 1464 C CA . PRO A 1 180 ? 36.488 -9.568 -24.390 1.00 83.88 180 PRO A CA 1
ATOM 1465 C C . PRO A 1 180 ? 37.597 -8.504 -24.447 1.00 83.88 180 PRO A C 1
ATOM 1467 O O . PRO A 1 180 ? 37.558 -7.533 -23.694 1.00 83.88 180 PRO A O 1
ATOM 1470 N N . ILE A 1 181 ? 38.614 -8.673 -25.298 1.00 83.62 181 ILE A N 1
ATOM 1471 C CA . ILE A 1 181 ? 39.815 -7.835 -25.276 1.00 83.62 181 ILE A CA 1
ATOM 1472 C C . ILE A 1 181 ? 39.583 -6.532 -26.050 1.00 83.62 181 ILE A C 1
ATOM 1474 O O . ILE A 1 181 ? 39.548 -6.517 -27.282 1.00 83.62 181 ILE A O 1
ATOM 1478 N N . HIS A 1 182 ? 39.523 -5.420 -25.314 1.00 82.81 182 HIS A N 1
ATOM 1479 C CA . HIS A 1 182 ? 39.588 -4.068 -25.871 1.00 82.81 182 HIS A CA 1
ATOM 1480 C C . HIS A 1 182 ? 41.039 -3.602 -26.014 1.00 82.81 182 HIS A C 1
ATOM 1482 O O . HIS A 1 182 ? 41.765 -3.512 -25.027 1.00 82.81 182 HIS A O 1
ATOM 1488 N N . THR A 1 183 ? 41.460 -3.249 -27.230 1.00 82.94 183 THR A N 1
ATOM 1489 C CA . THR A 1 183 ? 42.777 -2.631 -27.497 1.00 82.94 183 THR A CA 1
ATOM 1490 C C . THR A 1 183 ? 42.719 -1.101 -27.555 1.00 82.94 183 THR A C 1
ATOM 1492 O O . THR A 1 183 ? 43.759 -0.448 -27.602 1.00 82.94 183 THR A O 1
ATOM 1495 N N . CYS A 1 184 ? 41.519 -0.514 -27.505 1.00 77.38 184 CYS A N 1
ATOM 1496 C CA . CYS A 1 184 ? 41.313 0.929 -27.555 1.00 77.38 184 CYS A CA 1
ATOM 1497 C C . CYS A 1 184 ? 41.597 1.613 -26.203 1.00 77.38 184 CYS A C 1
ATOM 1499 O O . CYS A 1 184 ? 41.068 1.220 -25.152 1.00 77.38 184 CYS A O 1
ATOM 1501 N N . LYS A 1 185 ? 42.400 2.682 -26.254 1.00 68.06 185 LYS A N 1
ATOM 1502 C CA . LYS A 1 185 ? 42.779 3.511 -25.097 1.00 68.06 185 LYS A CA 1
ATOM 1503 C C . LYS A 1 185 ? 41.988 4.823 -24.998 1.00 68.06 185 LYS A C 1
ATOM 1505 O O . LYS A 1 185 ? 42.009 5.448 -23.945 1.00 68.06 185 LYS A O 1
ATOM 1510 N N . GLU A 1 186 ? 41.288 5.220 -26.061 1.00 61.53 186 GLU A N 1
ATOM 1511 C CA . GLU A 1 186 ? 40.631 6.528 -26.167 1.00 61.53 186 GLU A CA 1
ATOM 1512 C C . GLU A 1 186 ? 39.148 6.514 -25.785 1.00 61.53 186 GLU A C 1
ATOM 1514 O O . GLU A 1 186 ? 38.393 5.596 -26.127 1.00 61.53 186 GLU A O 1
ATOM 1519 N N . TRP A 1 187 ? 38.740 7.592 -25.115 1.00 56.31 187 TRP A N 1
ATOM 1520 C CA . TRP A 1 187 ? 37.357 7.921 -24.791 1.00 56.31 187 TRP A CA 1
ATOM 1521 C C . TRP A 1 187 ? 36.677 8.613 -25.976 1.00 56.31 187 TRP A C 1
ATOM 1523 O O . TRP A 1 187 ? 37.206 9.578 -26.518 1.00 56.31 187 TRP A O 1
ATOM 1533 N N . HIS A 1 188 ? 35.480 8.158 -26.347 1.00 58.16 188 HIS A N 1
ATOM 1534 C CA . HIS A 1 188 ? 34.641 8.837 -27.335 1.00 58.16 188 HIS A CA 1
ATOM 1535 C C . HIS A 1 188 ? 33.630 9.746 -26.617 1.00 58.16 188 HIS A C 1
ATOM 1537 O O . HIS A 1 188 ? 32.951 9.297 -25.693 1.00 58.16 188 HIS A O 1
ATOM 1543 N N . HIS A 1 189 ? 33.519 11.015 -27.026 1.00 52.12 189 HIS A N 1
ATOM 1544 C CA . HIS A 1 189 ? 32.655 12.002 -26.358 1.00 52.12 189 HIS A CA 1
ATOM 1545 C C . HIS A 1 189 ? 31.154 11.801 -26.636 1.00 52.12 189 HIS A C 1
ATOM 1547 O O . HIS A 1 189 ? 30.318 12.165 -25.812 1.00 52.12 189 HIS A O 1
ATOM 1553 N N . GLU A 1 190 ? 30.795 11.183 -27.764 1.00 55.72 190 GLU A N 1
ATOM 1554 C CA . GLU A 1 190 ? 29.399 10.930 -28.133 1.00 55.72 190 GLU A CA 1
ATOM 1555 C C . GLU A 1 190 ? 29.055 9.445 -28.001 1.00 55.72 190 GLU A C 1
ATOM 1557 O O . GLU A 1 190 ? 29.485 8.616 -28.805 1.00 55.72 190 GLU A O 1
ATOM 1562 N N . ASN A 1 191 ? 28.270 9.092 -26.982 1.00 62.94 191 ASN A N 1
ATOM 1563 C CA . ASN A 1 191 ? 27.861 7.712 -26.745 1.00 62.94 191 ASN A CA 1
ATOM 1564 C C . ASN A 1 191 ? 26.462 7.426 -27.316 1.00 62.94 191 ASN A C 1
ATOM 1566 O O . ASN A 1 191 ? 25.450 7.711 -26.674 1.00 62.94 191 ASN A O 1
ATOM 1570 N N . ARG A 1 192 ? 26.401 6.787 -28.492 1.00 65.75 192 ARG A N 1
ATOM 1571 C CA . ARG A 1 192 ? 25.139 6.314 -29.101 1.00 65.75 192 ARG A CA 1
ATOM 1572 C C . ARG A 1 192 ? 24.547 5.073 -28.414 1.00 65.75 192 ARG A C 1
ATOM 1574 O O . ARG A 1 192 ? 23.384 4.757 -28.633 1.00 65.75 192 ARG A O 1
ATOM 1581 N N . THR A 1 193 ? 25.316 4.402 -27.555 1.00 66.56 193 THR A N 1
ATOM 1582 C CA . THR A 1 193 ? 24.879 3.232 -26.769 1.00 66.56 193 THR A CA 1
ATOM 1583 C C . THR A 1 193 ? 23.895 3.629 -25.665 1.00 66.56 193 THR A C 1
ATOM 1585 O O . THR A 1 193 ? 23.015 2.850 -25.308 1.00 66.56 193 THR A O 1
ATOM 1588 N N . ILE A 1 194 ? 24.011 4.851 -25.127 1.00 74.62 194 ILE A N 1
ATOM 1589 C CA . ILE A 1 194 ? 23.075 5.375 -24.125 1.00 74.62 194 ILE A CA 1
ATOM 1590 C C . ILE A 1 194 ? 21.871 5.968 -24.853 1.00 74.62 194 ILE A C 1
ATOM 1592 O O . ILE A 1 194 ? 21.792 7.164 -25.148 1.00 74.62 194 ILE A O 1
ATOM 1596 N N . THR A 1 195 ? 20.912 5.100 -25.154 1.00 76.50 195 THR A N 1
ATOM 1597 C CA . THR A 1 195 ? 19.643 5.522 -25.739 1.00 76.50 195 THR A CA 1
ATOM 1598 C C . THR A 1 195 ? 18.751 6.181 -24.686 1.00 76.50 195 THR A C 1
ATOM 1600 O O . THR A 1 195 ? 18.882 5.981 -23.474 1.00 76.50 195 THR A O 1
ATOM 1603 N N . LEU A 1 196 ? 17.786 6.974 -25.155 1.00 79.06 196 LEU A N 1
ATOM 1604 C CA . LEU A 1 196 ? 16.727 7.526 -24.310 1.00 79.06 196 LEU A CA 1
ATOM 1605 C C . LEU A 1 196 ? 16.003 6.431 -23.516 1.00 79.06 196 LEU A C 1
ATOM 1607 O O . LEU A 1 196 ? 15.703 6.602 -22.334 1.00 79.06 196 LEU A O 1
ATOM 1611 N N . TYR A 1 197 ? 15.725 5.319 -24.186 1.00 77.44 197 TYR A N 1
ATOM 1612 C CA . TYR A 1 197 ? 15.036 4.180 -23.614 1.00 77.44 197 TYR A CA 1
ATOM 1613 C C . TYR A 1 197 ? 15.885 3.497 -22.536 1.00 77.44 197 TYR A C 1
ATOM 1615 O O . TYR A 1 197 ? 15.371 3.208 -21.456 1.00 77.44 197 TYR A O 1
ATOM 1623 N N . PHE A 1 198 ? 17.192 3.335 -22.772 1.00 82.12 198 PHE A N 1
ATOM 1624 C CA . PHE A 1 198 ? 18.123 2.809 -21.775 1.00 82.12 198 PHE A CA 1
ATOM 1625 C C . PHE A 1 198 ? 18.089 3.636 -20.482 1.00 82.12 198 PHE A C 1
ATOM 1627 O O . PHE A 1 198 ? 17.921 3.076 -19.397 1.00 82.12 198 PHE A O 1
ATOM 1634 N N . ILE A 1 199 ? 18.158 4.971 -20.586 1.00 84.06 199 ILE A N 1
ATOM 1635 C CA . ILE A 1 199 ? 18.068 5.863 -19.418 1.00 84.06 199 ILE A CA 1
ATOM 1636 C C . ILE A 1 199 ? 16.697 5.726 -18.741 1.00 84.06 199 ILE A C 1
ATOM 1638 O O . ILE A 1 199 ? 16.630 5.525 -17.528 1.00 84.06 199 ILE A O 1
ATOM 1642 N N . ALA A 1 200 ? 15.602 5.813 -19.502 1.00 83.31 200 ALA A N 1
ATOM 1643 C CA . ALA A 1 200 ? 14.250 5.730 -18.950 1.00 83.31 200 ALA A CA 1
ATOM 1644 C C . ALA A 1 200 ? 14.026 4.413 -18.190 1.00 83.31 200 ALA A C 1
ATOM 1646 O O . ALA A 1 200 ? 13.437 4.420 -17.113 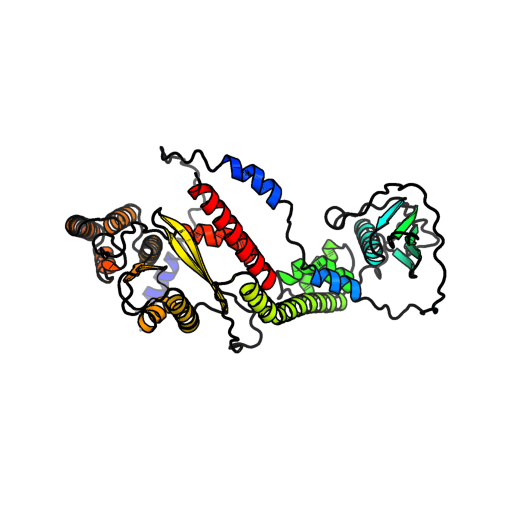1.00 83.31 200 ALA A O 1
ATOM 1647 N N . ARG A 1 201 ? 14.552 3.300 -18.713 1.00 79.06 201 ARG A N 1
ATOM 1648 C CA . ARG A 1 201 ? 14.455 1.968 -18.113 1.00 79.06 201 ARG A CA 1
ATOM 1649 C C . ARG A 1 201 ? 15.337 1.799 -16.885 1.00 79.06 201 ARG A C 1
ATOM 1651 O O . ARG A 1 201 ? 14.839 1.393 -15.837 1.00 79.06 201 ARG A O 1
ATOM 1658 N N . ARG A 1 202 ? 16.624 2.140 -16.986 1.00 83.31 202 ARG A N 1
ATOM 1659 C CA . ARG A 1 202 ? 17.593 2.034 -15.881 1.00 83.31 202 ARG A CA 1
ATOM 1660 C C . ARG A 1 202 ? 17.155 2.863 -14.671 1.00 83.31 202 ARG A C 1
ATOM 1662 O O . ARG A 1 202 ? 17.290 2.415 -13.537 1.00 83.31 202 ARG A O 1
ATOM 1669 N N . TYR A 1 203 ? 16.609 4.054 -14.914 1.00 85.44 203 TYR A N 1
ATOM 1670 C CA . TYR A 1 203 ? 16.239 5.007 -13.867 1.00 85.44 203 TYR A CA 1
ATOM 1671 C C . TYR A 1 203 ? 14.745 5.018 -13.542 1.00 85.44 203 TYR A C 1
ATOM 1673 O O . TYR A 1 203 ? 14.321 5.851 -12.744 1.00 85.44 203 TYR A O 1
ATOM 1681 N N . LEU A 1 204 ? 13.947 4.096 -14.092 1.00 80.56 204 LEU A N 1
ATOM 1682 C CA . LEU A 1 204 ? 12.489 4.119 -13.951 1.00 80.56 204 LEU A CA 1
ATOM 1683 C C . LEU A 1 204 ? 12.039 4.162 -12.484 1.00 80.56 204 LEU A C 1
ATOM 1685 O O . LEU A 1 204 ? 11.208 4.987 -12.119 1.00 80.56 204 LEU A O 1
ATOM 1689 N N . LYS A 1 205 ? 12.655 3.336 -11.626 1.00 76.12 205 LYS A N 1
ATOM 1690 C CA . LYS A 1 205 ? 12.379 3.316 -10.179 1.00 76.12 205 LYS A CA 1
ATOM 1691 C C . LYS A 1 205 ? 12.674 4.670 -9.525 1.00 76.12 205 LYS A C 1
ATOM 1693 O O . LYS A 1 205 ? 11.838 5.214 -8.817 1.00 76.12 205 LYS A O 1
ATOM 1698 N N . LYS A 1 206 ? 13.840 5.251 -9.828 1.00 82.06 206 LYS A N 1
ATOM 1699 C CA . LYS A 1 206 ? 14.265 6.553 -9.286 1.00 82.06 206 LYS A CA 1
ATOM 1700 C C . LYS A 1 206 ? 13.374 7.701 -9.780 1.00 82.06 206 LYS A C 1
ATOM 1702 O O . LYS A 1 206 ? 13.161 8.654 -9.039 1.00 82.06 206 LYS A O 1
ATOM 1707 N N . ILE A 1 207 ? 12.856 7.608 -11.008 1.00 83.38 207 ILE A N 1
ATOM 1708 C CA . ILE A 1 207 ? 11.878 8.554 -11.568 1.00 83.38 207 ILE A CA 1
ATOM 1709 C C . ILE A 1 207 ? 10.524 8.407 -10.860 1.00 83.38 207 ILE A C 1
ATOM 1711 O O . ILE A 1 207 ? 9.899 9.416 -10.549 1.00 83.38 207 ILE A O 1
ATOM 1715 N N . GLY A 1 208 ? 10.092 7.174 -10.572 1.00 72.94 208 GLY A N 1
ATOM 1716 C CA . GLY A 1 208 ? 8.850 6.893 -9.849 1.00 72.94 208 GLY A CA 1
ATOM 1717 C C . GLY A 1 208 ? 8.839 7.459 -8.430 1.00 72.94 208 GLY A C 1
ATOM 1718 O O . GLY A 1 208 ? 7.879 8.129 -8.061 1.00 72.94 208 GLY A O 1
ATOM 1719 N N . SER A 1 209 ? 9.922 7.267 -7.669 1.00 75.31 209 SER A N 1
ATOM 1720 C CA . SER A 1 209 ? 10.042 7.809 -6.306 1.00 75.31 209 SER A CA 1
ATOM 1721 C C . SER A 1 209 ? 10.169 9.336 -6.269 1.00 75.31 209 SER A C 1
ATOM 1723 O O . SER A 1 209 ? 9.769 9.955 -5.292 1.00 75.31 209 SER A O 1
ATOM 1725 N N . ASN A 1 210 ? 10.714 9.955 -7.324 1.00 76.50 210 ASN A N 1
ATOM 1726 C CA . ASN A 1 210 ? 10.982 11.394 -7.384 1.00 76.50 210 ASN A CA 1
ATOM 1727 C C . ASN A 1 210 ? 10.382 12.014 -8.657 1.00 76.50 210 ASN A C 1
ATOM 1729 O O . ASN A 1 210 ? 11.103 12.410 -9.580 1.00 76.50 210 ASN A O 1
ATOM 1733 N N . ARG A 1 211 ? 9.050 12.122 -8.718 1.00 73.81 211 ARG A N 1
ATOM 1734 C CA . ARG A 1 211 ? 8.348 12.668 -9.896 1.00 73.81 211 ARG A CA 1
ATOM 1735 C C . ARG A 1 211 ? 8.728 14.125 -10.197 1.00 73.81 211 ARG A C 1
ATOM 1737 O O . ARG A 1 211 ? 8.944 14.476 -11.362 1.00 73.81 211 ARG A O 1
ATOM 1744 N N . ASP A 1 212 ? 8.968 14.931 -9.167 1.00 76.12 212 ASP A N 1
ATOM 1745 C CA . ASP A 1 212 ? 9.300 16.361 -9.293 1.00 76.12 212 ASP A CA 1
ATOM 1746 C C . ASP A 1 212 ? 10.788 16.650 -9.519 1.00 76.12 212 ASP A C 1
ATOM 1748 O O . ASP A 1 212 ? 11.223 17.801 -9.550 1.00 76.12 212 ASP A O 1
ATOM 1752 N N . TRP A 1 213 ? 11.596 15.612 -9.735 1.00 81.75 213 TRP A N 1
ATOM 1753 C CA . TRP A 1 213 ? 13.042 15.749 -9.875 1.00 81.75 213 TRP A CA 1
ATOM 1754 C C . TRP A 1 213 ? 13.433 16.716 -11.001 1.00 81.75 213 TRP A C 1
ATOM 1756 O O . TRP A 1 213 ? 13.079 16.509 -12.169 1.00 81.75 213 TRP A O 1
ATOM 1766 N N . LYS A 1 214 ? 14.170 17.785 -10.689 1.00 87.75 214 LYS A N 1
ATOM 1767 C CA . LYS A 1 214 ? 14.582 18.760 -11.706 1.00 87.75 214 LYS A CA 1
ATOM 1768 C C . LYS A 1 214 ? 15.403 18.074 -12.796 1.00 87.75 214 LYS A C 1
ATOM 1770 O O . LYS A 1 214 ? 16.306 17.289 -12.523 1.00 87.75 214 LYS A O 1
ATOM 1775 N N . VAL A 1 215 ? 15.115 18.405 -14.055 1.00 87.38 215 VAL A N 1
ATOM 1776 C CA . VAL A 1 215 ? 15.752 17.760 -15.220 1.00 87.38 215 VAL A CA 1
ATOM 1777 C C . VAL A 1 215 ? 17.278 17.911 -15.196 1.00 87.38 215 VAL A C 1
ATOM 1779 O O . VAL A 1 215 ? 17.985 16.976 -15.561 1.00 87.38 215 VAL A O 1
ATOM 1782 N N . ALA A 1 216 ? 17.786 19.062 -14.742 1.00 87.75 216 ALA A N 1
ATOM 1783 C CA . ALA A 1 216 ? 19.221 19.318 -14.635 1.00 87.75 216 ALA A CA 1
ATOM 1784 C C . ALA A 1 216 ? 19.907 18.377 -13.630 1.00 87.75 216 ALA A C 1
ATOM 1786 O O . ALA A 1 216 ? 20.922 17.771 -13.976 1.00 87.75 216 ALA A O 1
ATOM 1787 N N . GLU A 1 217 ? 19.309 18.203 -12.447 1.00 90.81 217 GLU A N 1
ATOM 1788 C CA . GLU A 1 217 ? 19.793 17.310 -11.385 1.00 90.81 217 GLU A CA 1
ATOM 1789 C C . GLU A 1 217 ? 19.694 15.838 -11.801 1.00 90.81 217 GLU A C 1
ATOM 1791 O O . GLU A 1 217 ? 20.612 15.054 -11.563 1.00 90.81 217 GLU A O 1
ATOM 1796 N N . PHE A 1 218 ? 18.599 15.459 -12.471 1.00 90.19 218 PHE A N 1
ATOM 1797 C CA . PHE A 1 218 ? 18.443 14.118 -13.033 1.00 90.19 218 PHE A CA 1
ATOM 1798 C C . PHE A 1 218 ? 19.560 13.815 -14.033 1.00 90.19 218 PHE A C 1
ATOM 1800 O O . PHE A 1 218 ? 20.227 12.788 -13.935 1.00 90.19 218 PHE A O 1
ATOM 1807 N N . ARG A 1 219 ? 19.819 14.746 -14.957 1.00 90.88 219 ARG A N 1
ATOM 1808 C CA . ARG A 1 219 ? 20.902 14.641 -15.937 1.00 90.88 219 ARG A CA 1
ATOM 1809 C C . ARG A 1 219 ? 22.273 14.534 -15.268 1.00 90.88 219 ARG A C 1
ATOM 1811 O O . ARG A 1 219 ? 23.063 13.705 -15.712 1.00 90.88 219 ARG A O 1
ATOM 1818 N N . ASP A 1 220 ? 22.552 15.326 -14.226 1.00 87.81 220 ASP A N 1
ATOM 1819 C CA . ASP A 1 220 ? 23.833 15.261 -13.501 1.00 87.81 220 ASP A CA 1
ATOM 1820 C C . ASP A 1 220 ? 24.035 13.875 -12.910 1.00 87.81 220 ASP A C 1
ATOM 1822 O O . ASP A 1 220 ? 25.051 13.229 -13.156 1.00 87.81 220 ASP A O 1
ATOM 1826 N N . ARG A 1 221 ? 23.026 13.377 -12.191 1.00 89.50 221 ARG A N 1
ATOM 1827 C CA . ARG A 1 221 ? 23.112 12.076 -11.534 1.00 89.50 221 ARG A CA 1
ATOM 1828 C C . ARG A 1 221 ? 23.271 10.935 -12.527 1.00 89.50 221 ARG A C 1
ATOM 1830 O O . ARG A 1 221 ? 24.113 10.072 -12.310 1.00 89.50 221 ARG A O 1
ATOM 1837 N N . VAL A 1 222 ? 22.506 10.945 -13.620 1.00 87.94 222 VAL A N 1
ATOM 1838 C CA . VAL A 1 222 ? 22.642 9.942 -14.686 1.00 87.94 222 VAL A CA 1
ATOM 1839 C C . VAL A 1 222 ? 24.043 9.996 -15.298 1.00 87.94 222 VAL A C 1
ATOM 1841 O O . VAL A 1 222 ? 24.637 8.948 -15.535 1.00 87.94 222 VAL A O 1
ATOM 1844 N N . SER A 1 223 ? 24.587 11.196 -15.522 1.00 85.81 223 SER A N 1
ATOM 1845 C CA . SER A 1 223 ? 25.915 11.361 -16.127 1.00 85.81 223 SER A CA 1
ATOM 1846 C C . SER A 1 223 ? 27.030 10.855 -15.210 1.00 85.81 223 SER A C 1
ATOM 1848 O O . SER A 1 223 ? 27.943 10.176 -15.675 1.00 85.81 223 SER A O 1
ATOM 1850 N N . VAL A 1 224 ? 26.933 11.132 -13.905 1.00 84.88 224 VAL A N 1
ATOM 1851 C CA . VAL A 1 224 ? 27.885 10.654 -12.889 1.00 84.88 224 VAL A CA 1
ATOM 1852 C C . VAL A 1 224 ? 27.807 9.136 -12.730 1.00 84.88 224 VAL A C 1
ATOM 1854 O O . VAL A 1 224 ? 28.834 8.463 -12.745 1.00 84.88 224 VAL A O 1
ATOM 1857 N N . GLU A 1 225 ? 26.601 8.579 -12.604 1.00 83.88 225 GLU A N 1
ATOM 1858 C CA . GLU A 1 225 ? 26.406 7.140 -12.387 1.00 83.88 225 GLU A CA 1
ATOM 1859 C C . GLU A 1 225 ? 26.781 6.303 -13.621 1.00 83.88 225 GLU A C 1
ATOM 1861 O O . GLU A 1 225 ? 27.359 5.229 -13.470 1.00 83.88 225 GLU A O 1
ATOM 1866 N N . LEU A 1 226 ? 26.484 6.780 -14.837 1.00 79.19 226 LEU A N 1
ATOM 1867 C CA . LEU A 1 226 ? 26.861 6.097 -16.083 1.00 79.19 226 LEU A CA 1
ATOM 1868 C C . LEU A 1 226 ? 28.276 6.443 -16.563 1.00 79.19 226 LEU A C 1
ATOM 1870 O O . LEU A 1 226 ? 28.705 5.892 -17.573 1.00 79.19 226 LEU A O 1
ATOM 1874 N N . ARG A 1 227 ? 28.968 7.370 -15.884 1.00 76.25 227 ARG A N 1
ATOM 1875 C CA . ARG A 1 227 ? 30.268 7.930 -16.300 1.00 76.25 227 ARG A CA 1
ATOM 1876 C C . ARG A 1 227 ? 30.279 8.358 -17.770 1.00 76.25 227 ARG A C 1
ATOM 1878 O O . ARG A 1 227 ? 31.259 8.170 -18.480 1.00 76.25 227 ARG A O 1
ATOM 1885 N N . ALA A 1 228 ? 29.168 8.919 -18.236 1.00 76.38 228 ALA A N 1
ATOM 1886 C CA . ALA A 1 228 ? 28.965 9.254 -19.636 1.00 76.38 228 ALA A CA 1
ATOM 1887 C C . ALA A 1 228 ? 28.248 10.593 -19.778 1.00 76.38 228 ALA A C 1
ATOM 1889 O O . ALA A 1 228 ? 27.405 10.960 -18.959 1.00 76.38 228 ALA A O 1
ATOM 1890 N N . GLN A 1 229 ? 28.560 11.322 -20.847 1.00 76.38 229 GLN A N 1
ATOM 1891 C CA . GLN A 1 229 ? 27.937 12.609 -21.117 1.00 76.38 229 GLN A CA 1
ATOM 1892 C C . GLN A 1 229 ? 26.488 12.412 -21.582 1.00 76.38 229 GLN A C 1
ATOM 1894 O O . GLN A 1 229 ? 26.236 11.948 -22.693 1.00 76.38 229 GLN A O 1
ATOM 1899 N N . VAL A 1 230 ? 25.523 12.797 -20.742 1.00 83.25 230 VAL A N 1
ATOM 1900 C CA . VAL A 1 230 ? 24.099 12.818 -21.099 1.00 83.25 230 VAL A CA 1
ATOM 1901 C C . VAL A 1 230 ? 23.642 14.256 -21.302 1.00 83.25 230 VAL A C 1
ATOM 1903 O O . VAL A 1 230 ? 23.785 15.108 -20.424 1.00 83.25 230 VAL A O 1
ATOM 1906 N N . THR A 1 231 ? 23.054 14.544 -22.464 1.00 83.62 231 THR A N 1
ATOM 1907 C CA . THR A 1 231 ? 22.524 15.885 -22.748 1.00 83.62 231 THR A CA 1
ATOM 1908 C C . THR A 1 231 ? 21.241 16.159 -21.959 1.00 83.62 231 THR A C 1
ATOM 1910 O O . THR A 1 231 ? 20.450 15.254 -21.672 1.00 83.62 231 THR A O 1
ATOM 1913 N N . LEU A 1 232 ? 20.968 17.436 -21.666 1.00 82.69 232 LEU A N 1
ATOM 1914 C CA . LEU A 1 232 ? 19.710 17.854 -21.031 1.00 82.69 232 LEU A CA 1
ATOM 1915 C C . LEU A 1 232 ? 18.476 17.395 -21.820 1.00 82.69 232 LEU A C 1
ATOM 1917 O O . LEU A 1 232 ? 17.499 16.948 -21.223 1.00 82.69 232 LEU A O 1
ATOM 1921 N N . SER A 1 233 ? 18.521 17.449 -23.153 1.00 79.56 233 SER A N 1
ATOM 1922 C CA . SER A 1 233 ? 17.418 17.011 -24.015 1.00 79.56 233 SER A CA 1
ATOM 1923 C C . SER A 1 233 ? 17.183 15.500 -23.949 1.00 79.56 233 SER A C 1
ATOM 1925 O O . SER A 1 233 ? 16.031 15.061 -23.940 1.00 79.56 233 SER A O 1
ATOM 1927 N N . GLN A 1 234 ? 18.242 14.686 -23.876 1.00 82.00 234 GLN A N 1
ATOM 1928 C CA . GLN A 1 234 ? 18.117 13.238 -23.669 1.00 82.00 234 GLN A CA 1
ATOM 1929 C C . GLN A 1 234 ? 17.517 12.932 -22.296 1.00 82.00 234 GLN A C 1
ATOM 1931 O O . GLN A 1 234 ? 16.540 12.191 -22.217 1.00 82.00 234 GLN A O 1
ATOM 1936 N N . ALA A 1 235 ? 18.030 13.559 -21.236 1.00 85.88 235 ALA A N 1
ATOM 1937 C CA . ALA A 1 235 ? 17.528 13.367 -19.879 1.00 85.88 235 ALA A CA 1
ATOM 1938 C C . ALA A 1 235 ? 16.067 13.820 -19.723 1.00 85.88 235 ALA A C 1
ATOM 1940 O O . ALA A 1 235 ? 15.263 13.098 -19.135 1.00 85.88 235 ALA A O 1
ATOM 1941 N N . LYS A 1 236 ? 15.690 14.969 -20.304 1.00 80.94 236 LYS A N 1
ATOM 1942 C CA . LYS A 1 236 ? 14.305 15.469 -20.308 1.00 80.94 236 LYS A CA 1
ATOM 1943 C C . LYS A 1 236 ? 13.361 14.455 -20.939 1.00 80.94 236 LYS A C 1
ATOM 1945 O O . LYS A 1 236 ? 12.372 14.063 -20.322 1.00 80.94 236 LYS A O 1
ATOM 1950 N N . ARG A 1 237 ? 13.669 14.023 -22.165 1.00 81.31 237 ARG A N 1
ATOM 1951 C CA . ARG A 1 237 ? 12.814 13.094 -22.908 1.00 81.31 237 ARG A CA 1
ATOM 1952 C C . ARG A 1 237 ? 12.776 11.711 -22.233 1.00 81.31 237 ARG A C 1
ATOM 1954 O O . ARG A 1 237 ? 11.708 11.110 -22.178 1.00 81.31 237 ARG A O 1
ATOM 1961 N N . ALA A 1 238 ? 13.889 11.236 -21.664 1.00 84.62 238 ALA A N 1
ATOM 1962 C CA . ALA A 1 238 ? 13.936 9.980 -20.911 1.00 84.62 238 ALA A CA 1
ATOM 1963 C C . ALA A 1 238 ? 13.081 10.041 -19.637 1.00 84.62 238 ALA A C 1
ATOM 1965 O O . ALA A 1 238 ? 12.295 9.129 -19.385 1.00 84.62 238 ALA A O 1
ATOM 1966 N N . LYS A 1 239 ? 13.161 11.147 -18.881 1.00 83.75 239 LYS A N 1
ATOM 1967 C CA . LYS A 1 239 ? 12.311 11.385 -17.708 1.00 83.75 239 LYS A CA 1
ATOM 1968 C C . LYS A 1 239 ? 10.830 11.388 -18.093 1.00 83.75 239 LYS A C 1
ATOM 1970 O O . LYS A 1 239 ? 10.044 10.678 -17.477 1.00 83.75 239 LYS A O 1
ATOM 1975 N N . MET A 1 240 ? 10.459 12.133 -19.139 1.00 77.75 240 MET A N 1
ATOM 1976 C CA . MET A 1 240 ? 9.076 12.188 -19.635 1.00 77.75 240 MET A CA 1
ATOM 1977 C C . MET A 1 240 ? 8.562 10.813 -20.073 1.00 77.75 240 MET A C 1
ATOM 1979 O O . MET A 1 240 ? 7.439 10.453 -19.740 1.00 77.75 240 MET A O 1
ATOM 1983 N N . LYS A 1 241 ? 9.381 10.025 -20.780 1.00 81.25 241 LYS A N 1
ATOM 1984 C CA . LYS A 1 241 ? 9.018 8.665 -21.198 1.00 81.25 241 LYS A CA 1
ATOM 1985 C C . LYS A 1 241 ? 8.829 7.739 -19.995 1.00 81.25 241 LYS A C 1
ATOM 1987 O O . LYS A 1 241 ? 7.865 6.982 -19.975 1.00 81.25 241 LYS A O 1
ATOM 1992 N N . GLY A 1 242 ? 9.708 7.823 -18.995 1.00 81.31 242 GLY A N 1
ATOM 1993 C CA . GLY A 1 242 ? 9.581 7.064 -17.750 1.00 81.31 242 GLY A CA 1
ATOM 1994 C C . GLY A 1 242 ? 8.288 7.390 -17.000 1.00 81.31 242 GLY A C 1
ATOM 1995 O O . GLY A 1 242 ? 7.551 6.480 -16.640 1.00 81.31 242 GLY A O 1
ATOM 1996 N N . ILE A 1 243 ? 7.968 8.680 -16.851 1.00 76.94 243 ILE A N 1
ATOM 1997 C CA . ILE A 1 243 ? 6.703 9.136 -16.249 1.00 76.94 243 ILE A CA 1
ATOM 1998 C C . ILE A 1 243 ? 5.505 8.610 -17.046 1.00 76.94 243 ILE A C 1
ATOM 2000 O O . ILE A 1 243 ? 4.608 8.014 -16.464 1.00 76.94 243 ILE A O 1
ATOM 2004 N N . ALA A 1 244 ? 5.515 8.755 -18.374 1.00 75.00 244 ALA A N 1
ATOM 2005 C CA . ALA A 1 244 ? 4.417 8.306 -19.228 1.00 75.00 244 ALA A CA 1
ATOM 2006 C C . ALA A 1 244 ? 4.169 6.790 -19.142 1.00 75.00 244 ALA A C 1
ATOM 2008 O O . ALA A 1 244 ? 3.022 6.358 -19.207 1.00 75.00 244 ALA A O 1
ATOM 2009 N N . LEU A 1 245 ? 5.223 5.983 -18.983 1.00 75.31 245 LEU A N 1
ATOM 2010 C CA . LEU A 1 245 ? 5.095 4.538 -18.779 1.00 75.31 245 LEU A CA 1
ATOM 2011 C C . LEU A 1 245 ? 4.444 4.207 -17.435 1.00 75.31 245 LEU A C 1
ATOM 2013 O O . LEU A 1 245 ? 3.556 3.362 -17.389 1.00 75.31 245 LEU A O 1
ATOM 2017 N N . ILE A 1 246 ? 4.855 4.892 -16.366 1.00 74.69 246 ILE A N 1
ATOM 2018 C CA . ILE A 1 246 ? 4.275 4.705 -15.032 1.00 74.69 246 ILE A CA 1
ATOM 2019 C C . ILE A 1 246 ? 2.806 5.151 -15.032 1.00 74.69 246 ILE A C 1
ATOM 2021 O O . ILE A 1 246 ? 1.943 4.430 -14.546 1.00 74.69 246 ILE A O 1
ATOM 2025 N N . ASP A 1 247 ? 2.499 6.308 -15.619 1.00 68.50 247 ASP A N 1
ATOM 2026 C CA . ASP A 1 247 ? 1.132 6.838 -15.671 1.00 68.50 247 ASP A CA 1
ATOM 2027 C C . ASP A 1 247 ? 0.216 6.008 -16.574 1.00 68.50 247 ASP A C 1
ATOM 2029 O O . ASP A 1 247 ? -0.963 5.833 -16.266 1.00 68.50 247 ASP A O 1
ATOM 2033 N N . GLY A 1 248 ? 0.746 5.484 -17.681 1.00 70.62 248 GLY A N 1
ATOM 2034 C CA . GLY A 1 248 ? 0.032 4.546 -18.543 1.00 70.62 248 GLY A CA 1
ATOM 2035 C C . GLY A 1 248 ? -0.322 3.254 -17.808 1.00 70.62 248 GLY A C 1
ATOM 2036 O O . GLY A 1 248 ? -1.459 2.804 -17.897 1.00 70.62 248 GLY A O 1
ATOM 2037 N N . ASP A 1 249 ? 0.615 2.700 -17.036 1.00 71.88 249 ASP A N 1
ATOM 2038 C CA . ASP A 1 249 ? 0.373 1.512 -16.207 1.00 71.88 249 ASP A CA 1
ATOM 2039 C C . ASP A 1 249 ? -0.696 1.765 -15.140 1.00 71.88 249 ASP A C 1
ATOM 2041 O O . ASP A 1 249 ? -1.626 0.976 -15.003 1.00 71.88 249 ASP A O 1
ATOM 2045 N N . ILE A 1 250 ? -0.630 2.908 -14.448 1.00 69.12 250 ILE A N 1
ATOM 2046 C CA . ILE A 1 250 ? -1.650 3.300 -13.466 1.00 69.12 250 ILE A CA 1
ATOM 2047 C C . ILE A 1 250 ? -3.033 3.358 -14.129 1.00 69.12 250 ILE A C 1
ATOM 2049 O O . ILE A 1 250 ? -3.983 2.766 -13.622 1.00 69.12 250 ILE A O 1
ATOM 2053 N N . LYS A 1 251 ? -3.158 4.032 -15.281 1.00 69.88 251 LYS A N 1
ATOM 2054 C CA . LYS A 1 251 ? -4.434 4.128 -16.008 1.00 69.88 251 LYS A CA 1
ATOM 2055 C C . LYS A 1 251 ? -4.977 2.763 -16.409 1.00 69.88 251 LYS A C 1
ATOM 2057 O O . LYS A 1 251 ? -6.175 2.534 -16.278 1.00 69.88 251 LYS A O 1
ATOM 2062 N N . ASP A 1 252 ? -4.123 1.882 -16.913 1.00 75.62 252 ASP A N 1
ATOM 2063 C CA . ASP A 1 252 ? -4.553 0.557 -17.348 1.00 75.62 252 ASP A CA 1
ATOM 2064 C C . ASP A 1 252 ? -4.991 -0.310 -16.164 1.00 75.62 252 ASP A C 1
ATOM 2066 O O . ASP A 1 252 ? -6.016 -0.978 -16.255 1.00 75.62 252 ASP A O 1
ATOM 2070 N N . GLN A 1 253 ? -4.325 -0.206 -15.014 1.00 75.62 253 GLN A N 1
ATOM 2071 C CA . GLN A 1 253 ? -4.773 -0.879 -13.794 1.00 75.62 253 GLN A CA 1
ATOM 2072 C C . GLN A 1 253 ? -6.131 -0.385 -13.296 1.00 75.62 253 GLN A C 1
ATOM 2074 O O . GLN A 1 253 ? -6.967 -1.196 -12.909 1.00 75.62 253 GLN A O 1
ATOM 2079 N N . TYR A 1 254 ? -6.394 0.924 -13.348 1.00 77.44 254 TYR A N 1
ATOM 2080 C CA . TYR A 1 254 ? -7.714 1.450 -12.988 1.00 77.44 254 TYR A CA 1
ATOM 2081 C C . TYR A 1 254 ? -8.818 0.986 -13.947 1.00 77.44 254 TYR A C 1
ATOM 2083 O O . TYR A 1 254 ? -9.949 0.788 -13.509 1.00 77.44 254 TYR A O 1
ATOM 2091 N N . LYS A 1 255 ? -8.515 0.751 -15.233 1.00 79.25 255 LYS A N 1
ATOM 2092 C CA . LYS A 1 255 ? -9.490 0.157 -16.169 1.00 79.25 255 LYS A CA 1
ATOM 2093 C C . LYS A 1 255 ? -9.865 -1.272 -15.779 1.00 79.25 255 LYS A C 1
ATOM 2095 O O . LYS A 1 255 ? -11.016 -1.650 -15.951 1.00 79.25 255 LYS A O 1
ATOM 2100 N N . MET A 1 256 ? -8.919 -2.034 -15.229 1.00 82.19 256 MET A N 1
ATOM 2101 C CA . MET A 1 256 ? -9.137 -3.421 -14.801 1.00 82.19 256 MET A CA 1
ATOM 2102 C C . MET A 1 256 ? -9.955 -3.543 -13.509 1.00 82.19 256 MET A C 1
ATOM 2104 O O . MET A 1 256 ? -10.335 -4.647 -13.135 1.00 82.19 256 MET A O 1
ATOM 2108 N N . MET A 1 257 ? -10.229 -2.444 -12.802 1.00 84.00 257 MET A N 1
ATOM 2109 C CA . MET A 1 257 ? -10.874 -2.501 -11.488 1.00 84.00 257 MET A CA 1
ATOM 2110 C C . MET A 1 257 ? -12.284 -3.101 -11.521 1.00 84.00 257 MET A C 1
ATOM 2112 O O . MET A 1 257 ? -12.633 -3.855 -10.620 1.00 84.00 257 MET A O 1
ATOM 2116 N N . TRP A 1 258 ? -13.074 -2.827 -12.565 1.00 83.69 258 TRP A N 1
ATOM 2117 C CA . TRP A 1 258 ? -14.394 -3.454 -12.719 1.00 83.69 258 TRP A CA 1
ATOM 2118 C C . TRP A 1 258 ? -14.287 -4.962 -12.945 1.00 83.69 258 TRP A C 1
ATOM 2120 O O . TRP A 1 258 ? -15.026 -5.721 -12.325 1.00 83.69 258 TRP A O 1
ATOM 2130 N N . ASP A 1 259 ? -13.339 -5.398 -13.777 1.00 87.50 259 ASP A N 1
ATOM 2131 C CA . ASP A 1 259 ? -13.085 -6.823 -14.006 1.00 87.50 259 ASP A CA 1
ATOM 2132 C C . ASP A 1 259 ? -12.630 -7.509 -12.714 1.00 87.50 259 ASP A C 1
ATOM 2134 O O . ASP A 1 259 ? -13.075 -8.611 -12.404 1.00 87.50 259 ASP A O 1
ATOM 2138 N N . TYR A 1 260 ? -11.798 -6.829 -11.921 1.00 86.50 260 TYR A N 1
ATOM 2139 C CA . TYR A 1 260 ? -11.360 -7.306 -10.613 1.00 86.50 260 TYR A CA 1
ATOM 2140 C C . TYR A 1 260 ? -12.532 -7.444 -9.628 1.00 86.50 260 TYR A C 1
ATOM 2142 O O . TYR A 1 260 ? -12.652 -8.479 -8.977 1.00 86.50 260 TYR A O 1
ATOM 2150 N N . CYS A 1 261 ? -13.431 -6.456 -9.548 1.00 85.81 261 CYS A N 1
ATOM 2151 C CA . CYS A 1 261 ? -14.656 -6.554 -8.744 1.00 85.81 261 CYS A CA 1
ATOM 2152 C C . CYS A 1 261 ? -15.523 -7.747 -9.175 1.00 85.81 261 CYS A C 1
ATOM 2154 O O . CYS A 1 261 ? -15.888 -8.569 -8.337 1.00 85.81 261 CYS A O 1
ATOM 2156 N N . ASN A 1 262 ? -15.766 -7.897 -10.480 1.00 86.88 262 ASN A N 1
ATOM 2157 C CA . ASN A 1 262 ? -16.538 -9.017 -11.024 1.00 86.88 262 ASN A CA 1
ATOM 2158 C C . ASN A 1 262 ? -15.902 -10.375 -10.683 1.00 86.88 262 ASN A C 1
ATOM 2160 O O . ASN A 1 262 ? -16.602 -11.350 -10.412 1.00 86.88 262 ASN A O 1
ATOM 2164 N N . GLU A 1 263 ? -14.571 -10.452 -10.680 1.00 89.56 263 GLU A N 1
ATOM 2165 C CA . GLU A 1 263 ? -13.843 -11.667 -10.326 1.00 89.56 263 GLU A CA 1
ATOM 2166 C C . GLU A 1 263 ? -13.952 -12.000 -8.829 1.00 89.56 263 GLU A C 1
ATOM 2168 O O . GLU A 1 263 ? -14.070 -13.177 -8.472 1.00 89.56 263 GLU A O 1
ATOM 2173 N N . ILE A 1 264 ? -13.982 -10.996 -7.941 1.00 86.44 264 ILE A N 1
ATOM 2174 C CA . ILE A 1 264 ? -14.263 -11.208 -6.510 1.00 86.44 264 ILE A CA 1
ATOM 2175 C C . ILE A 1 264 ? -15.666 -11.781 -6.328 1.00 86.44 264 ILE A C 1
ATOM 2177 O O . ILE A 1 264 ? -15.797 -12.807 -5.657 1.00 86.44 264 ILE A O 1
ATOM 2181 N N . ASP A 1 265 ? -16.677 -11.173 -6.951 1.00 85.69 265 ASP A N 1
ATOM 2182 C CA . ASP A 1 265 ? -18.073 -11.624 -6.862 1.00 85.69 265 ASP A CA 1
ATOM 2183 C C . ASP A 1 265 ? -18.234 -13.059 -7.374 1.00 85.69 265 ASP A C 1
ATOM 2185 O O . ASP A 1 265 ? -18.940 -13.879 -6.782 1.00 85.69 265 ASP A O 1
ATOM 2189 N N . ARG A 1 266 ? -17.519 -13.400 -8.452 1.00 89.44 266 ARG A N 1
ATOM 2190 C CA . ARG A 1 266 ? -17.516 -14.747 -9.028 1.00 89.44 266 ARG A CA 1
ATOM 2191 C C . ARG A 1 266 ? -16.862 -15.783 -8.111 1.00 89.44 266 ARG A C 1
ATOM 2193 O O . ARG A 1 266 ? -17.301 -16.933 -8.084 1.00 89.44 266 ARG A O 1
ATOM 2200 N N . THR A 1 267 ? -15.779 -15.423 -7.423 1.00 87.44 267 THR A N 1
ATOM 2201 C CA . THR A 1 267 ? -14.944 -16.375 -6.664 1.00 87.44 267 THR A CA 1
ATOM 2202 C C . THR A 1 267 ? -15.320 -16.493 -5.190 1.00 87.44 267 THR A C 1
ATOM 2204 O O . THR A 1 267 ? -15.102 -17.553 -4.602 1.00 87.44 267 THR A O 1
ATOM 2207 N N . ASN A 1 268 ? -15.901 -15.453 -4.591 1.00 83.00 268 ASN A N 1
ATOM 2208 C CA . ASN A 1 268 ? -16.225 -15.391 -3.166 1.00 83.00 268 ASN A CA 1
ATOM 2209 C C . ASN A 1 268 ? -17.730 -15.187 -2.967 1.00 83.00 268 ASN A C 1
ATOM 2211 O O . ASN A 1 268 ? -18.183 -14.125 -2.542 1.00 83.00 268 ASN A O 1
ATOM 2215 N N . SER A 1 269 ? -18.514 -16.231 -3.249 1.00 81.94 269 SER A N 1
ATOM 2216 C CA . SER A 1 269 ? -19.965 -16.209 -3.044 1.00 81.94 269 SER A CA 1
ATOM 2217 C C . SER A 1 269 ? -20.315 -15.845 -1.594 1.00 81.94 269 SER A C 1
ATOM 2219 O O . SER A 1 269 ? -19.901 -16.548 -0.670 1.00 81.94 269 SER A O 1
ATOM 2221 N N . GLY A 1 270 ? -21.083 -14.770 -1.403 1.00 81.81 270 GLY A N 1
ATOM 2222 C CA . GLY A 1 270 ? -21.464 -14.241 -0.087 1.00 81.81 270 GLY A CA 1
ATOM 2223 C C . GLY A 1 270 ? -20.597 -13.080 0.412 1.00 81.81 270 GLY A C 1
ATOM 2224 O O . GLY A 1 270 ? -20.909 -12.514 1.453 1.00 81.81 270 GLY A O 1
ATOM 2225 N N . SER A 1 271 ? -19.537 -12.712 -0.313 1.00 83.94 271 SER A N 1
ATOM 2226 C CA . SER A 1 271 ? -18.851 -11.427 -0.128 1.00 83.94 271 SER A CA 1
ATOM 2227 C C . SER A 1 271 ? -19.509 -10.345 -0.980 1.00 83.94 271 SER A C 1
ATOM 2229 O O . SER A 1 271 ? -20.142 -10.642 -1.991 1.00 83.94 271 SER A O 1
ATOM 2231 N N . THR A 1 272 ? -19.339 -9.094 -0.571 1.00 84.88 272 THR A N 1
ATOM 2232 C CA . THR A 1 272 ? -19.823 -7.905 -1.274 1.00 84.88 272 THR A CA 1
ATOM 2233 C C . THR A 1 272 ? -18.636 -7.049 -1.703 1.00 84.88 272 THR A C 1
ATOM 2235 O O . THR A 1 272 ? -17.661 -6.881 -0.963 1.00 84.88 272 THR A O 1
ATOM 2238 N N . VAL A 1 273 ? -18.699 -6.496 -2.914 1.00 86.00 273 VAL A N 1
ATOM 2239 C CA . VAL A 1 273 ? -17.727 -5.517 -3.406 1.00 86.00 273 VAL A CA 1
ATOM 2240 C C . VAL A 1 273 ? -18.460 -4.297 -3.950 1.00 86.00 273 VAL A C 1
ATOM 2242 O O . VAL A 1 273 ? -19.397 -4.404 -4.736 1.00 86.00 273 VAL A O 1
ATOM 2245 N N . TYR A 1 274 ? -18.018 -3.112 -3.533 1.00 84.56 274 TYR A N 1
ATOM 2246 C CA . TYR A 1 274 ? -18.594 -1.848 -3.978 1.00 84.56 274 TYR A CA 1
ATOM 2247 C C . TYR A 1 274 ? -17.501 -0.966 -4.565 1.00 84.56 274 TYR A C 1
ATOM 2249 O O . TYR A 1 274 ? -16.458 -0.752 -3.944 1.00 84.56 274 TYR A O 1
ATOM 2257 N N . MET A 1 275 ? -17.756 -0.417 -5.751 1.00 83.75 275 MET A N 1
ATOM 2258 C CA . MET A 1 275 ? -16.873 0.551 -6.387 1.00 83.75 275 MET A CA 1
ATOM 2259 C C . MET A 1 275 ? -17.664 1.766 -6.858 1.00 83.75 275 MET A C 1
ATOM 2261 O O . MET A 1 275 ? -18.728 1.648 -7.465 1.00 83.75 275 MET A O 1
ATOM 2265 N N . LYS A 1 276 ? -17.122 2.951 -6.582 1.00 79.50 276 LYS A N 1
ATOM 2266 C CA . LYS A 1 276 ? -17.686 4.234 -6.991 1.00 79.50 276 LYS A CA 1
ATOM 2267 C C . LYS A 1 276 ? -16.570 5.126 -7.522 1.00 79.50 276 LYS A C 1
ATOM 2269 O O . LYS A 1 276 ? -15.534 5.254 -6.877 1.00 79.50 276 LYS A O 1
ATOM 2274 N N . PHE A 1 277 ? -16.801 5.766 -8.666 1.00 69.69 277 PHE A N 1
ATOM 2275 C CA . PHE A 1 277 ? -15.935 6.845 -9.133 1.00 69.69 277 PHE A CA 1
ATOM 2276 C C . PHE A 1 277 ? -16.273 8.142 -8.397 1.00 69.69 277 PHE A C 1
ATOM 2278 O O . PHE A 1 277 ? -17.446 8.492 -8.243 1.00 69.69 277 PHE A O 1
ATOM 2285 N N . THR A 1 278 ? -15.242 8.846 -7.948 1.00 65.00 278 THR A N 1
ATOM 2286 C CA . THR A 1 278 ? -15.332 10.231 -7.488 1.00 65.00 278 THR A CA 1
ATOM 2287 C C . THR A 1 278 ? -14.739 11.135 -8.558 1.00 65.00 278 THR A C 1
ATOM 2289 O O . THR A 1 278 ? -13.742 10.784 -9.194 1.00 65.00 278 THR A O 1
ATOM 2292 N N . ASP A 1 279 ? -15.374 12.282 -8.792 1.00 58.59 279 ASP A N 1
ATOM 2293 C CA . ASP A 1 279 ? -14.799 13.299 -9.665 1.00 58.59 279 ASP A CA 1
ATOM 2294 C C . ASP A 1 279 ? -13.511 13.830 -9.032 1.00 58.59 279 ASP A C 1
ATOM 2296 O O . ASP A 1 279 ? -13.439 14.027 -7.819 1.00 58.59 279 ASP A O 1
ATOM 2300 N N . ASN A 1 280 ? -12.492 14.062 -9.859 1.00 54.41 280 ASN A N 1
ATOM 2301 C CA . ASN A 1 280 ? -11.233 14.638 -9.404 1.00 54.41 280 ASN A CA 1
ATOM 2302 C C . ASN A 1 280 ? -11.472 16.078 -8.942 1.00 54.41 280 ASN A C 1
ATOM 2304 O O . ASN A 1 280 ? -11.511 16.995 -9.766 1.00 54.41 280 ASN A O 1
ATOM 2308 N N . GLU A 1 281 ? -11.620 16.283 -7.633 1.00 52.94 281 GLU A N 1
ATOM 2309 C CA . GLU A 1 281 ? -11.851 17.614 -7.059 1.00 52.94 281 GLU A CA 1
ATOM 2310 C C . GLU A 1 281 ? -10.672 18.569 -7.339 1.00 52.94 281 GLU A C 1
ATOM 2312 O O . GLU A 1 281 ? -10.857 19.787 -7.345 1.00 52.94 281 GLU A O 1
ATOM 2317 N N . ILE A 1 282 ? -9.469 18.037 -7.622 1.00 50.53 282 ILE A N 1
ATOM 2318 C CA . ILE A 1 282 ? -8.261 18.820 -7.923 1.00 50.53 282 ILE A CA 1
ATOM 2319 C C . ILE A 1 282 ? -7.532 18.263 -9.163 1.00 50.53 282 ILE A C 1
ATOM 2321 O O . ILE A 1 282 ? -6.916 17.196 -9.106 1.00 50.53 282 ILE A O 1
ATOM 2325 N N . PRO A 1 283 ? -7.526 18.985 -10.298 1.00 47.28 283 PRO A N 1
ATOM 2326 C CA . PRO A 1 283 ? -6.706 18.623 -11.450 1.00 47.28 283 PRO A CA 1
ATOM 2327 C C . PRO A 1 283 ? -5.205 18.667 -11.109 1.00 47.28 283 PRO A C 1
ATOM 2329 O O . PRO A 1 283 ? -4.726 19.655 -10.560 1.00 47.28 283 PRO A O 1
ATOM 2332 N N . ASN A 1 284 ? -4.448 17.643 -11.520 1.00 46.62 284 ASN A N 1
ATOM 2333 C CA . ASN A 1 284 ? -2.981 17.534 -11.407 1.00 46.62 284 ASN A CA 1
ATOM 2334 C C . ASN A 1 284 ? -2.374 17.320 -10.004 1.00 46.62 284 ASN A C 1
ATOM 2336 O O . ASN A 1 284 ? -1.147 17.366 -9.893 1.00 46.62 284 ASN A O 1
ATOM 2340 N N . GLU A 1 285 ? -3.151 17.025 -8.959 1.00 47.25 285 GLU A N 1
ATOM 2341 C CA . GLU A 1 285 ? -2.557 16.500 -7.721 1.00 47.25 285 GLU A CA 1
ATOM 2342 C C . GLU A 1 285 ? -2.331 14.981 -7.803 1.00 47.25 285 GLU A C 1
ATOM 2344 O O . GLU A 1 285 ? -3.099 14.267 -8.454 1.00 47.25 285 GLU A O 1
ATOM 2349 N N . PRO A 1 286 ? -1.250 14.455 -7.192 1.00 44.03 286 PRO A N 1
ATOM 2350 C CA . PRO A 1 286 ? -1.060 13.017 -7.100 1.00 44.03 286 PRO A CA 1
ATOM 2351 C C . PRO A 1 286 ? -2.224 12.416 -6.313 1.00 44.03 286 PRO A C 1
ATOM 2353 O O . PRO A 1 286 ? -2.508 12.865 -5.203 1.00 44.03 286 PRO A O 1
ATOM 2356 N N . TRP A 1 287 ? -2.859 11.388 -6.881 1.00 46.88 287 TRP A N 1
ATOM 2357 C CA . TRP A 1 287 ? -3.894 10.595 -6.223 1.00 46.88 287 TRP A CA 1
ATOM 2358 C C . TRP A 1 287 ? -3.400 10.163 -4.845 1.00 46.88 287 TRP A C 1
ATOM 2360 O O . TRP A 1 287 ? -2.517 9.308 -4.726 1.00 46.88 287 TRP A O 1
ATOM 2370 N N . ARG A 1 288 ? -3.930 10.787 -3.795 1.00 43.75 288 ARG A N 1
ATOM 2371 C CA . ARG A 1 288 ? -3.724 10.295 -2.438 1.00 43.75 288 ARG A CA 1
ATOM 2372 C C . ARG A 1 288 ? -4.695 9.147 -2.270 1.00 43.75 288 ARG A C 1
ATOM 2374 O O . ARG A 1 288 ? -5.833 9.244 -2.697 1.00 43.75 288 ARG A O 1
ATOM 2381 N N . ILE A 1 289 ? -4.216 8.040 -1.728 1.00 52.66 289 ILE A N 1
ATOM 2382 C CA . ILE A 1 289 ? -5.048 6.882 -1.442 1.00 52.66 289 ILE A CA 1
ATOM 2383 C C . ILE A 1 289 ? -4.984 6.686 0.066 1.00 52.66 289 ILE A C 1
ATOM 2385 O O . ILE A 1 289 ? -3.948 6.313 0.614 1.00 52.66 289 ILE A O 1
ATOM 2389 N N . SER A 1 290 ? -6.086 6.986 0.734 1.00 48.47 290 SER A N 1
ATOM 2390 C CA . SER A 1 290 ? -6.321 6.675 2.139 1.00 48.47 290 SER A CA 1
ATOM 2391 C C . SER A 1 290 ? -6.981 5.295 2.250 1.00 48.47 290 SER A C 1
ATOM 2393 O O . SER A 1 290 ? -7.736 4.870 1.373 1.00 48.47 290 SER A O 1
ATOM 2395 N N . LYS A 1 291 ? -6.666 4.548 3.306 1.00 56.75 291 LYS A N 1
ATOM 2396 C CA . LYS A 1 291 ? -7.096 3.153 3.454 1.00 56.75 291 LYS A CA 1
ATOM 2397 C C . LYS A 1 291 ? -7.863 3.000 4.753 1.00 56.75 291 LYS A C 1
ATOM 2399 O O . LYS A 1 291 ? -7.305 3.215 5.823 1.00 56.75 291 LYS A O 1
ATOM 2404 N N . ASN A 1 292 ? -9.099 2.537 4.654 1.00 54.78 292 ASN A N 1
ATOM 2405 C CA . ASN A 1 292 ? -9.964 2.315 5.803 1.00 54.78 292 ASN A CA 1
ATOM 2406 C C . ASN A 1 292 ? -10.173 0.813 5.958 1.00 54.78 292 ASN A C 1
ATOM 2408 O O . ASN A 1 292 ? -10.708 0.181 5.056 1.00 54.78 292 ASN A O 1
ATOM 2412 N N . ILE A 1 293 ? -9.728 0.210 7.059 1.00 55.88 293 ILE A N 1
ATOM 2413 C CA . ILE A 1 293 ? -9.822 -1.245 7.257 1.00 55.88 293 ILE A CA 1
ATOM 2414 C C . ILE A 1 293 ? -10.451 -1.512 8.615 1.00 55.88 293 ILE A C 1
ATOM 2416 O O . ILE A 1 293 ? -10.065 -0.911 9.614 1.00 55.88 293 ILE A O 1
ATOM 2420 N N . TYR A 1 294 ? -11.442 -2.397 8.636 1.00 59.19 294 TYR A N 1
ATOM 2421 C CA . TYR A 1 294 ? -12.245 -2.697 9.808 1.00 59.19 294 TYR A CA 1
ATOM 2422 C C . TYR A 1 294 ? -12.034 -4.136 10.246 1.00 59.19 294 TYR A C 1
ATOM 2424 O O . TYR A 1 294 ? -12.188 -5.098 9.484 1.00 59.19 294 TYR A O 1
ATOM 2432 N N . PHE A 1 295 ? -11.695 -4.253 11.522 1.00 60.25 295 PHE A N 1
ATOM 2433 C CA . PHE A 1 295 ? -11.468 -5.507 12.208 1.00 60.25 295 PHE A CA 1
ATOM 2434 C C . PHE A 1 295 ? -12.600 -5.764 13.187 1.00 60.25 295 PHE A C 1
ATOM 2436 O O . PHE A 1 295 ? -13.069 -4.854 13.869 1.00 60.25 295 PHE A O 1
ATOM 2443 N N . TRP A 1 296 ? -13.000 -7.021 13.269 1.00 61.56 296 TRP A N 1
ATOM 2444 C CA . TRP A 1 296 ? -13.884 -7.529 14.296 1.00 61.56 296 TRP A CA 1
ATOM 2445 C C . TRP A 1 296 ? -13.084 -8.330 15.318 1.00 61.56 296 TRP A C 1
ATOM 2447 O O . TRP A 1 296 ? -12.059 -8.936 14.987 1.00 61.56 296 TRP A O 1
ATOM 2457 N N . HIS A 1 297 ? -13.559 -8.304 16.559 1.00 60.50 297 HIS A N 1
ATOM 2458 C CA . HIS A 1 297 ? -13.055 -9.147 17.630 1.00 60.50 297 HIS A CA 1
ATOM 2459 C C . HIS A 1 297 ? -13.954 -10.366 17.744 1.00 60.50 297 HIS A C 1
ATOM 2461 O O . HIS A 1 297 ? -15.150 -10.217 17.993 1.00 60.50 297 HIS A O 1
ATOM 2467 N N . ASP A 1 298 ? -13.378 -11.555 17.590 1.00 63.38 298 ASP A N 1
ATOM 2468 C CA . ASP A 1 298 ? -14.100 -12.772 17.940 1.00 63.38 298 ASP A CA 1
ATOM 2469 C C . ASP A 1 298 ? -14.217 -12.949 19.459 1.00 63.38 298 ASP A C 1
ATOM 2471 O O . ASP A 1 298 ? -13.597 -12.232 20.246 1.00 63.38 298 ASP A O 1
ATOM 2475 N N . GLY A 1 299 ? -15.029 -13.921 19.886 1.00 58.47 299 GLY A N 1
ATOM 2476 C CA . GLY A 1 299 ? -15.225 -14.233 21.308 1.00 58.47 299 GLY A CA 1
ATOM 2477 C C . GLY A 1 299 ? -13.950 -14.663 22.049 1.00 58.47 299 GLY A C 1
ATOM 2478 O O . GLY A 1 299 ? -13.979 -14.780 23.270 1.00 58.47 299 GLY A O 1
ATOM 2479 N N . ASN A 1 300 ? -12.840 -14.862 21.331 1.00 62.97 300 ASN A N 1
ATOM 2480 C CA . ASN A 1 300 ? -11.521 -15.196 21.859 1.00 62.97 300 ASN A CA 1
ATOM 2481 C C . ASN A 1 300 ? -10.544 -14.006 21.773 1.00 62.97 300 ASN A C 1
ATOM 2483 O O . ASN A 1 300 ? -9.331 -14.202 21.863 1.00 62.97 300 ASN A O 1
ATOM 2487 N N . ASN A 1 301 ? -11.046 -12.781 21.577 1.00 64.69 301 ASN A N 1
ATOM 2488 C CA . ASN A 1 301 ? -10.260 -11.559 21.384 1.00 64.69 301 ASN A CA 1
ATOM 2489 C C . ASN A 1 301 ? -9.293 -11.606 20.178 1.00 64.69 301 ASN A C 1
ATOM 2491 O O . ASN A 1 301 ? -8.383 -10.775 20.089 1.00 64.69 301 ASN A O 1
ATOM 2495 N N . ASN A 1 302 ? -9.480 -12.514 19.212 1.00 66.81 302 ASN A N 1
ATOM 2496 C CA . ASN A 1 302 ? -8.683 -12.516 17.987 1.00 66.81 302 ASN A CA 1
ATOM 2497 C C . ASN A 1 302 ? -9.227 -11.520 16.964 1.00 66.81 302 ASN A C 1
ATOM 2499 O O . ASN A 1 302 ? -10.425 -11.266 16.866 1.00 66.81 302 ASN A O 1
ATOM 2503 N N . ILE A 1 303 ? -8.312 -11.018 16.134 1.00 69.56 303 ILE A N 1
ATOM 2504 C CA . ILE A 1 303 ? -8.644 -10.182 14.983 1.00 69.56 303 ILE A CA 1
ATOM 2505 C C . ILE A 1 303 ? -9.233 -11.034 13.860 1.00 69.56 303 ILE A C 1
ATOM 2507 O O . ILE A 1 303 ? -8.572 -11.954 13.354 1.00 69.56 303 ILE A O 1
ATOM 2511 N N . PHE A 1 304 ? -10.395 -10.614 13.376 1.00 72.69 304 PHE A N 1
ATOM 2512 C CA . PHE A 1 304 ? -10.979 -11.066 12.125 1.00 72.69 304 PHE A CA 1
ATOM 2513 C C . PHE A 1 304 ? -11.240 -9.858 11.204 1.00 72.69 304 PHE A C 1
ATOM 2515 O O . PHE A 1 304 ? -12.073 -9.016 11.534 1.00 72.69 304 PHE A O 1
ATOM 2522 N N . PRO A 1 305 ? -10.519 -9.701 10.077 1.00 74.50 305 PRO A N 1
ATOM 2523 C CA . PRO A 1 305 ? -10.810 -8.638 9.114 1.00 74.50 305 PRO A CA 1
ATOM 2524 C C . PRO A 1 305 ? -12.192 -8.869 8.494 1.00 74.50 305 PRO A C 1
ATOM 2526 O O . PRO A 1 305 ? -12.421 -9.934 7.924 1.00 74.50 305 PRO A O 1
ATOM 2529 N N . VAL A 1 306 ? -13.093 -7.888 8.606 1.00 79.88 306 VAL A N 1
ATOM 2530 C CA . VAL A 1 306 ? -14.472 -7.999 8.088 1.00 79.88 306 VAL A CA 1
ATOM 2531 C C . VAL A 1 306 ? -14.657 -7.196 6.810 1.00 79.88 306 VAL A C 1
ATOM 2533 O O . VAL A 1 306 ? -15.263 -7.686 5.867 1.00 79.88 306 VAL A O 1
ATOM 2536 N N . ALA A 1 307 ? -14.110 -5.983 6.756 1.00 84.44 307 ALA A N 1
ATOM 2537 C CA . ALA A 1 307 ? -14.255 -5.113 5.599 1.00 84.44 307 ALA A CA 1
ATOM 2538 C C . ALA A 1 307 ? -13.040 -4.199 5.442 1.00 84.44 307 ALA A C 1
ATOM 2540 O O . ALA A 1 307 ? -12.380 -3.835 6.417 1.00 84.44 307 ALA A O 1
ATOM 2541 N N . TYR A 1 308 ? -12.757 -3.797 4.207 1.00 84.62 308 TYR A N 1
ATOM 2542 C CA . TYR A 1 308 ? -11.789 -2.751 3.908 1.00 84.62 308 TYR A CA 1
ATOM 2543 C C . TYR A 1 308 ? -12.258 -1.891 2.741 1.00 84.62 308 TYR A C 1
ATOM 2545 O O . TYR A 1 308 ? -13.018 -2.336 1.888 1.00 84.62 308 TYR A O 1
ATOM 2553 N N . ALA A 1 309 ? -11.770 -0.660 2.700 1.00 84.25 309 ALA A N 1
ATOM 2554 C CA . ALA A 1 309 ? -11.999 0.291 1.637 1.00 84.25 309 ALA A CA 1
ATOM 2555 C C . ALA A 1 309 ? -10.721 1.046 1.297 1.00 84.25 309 ALA A C 1
ATOM 2557 O O . ALA A 1 309 ? -9.897 1.385 2.152 1.00 84.25 309 ALA A O 1
ATOM 2558 N N . ILE A 1 310 ? -10.593 1.324 0.008 1.00 82.00 310 ILE A N 1
ATOM 2559 C CA . ILE A 1 310 ? -9.558 2.169 -0.559 1.00 82.00 310 ILE A CA 1
ATOM 2560 C C . ILE A 1 310 ? -10.266 3.432 -1.035 1.00 82.00 310 ILE A C 1
ATOM 2562 O O . ILE A 1 310 ? -11.141 3.362 -1.894 1.00 82.00 310 ILE A O 1
ATOM 2566 N N . VAL A 1 311 ? -9.931 4.571 -0.440 1.00 78.81 311 VAL A N 1
ATOM 2567 C CA . VAL A 1 311 ? -10.577 5.861 -0.710 1.00 78.81 311 VAL A CA 1
ATOM 2568 C C . VAL A 1 311 ? -9.518 6.893 -1.054 1.00 78.81 311 VAL A C 1
ATOM 2570 O O . VAL A 1 311 ? -8.372 6.763 -0.654 1.00 78.81 311 VAL A O 1
ATOM 2573 N N . GLU A 1 312 ? -9.863 7.951 -1.774 1.00 73.88 312 GLU A N 1
ATOM 2574 C CA . GLU A 1 312 ? -8.883 9.003 -2.068 1.00 73.88 312 GLU A CA 1
ATOM 2575 C C . GLU A 1 312 ? -8.461 9.738 -0.777 1.00 73.88 312 GLU A C 1
ATOM 2577 O O . GLU A 1 312 ? -7.287 9.956 -0.462 1.00 73.88 312 GLU A O 1
ATOM 2582 N N . LYS A 1 313 ? -9.451 10.049 0.060 1.00 76.56 313 LYS A N 1
ATOM 2583 C CA . LYS A 1 313 ? -9.269 10.851 1.266 1.00 76.56 313 LYS A CA 1
ATOM 2584 C C . LYS A 1 313 ? -10.167 10.378 2.396 1.00 76.56 313 LYS A C 1
ATOM 2586 O O . LYS A 1 313 ? -11.351 10.135 2.188 1.00 76.56 313 LYS A O 1
ATOM 2591 N N . GLU A 1 314 ? -9.629 10.334 3.608 1.00 79.44 314 GLU A N 1
ATOM 2592 C CA . GLU A 1 314 ? -10.416 10.192 4.837 1.00 79.44 314 GLU A CA 1
ATOM 2593 C C . GLU A 1 314 ? -11.157 11.502 5.139 1.00 79.44 314 GLU A C 1
ATOM 2595 O O . GLU A 1 314 ? -10.589 12.482 5.631 1.00 79.44 314 GLU A O 1
ATOM 2600 N N . ASN A 1 315 ? -12.446 11.545 4.814 1.00 84.06 315 ASN A N 1
ATOM 2601 C CA . ASN A 1 315 ? -13.328 12.668 5.097 1.00 84.06 315 ASN A CA 1
ATOM 2602 C C . ASN A 1 315 ? -14.701 12.148 5.555 1.00 84.06 315 ASN A C 1
ATOM 2604 O O . ASN A 1 315 ? -14.936 10.945 5.618 1.00 84.06 315 ASN A O 1
ATOM 2608 N N . LYS A 1 316 ? -15.599 13.058 5.943 1.00 88.12 316 LYS A N 1
ATOM 2609 C CA . LYS A 1 316 ? -16.931 12.683 6.434 1.00 88.12 316 LYS A CA 1
ATOM 2610 C C . LYS A 1 316 ? -17.688 11.821 5.411 1.00 88.12 316 LYS A C 1
ATOM 2612 O O . LYS A 1 316 ? -18.289 10.829 5.801 1.00 88.12 316 LYS A O 1
ATO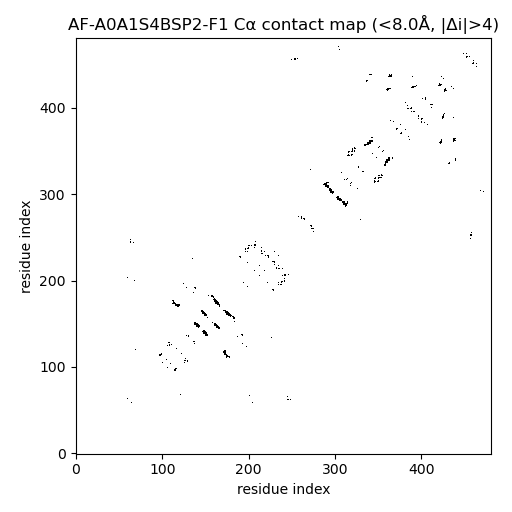M 2617 N N . ASP A 1 317 ? -17.633 12.183 4.134 1.00 87.06 317 ASP A N 1
ATOM 2618 C CA . ASP A 1 317 ? -18.436 11.557 3.083 1.00 87.06 317 ASP A CA 1
ATOM 2619 C C . ASP A 1 317 ? -17.907 10.167 2.713 1.00 87.06 317 ASP A C 1
ATOM 2621 O O . ASP A 1 317 ? -18.693 9.237 2.539 1.00 87.06 317 ASP A O 1
ATOM 2625 N N . THR A 1 318 ? -16.583 9.982 2.672 1.00 86.44 318 THR A N 1
ATOM 2626 C CA . THR A 1 318 ? -15.967 8.665 2.448 1.00 86.44 318 THR A CA 1
ATOM 2627 C C . THR A 1 318 ? -16.185 7.728 3.633 1.00 86.44 318 THR A C 1
ATOM 2629 O O . THR A 1 318 ? -16.460 6.546 3.426 1.00 86.44 318 THR A O 1
ATOM 2632 N N . TRP A 1 319 ? -16.155 8.246 4.867 1.00 87.62 319 TRP A N 1
ATOM 2633 C CA . TRP A 1 319 ? -16.533 7.476 6.054 1.00 87.62 319 TRP A CA 1
ATOM 2634 C C . TRP A 1 319 ? -18.018 7.112 6.061 1.00 87.62 319 TRP A C 1
ATOM 2636 O O . TRP A 1 319 ? -18.352 5.961 6.323 1.00 87.62 319 TRP A O 1
ATOM 2646 N N . ALA A 1 320 ? -18.911 8.052 5.742 1.00 89.69 320 ALA A N 1
ATOM 2647 C CA . ALA A 1 320 ? -20.346 7.789 5.685 1.00 89.69 320 ALA A CA 1
ATOM 2648 C C . ALA A 1 320 ? -20.676 6.757 4.601 1.00 89.69 320 ALA A C 1
ATOM 2650 O O . ALA A 1 320 ? -21.440 5.825 4.849 1.00 89.69 320 ALA A O 1
ATOM 2651 N N . TRP A 1 321 ? -20.063 6.871 3.419 1.00 88.88 321 TRP A N 1
ATOM 2652 C CA . TRP A 1 321 ? -20.200 5.877 2.357 1.00 88.88 321 TRP A CA 1
ATOM 2653 C C . TRP A 1 321 ? -19.784 4.491 2.847 1.00 88.88 321 TRP A C 1
ATOM 2655 O O . TRP A 1 321 ? -20.558 3.547 2.717 1.00 88.88 321 TRP A O 1
ATOM 2665 N N . PHE A 1 322 ? -18.614 4.373 3.473 1.00 88.06 322 PHE A N 1
ATOM 2666 C CA . PHE A 1 322 ? -18.140 3.097 3.994 1.00 88.06 322 PHE A CA 1
ATOM 2667 C C . PHE A 1 322 ? -19.072 2.517 5.074 1.00 88.06 322 PHE A C 1
ATOM 2669 O O . PHE A 1 322 ? -19.461 1.353 4.993 1.00 88.06 322 PHE A O 1
ATOM 2676 N N . LEU A 1 323 ? -19.465 3.329 6.061 1.00 89.19 323 LEU A N 1
ATOM 2677 C CA . LEU A 1 323 ? -20.314 2.890 7.172 1.00 89.19 323 LEU A CA 1
ATOM 2678 C C . LEU A 1 323 ? -21.699 2.433 6.705 1.00 89.19 323 LEU A C 1
ATOM 2680 O O . LEU A 1 323 ? -22.223 1.485 7.274 1.00 89.19 323 LEU A O 1
ATOM 2684 N N . ASN A 1 324 ? -22.273 3.053 5.668 1.00 90.62 324 ASN A N 1
ATOM 2685 C CA . ASN A 1 324 ? -23.561 2.624 5.112 1.00 90.62 324 ASN A CA 1
ATOM 2686 C C . ASN A 1 324 ? -23.493 1.200 4.544 1.00 90.62 324 ASN A C 1
ATOM 2688 O O . ASN A 1 324 ? -24.379 0.393 4.812 1.00 90.62 324 ASN A O 1
ATOM 2692 N N . HIS A 1 325 ? -22.434 0.881 3.793 1.00 90.06 325 HIS A N 1
ATOM 2693 C CA . HIS A 1 325 ? -22.260 -0.458 3.222 1.00 90.06 325 HIS A CA 1
ATOM 2694 C C . HIS A 1 325 ? -21.955 -1.481 4.315 1.00 90.06 325 HIS A C 1
ATOM 2696 O O . HIS A 1 325 ? -22.581 -2.534 4.355 1.00 90.06 325 HIS A O 1
ATOM 2702 N N . LEU A 1 326 ? -21.076 -1.136 5.264 1.00 88.50 326 LEU A N 1
ATOM 2703 C CA . LEU A 1 326 ? -20.787 -2.006 6.404 1.00 88.50 326 LEU A CA 1
ATOM 2704 C C . LEU A 1 326 ? -22.049 -2.297 7.232 1.00 88.50 326 LEU A C 1
ATOM 2706 O O . LEU A 1 326 ? -22.272 -3.436 7.632 1.00 88.50 326 LEU A O 1
AT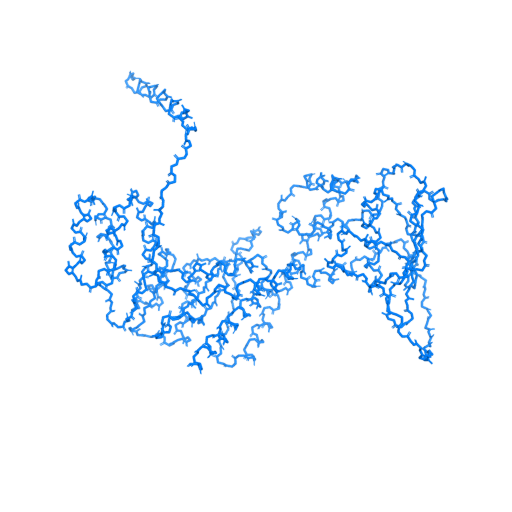OM 2710 N N . ALA A 1 327 ? -22.870 -1.277 7.491 1.00 88.75 327 ALA A N 1
ATOM 2711 C CA . ALA A 1 327 ? -24.112 -1.422 8.240 1.00 88.75 327 ALA A CA 1
ATOM 2712 C C . ALA A 1 327 ? -25.136 -2.287 7.501 1.00 88.75 327 ALA A C 1
ATOM 2714 O O . ALA A 1 327 ? -25.794 -3.102 8.141 1.00 88.75 327 ALA A O 1
ATOM 2715 N N . ALA A 1 328 ? -25.247 -2.146 6.179 1.00 88.69 328 ALA A N 1
ATOM 2716 C CA . ALA A 1 328 ? -26.120 -2.983 5.364 1.00 88.69 328 ALA A CA 1
ATOM 2717 C C . ALA A 1 328 ? -25.663 -4.451 5.366 1.00 88.69 328 ALA A C 1
ATOM 2719 O O . ALA A 1 328 ? -26.467 -5.338 5.647 1.00 88.69 328 ALA A O 1
ATOM 2720 N N . ASP A 1 329 ? -24.374 -4.704 5.131 1.00 87.62 329 ASP A N 1
ATOM 2721 C CA . ASP A 1 329 ? -23.826 -6.062 5.034 1.00 87.62 329 ASP A CA 1
ATOM 2722 C C . ASP A 1 329 ? -23.863 -6.803 6.382 1.00 87.62 329 ASP A C 1
ATOM 2724 O O . ASP A 1 329 ? -24.094 -8.011 6.429 1.00 87.62 329 ASP A O 1
ATOM 2728 N N . LEU A 1 330 ? -23.669 -6.083 7.493 1.00 85.69 330 LEU A N 1
ATOM 2729 C CA . LEU A 1 330 ? -23.741 -6.635 8.851 1.00 85.69 330 LEU A CA 1
ATOM 2730 C C . LEU A 1 330 ? -25.129 -6.511 9.495 1.00 85.69 330 LEU A C 1
ATOM 2732 O O . LEU A 1 330 ? -25.298 -6.925 10.644 1.00 85.69 330 LEU A O 1
ATOM 2736 N N . ASN A 1 331 ? -26.114 -5.956 8.779 1.00 86.31 331 ASN A N 1
ATOM 2737 C CA . ASN A 1 331 ? -27.480 -5.739 9.261 1.00 86.31 331 ASN A CA 1
ATOM 2738 C C . ASN A 1 331 ? -27.518 -4.977 10.609 1.00 86.31 331 ASN A C 1
ATOM 2740 O O . ASN A 1 331 ? -28.211 -5.356 11.560 1.00 86.31 331 ASN A O 1
ATOM 2744 N N . ILE A 1 332 ? -26.721 -3.907 10.708 1.00 84.75 332 ILE A N 1
ATOM 2745 C CA . ILE A 1 332 ? -26.604 -3.048 11.893 1.00 84.75 332 ILE A CA 1
ATOM 2746 C C . ILE A 1 332 ? -27.775 -2.060 11.889 1.00 84.75 332 ILE A C 1
ATOM 2748 O O . ILE A 1 332 ? -27.715 -1.012 11.248 1.00 84.75 332 ILE A O 1
ATOM 2752 N N . HIS A 1 333 ? -28.843 -2.395 12.614 1.00 70.56 333 HIS A N 1
ATOM 2753 C CA . HIS A 1 333 ? -30.051 -1.562 12.707 1.00 70.56 333 HIS A CA 1
ATOM 2754 C C . HIS A 1 333 ? -30.371 -1.075 14.126 1.00 70.56 333 HIS A C 1
ATOM 2756 O O . HIS A 1 333 ? -31.152 -0.140 14.285 1.00 70.56 333 HIS A O 1
ATOM 2762 N N . GLU A 1 334 ? -29.768 -1.676 15.155 1.00 66.88 334 GLU A N 1
ATOM 2763 C CA . GLU A 1 334 ? -30.135 -1.464 16.558 1.00 66.88 334 GLU A CA 1
ATOM 2764 C C . GLU A 1 334 ? -28.908 -1.348 17.482 1.00 66.88 334 GLU A C 1
ATOM 2766 O O . GLU A 1 334 ? -27.749 -1.344 17.052 1.00 66.88 334 GLU A O 1
ATOM 2771 N N . THR A 1 335 ? -29.186 -1.233 18.779 1.00 69.62 335 THR A N 1
ATOM 2772 C CA . THR A 1 335 ? -28.215 -1.247 19.872 1.00 69.62 335 THR A CA 1
ATOM 2773 C C . THR A 1 335 ? -27.500 -2.604 19.984 1.00 69.62 335 THR A C 1
ATOM 2775 O O . THR A 1 335 ? -27.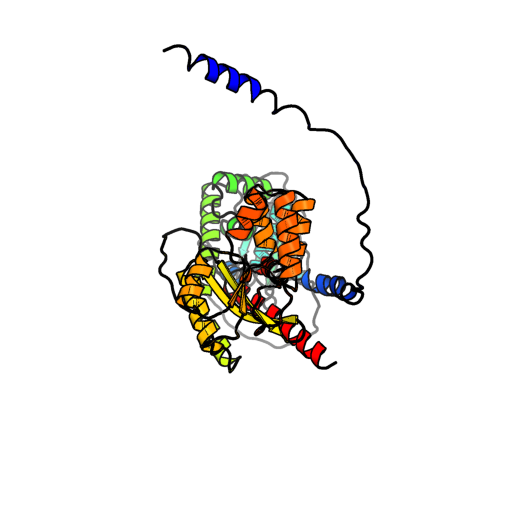891 -3.600 19.382 1.00 69.62 335 THR A O 1
ATOM 2778 N N . GLY A 1 336 ? -26.401 -2.649 20.740 1.00 74.81 336 GLY A N 1
ATOM 2779 C CA . GLY A 1 336 ? -25.607 -3.870 20.956 1.00 74.81 336 GLY A CA 1
ATOM 2780 C C . GLY A 1 336 ? -24.302 -3.932 20.158 1.00 74.81 336 GLY A C 1
ATOM 2781 O O . GLY A 1 336 ? -23.415 -4.716 20.491 1.00 74.81 336 GLY A O 1
ATOM 2782 N N . TRP A 1 337 ? -24.119 -3.045 19.179 1.00 81.12 337 TRP A N 1
ATOM 2783 C CA . TRP A 1 337 ? -22.835 -2.862 18.504 1.00 81.12 337 TRP A CA 1
ATOM 2784 C C . TRP A 1 337 ? -21.964 -1.841 19.233 1.00 81.12 337 TRP A C 1
ATOM 2786 O O . TRP A 1 337 ? -22.444 -0.845 19.779 1.00 81.12 337 TRP A O 1
ATOM 2796 N N . THR A 1 338 ? -20.658 -2.097 19.243 1.00 82.12 338 THR A N 1
ATOM 2797 C CA . THR A 1 338 ? -19.653 -1.182 19.785 1.00 82.12 338 THR A CA 1
ATOM 2798 C C . THR A 1 338 ? -18.510 -1.047 18.798 1.00 82.12 338 THR A C 1
ATOM 2800 O O . THR A 1 338 ? -17.918 -2.046 18.397 1.00 82.12 338 THR A O 1
ATOM 2803 N N . PHE A 1 339 ? -18.177 0.190 18.445 1.00 82.06 339 PHE A N 1
ATOM 2804 C CA . PHE A 1 339 ? -17.046 0.508 17.583 1.00 82.06 339 PHE A CA 1
ATOM 2805 C C . PHE A 1 339 ? -15.960 1.190 18.399 1.00 82.06 339 PHE A C 1
ATOM 2807 O O . PHE A 1 339 ? -16.249 2.094 19.179 1.00 82.06 339 PHE A O 1
ATOM 2814 N N . THR A 1 340 ? -14.709 0.791 18.187 1.00 79.50 340 THR A N 1
ATOM 2815 C CA . THR A 1 340 ? -13.547 1.467 18.765 1.00 79.50 340 THR A CA 1
ATOM 2816 C C . THR A 1 340 ? -12.784 2.161 17.650 1.00 79.50 340 THR A C 1
ATOM 2818 O O . THR A 1 340 ? -12.417 1.517 16.669 1.00 79.50 340 THR A O 1
ATOM 2821 N N . SER A 1 341 ? -12.527 3.462 17.785 1.00 79.69 341 SER A N 1
ATOM 2822 C CA . SER A 1 341 ? -11.754 4.205 16.788 1.00 79.69 341 SER A CA 1
ATOM 2823 C C . SER A 1 341 ? -10.788 5.218 17.394 1.00 79.69 341 SER A C 1
ATOM 2825 O O . SER A 1 341 ? -10.779 5.517 18.594 1.00 79.69 341 SER A O 1
ATOM 2827 N N . ASP A 1 342 ? -9.954 5.768 16.522 1.00 70.75 342 ASP A N 1
ATOM 2828 C CA . ASP A 1 342 ? -9.114 6.911 16.824 1.00 70.75 342 ASP A CA 1
ATOM 2829 C C . ASP A 1 342 ? -9.945 8.165 16.526 1.00 70.75 342 ASP A C 1
ATOM 2831 O O . ASP A 1 342 ? -10.543 8.247 15.459 1.00 70.75 342 ASP A O 1
ATOM 2835 N N . LYS A 1 343 ? -10.025 9.122 17.466 1.00 71.69 343 LYS A N 1
ATOM 2836 C CA . LYS A 1 343 ? -10.943 10.290 17.482 1.00 71.69 343 LYS A CA 1
ATOM 2837 C C . LYS A 1 343 ? -10.778 11.260 16.285 1.00 71.69 343 LYS A C 1
ATOM 2839 O O . LYS A 1 343 ? -10.448 12.436 16.457 1.00 71.69 343 LYS A O 1
ATOM 2844 N N . GLN A 1 344 ? -10.991 10.795 15.059 1.00 69.69 344 GLN A N 1
ATOM 2845 C CA . GLN A 1 344 ? -10.899 11.572 13.833 1.00 69.69 344 GLN A CA 1
ATOM 2846 C C . GLN A 1 344 ? -12.186 12.380 13.627 1.00 69.69 344 GLN A C 1
ATOM 2848 O O . GLN A 1 344 ? -13.299 11.859 13.695 1.00 69.69 344 GLN A O 1
ATOM 2853 N N . LYS A 1 345 ? -12.041 13.679 13.327 1.00 69.94 345 LYS A N 1
ATOM 2854 C CA . LYS A 1 345 ? -13.180 14.609 13.199 1.00 69.94 345 LYS A CA 1
ATOM 2855 C C . LYS A 1 345 ? -14.177 14.217 12.098 1.00 69.94 345 LYS A C 1
ATOM 2857 O O . LYS A 1 345 ? -15.360 14.504 12.246 1.00 69.94 345 LYS A O 1
ATOM 2862 N N . GLY A 1 346 ? -13.709 13.620 10.997 1.00 80.06 346 GLY A N 1
ATOM 2863 C CA . GLY A 1 346 ? -14.572 13.163 9.899 1.00 80.06 346 GLY A CA 1
ATOM 2864 C C . GLY A 1 346 ? -15.399 11.932 10.274 1.00 80.06 346 GLY A C 1
ATOM 2865 O O . GLY A 1 346 ? -16.593 11.895 9.995 1.00 80.06 346 GLY A O 1
ATOM 2866 N N . LEU A 1 347 ? -14.779 10.986 10.982 1.00 83.88 347 LEU A N 1
ATOM 2867 C CA . LEU A 1 347 ? -15.379 9.712 11.370 1.00 83.88 347 LEU A CA 1
ATOM 2868 C C . LEU A 1 347 ? -16.523 9.882 12.380 1.00 83.88 347 LEU A C 1
ATOM 2870 O O . LEU A 1 347 ? -17.591 9.316 12.192 1.00 83.88 347 LEU A O 1
ATOM 2874 N N . ILE A 1 348 ? -16.344 10.719 13.408 1.00 83.94 348 ILE A N 1
ATOM 2875 C CA . ILE A 1 348 ? -17.391 10.965 14.424 1.00 83.94 348 ILE A CA 1
ATOM 2876 C C . ILE A 1 348 ? -18.653 11.549 13.784 1.00 83.94 348 ILE A C 1
ATOM 2878 O O . ILE A 1 348 ? -19.766 11.143 14.097 1.00 83.94 348 ILE A O 1
ATOM 2882 N N . LYS A 1 349 ? -18.481 12.492 12.850 1.00 86.12 349 LYS A N 1
ATOM 2883 C CA . LYS A 1 349 ? -19.608 13.081 12.120 1.00 86.12 349 LYS A CA 1
ATOM 2884 C C . LYS A 1 349 ? -20.338 12.042 11.269 1.00 86.12 349 LYS A C 1
ATOM 2886 O O . LYS A 1 349 ? -21.556 12.111 11.187 1.00 86.12 349 LYS A O 1
ATOM 2891 N N . ALA A 1 350 ? -19.605 11.112 10.658 1.00 89.00 350 ALA A N 1
ATOM 2892 C CA . ALA A 1 350 ? -20.187 10.027 9.877 1.00 89.00 350 ALA A CA 1
ATOM 2893 C C . ALA A 1 350 ? -20.943 9.019 10.761 1.00 89.00 350 ALA A C 1
ATOM 2895 O O . ALA A 1 350 ? -22.054 8.638 10.412 1.00 89.00 350 ALA A O 1
ATOM 2896 N N . PHE A 1 351 ? -20.407 8.648 11.931 1.00 88.06 351 PHE A N 1
ATOM 2897 C CA . PHE A 1 351 ? -21.120 7.797 12.893 1.00 88.06 351 PHE A CA 1
ATOM 2898 C C . PHE A 1 351 ? -22.433 8.426 13.358 1.00 88.06 351 PHE A C 1
ATOM 2900 O O . PHE A 1 351 ? -23.463 7.768 13.305 1.00 88.06 351 PHE A O 1
ATOM 2907 N N . ASN A 1 352 ? -22.420 9.707 13.734 1.00 87.44 352 ASN A N 1
ATOM 2908 C CA . ASN A 1 352 ? -23.630 10.401 14.187 1.00 87.44 352 ASN A CA 1
ATOM 2909 C C . ASN A 1 352 ? -24.724 10.483 13.109 1.00 87.44 352 ASN A C 1
ATOM 2911 O O . ASN A 1 352 ? -25.890 10.666 13.441 1.00 87.44 352 ASN A O 1
ATOM 2915 N N . GLU A 1 353 ? -24.351 10.394 11.833 1.00 89.38 353 GLU A N 1
ATOM 2916 C CA . GLU A 1 353 ? -25.287 10.416 10.709 1.00 89.38 353 GLU A CA 1
ATOM 2917 C C . GLU A 1 353 ? -25.790 9.018 10.341 1.00 89.38 353 GLU A C 1
ATOM 2919 O O . GLU A 1 353 ? -26.988 8.836 10.149 1.00 89.38 353 GLU A O 1
ATOM 2924 N N . VAL A 1 354 ? -24.887 8.037 10.241 1.00 89.06 354 VAL A N 1
ATOM 2925 C CA . VAL A 1 354 ? -25.206 6.697 9.721 1.00 89.06 354 VAL A CA 1
ATOM 2926 C C . VAL A 1 354 ? -25.633 5.731 10.827 1.00 89.06 354 VAL A C 1
ATOM 2928 O O . VAL A 1 354 ? -26.528 4.919 10.626 1.00 89.06 354 VAL A O 1
ATOM 2931 N N . LEU A 1 355 ? -25.002 5.809 12.001 1.00 87.62 355 LEU A N 1
ATOM 2932 C CA . LEU A 1 355 ? -25.167 4.872 13.117 1.00 87.62 355 LEU A CA 1
ATOM 2933 C C . LEU A 1 355 ? -25.310 5.621 14.462 1.00 87.62 355 LEU A C 1
ATOM 2935 O O . LEU A 1 355 ? -24.485 5.439 15.360 1.00 87.62 355 LEU A O 1
ATOM 2939 N N . PRO A 1 356 ? -26.352 6.458 14.643 1.00 85.75 356 PRO A N 1
ATOM 2940 C CA . PRO A 1 356 ? -26.486 7.326 15.820 1.00 85.75 356 PRO A CA 1
ATOM 2941 C C . PRO A 1 356 ? -26.709 6.576 17.143 1.00 85.75 356 PRO A C 1
ATOM 2943 O O . PRO A 1 356 ? -26.498 7.144 18.211 1.00 85.75 356 PRO A O 1
ATOM 2946 N N . HIS A 1 357 ? -27.156 5.319 17.091 1.00 83.19 357 HIS A N 1
ATOM 2947 C CA . HIS A 1 357 ? -27.494 4.510 18.272 1.00 83.19 357 HIS A CA 1
ATOM 2948 C C . HIS A 1 357 ? -26.398 3.515 18.673 1.00 83.19 357 HIS A C 1
ATOM 2950 O O . HIS A 1 357 ? -26.590 2.706 19.582 1.00 83.19 357 HIS A O 1
ATOM 2956 N N . VAL A 1 358 ? -25.259 3.547 17.986 1.00 83.12 358 VAL A N 1
ATOM 2957 C CA . VAL A 1 358 ? -24.149 2.627 18.217 1.00 83.12 358 VAL A CA 1
ATOM 2958 C C . VAL A 1 358 ? -23.195 3.204 19.256 1.00 83.12 358 VAL A C 1
ATOM 2960 O O . VAL A 1 358 ? -22.835 4.379 19.207 1.00 83.12 358 VAL A O 1
ATOM 2963 N N . ASN A 1 359 ? -22.741 2.360 20.183 1.00 82.69 359 ASN A N 1
ATOM 2964 C CA . ASN A 1 359 ? -21.755 2.777 21.171 1.00 82.69 359 ASN A CA 1
ATOM 2965 C C . ASN A 1 359 ? -20.402 3.000 20.495 1.00 82.69 359 ASN A C 1
ATOM 2967 O O . ASN A 1 359 ? -19.898 2.129 19.779 1.00 82.69 359 ASN A O 1
ATOM 2971 N N . HIS A 1 360 ? -19.783 4.144 20.766 1.00 82.81 360 HIS A N 1
ATOM 2972 C CA . HIS A 1 360 ? -18.494 4.496 20.194 1.00 82.81 360 HIS A CA 1
ATOM 2973 C C . HIS A 1 360 ? -17.460 4.733 21.292 1.00 82.81 360 HIS A C 1
ATOM 2975 O O . HIS A 1 360 ? -17.622 5.599 22.147 1.00 82.81 360 HIS A O 1
ATOM 2981 N N . ARG A 1 361 ? -16.391 3.938 21.265 1.00 85.88 361 ARG A N 1
ATOM 2982 C CA . ARG A 1 361 ? -15.264 4.003 22.194 1.00 85.88 361 ARG A CA 1
ATOM 2983 C C . ARG A 1 361 ? -14.053 4.601 21.489 1.00 85.88 361 ARG A C 1
ATOM 2985 O O . ARG A 1 361 ? -13.806 4.357 20.307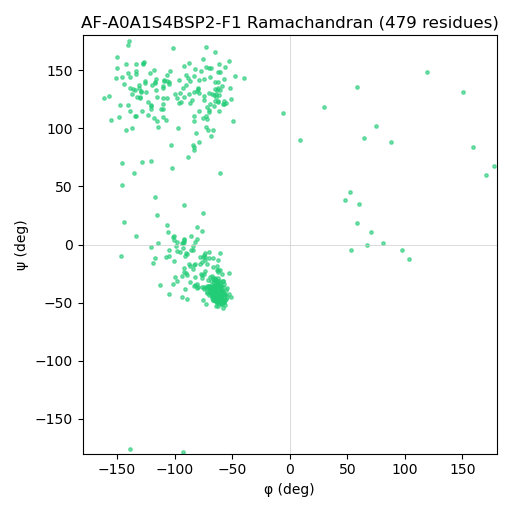 1.00 85.88 361 ARG A O 1
ATOM 2992 N N . PHE A 1 362 ? -13.249 5.347 22.228 1.00 83.06 362 PHE A N 1
ATOM 2993 C CA . PHE A 1 362 ? -12.004 5.916 21.748 1.00 83.06 362 PHE A CA 1
ATOM 2994 C C . PHE A 1 362 ? -10.805 5.158 22.294 1.00 83.06 362 PHE A C 1
ATOM 2996 O O . PHE A 1 362 ? -10.720 4.826 23.476 1.00 83.06 362 PHE A O 1
ATOM 3003 N N . CYS A 1 363 ? -9.824 4.942 21.422 1.00 83.00 363 CYS A N 1
ATOM 3004 C CA . CYS A 1 363 ? -8.545 4.371 21.810 1.00 83.00 363 CYS A CA 1
ATOM 3005 C C . CYS A 1 363 ? -7.860 5.237 22.886 1.00 83.00 363 CYS A C 1
ATOM 3007 O O . CYS A 1 363 ? -7.524 6.405 22.650 1.00 83.00 363 CYS A O 1
ATOM 3009 N N . VAL A 1 364 ? -7.579 4.648 24.052 1.00 85.44 364 VAL A N 1
ATOM 3010 C CA . VAL A 1 364 ? -6.991 5.353 25.207 1.00 85.44 364 VAL A CA 1
ATOM 3011 C C . VAL A 1 364 ? -5.577 5.845 24.902 1.00 85.44 364 VAL A C 1
ATOM 3013 O O . VAL A 1 364 ? -5.162 6.899 25.377 1.00 85.44 364 VAL A O 1
ATOM 3016 N N . ARG A 1 365 ? -4.838 5.152 24.029 1.00 83.19 365 ARG A N 1
ATOM 3017 C CA . ARG A 1 365 ? -3.532 5.635 23.558 1.00 83.19 365 ARG A CA 1
ATOM 3018 C C . ARG A 1 365 ? -3.653 6.947 22.781 1.00 83.19 365 ARG A C 1
ATOM 3020 O O . ARG A 1 365 ? -2.838 7.849 22.973 1.00 83.19 365 ARG A O 1
ATOM 3027 N N . HIS A 1 366 ? -4.677 7.085 21.941 1.00 81.06 366 HIS A N 1
ATOM 3028 C CA . HIS A 1 366 ? -4.942 8.337 21.234 1.00 81.06 366 HIS A CA 1
ATOM 3029 C C . HIS A 1 366 ? -5.432 9.430 22.178 1.00 81.06 366 HIS A C 1
ATOM 3031 O O . HIS A 1 366 ? -5.010 10.582 22.039 1.00 81.06 366 HIS A O 1
ATOM 3037 N N . LEU A 1 367 ? -6.246 9.073 23.175 1.00 87.31 367 LEU A N 1
ATOM 3038 C CA . LEU A 1 367 ? -6.612 9.982 24.257 1.00 87.31 367 LEU A CA 1
ATOM 3039 C C . LEU A 1 367 ? -5.364 10.504 24.982 1.00 87.31 367 LEU A C 1
ATOM 3041 O O . LEU A 1 367 ? -5.201 11.715 25.085 1.00 87.31 367 LEU A O 1
ATOM 3045 N N . HIS A 1 368 ? -4.445 9.623 25.381 1.00 87.94 368 HIS A N 1
ATOM 3046 C CA . HIS A 1 368 ? -3.178 9.978 26.026 1.00 87.94 368 HIS A CA 1
ATOM 3047 C C . HIS A 1 368 ? -2.277 10.845 25.129 1.00 87.94 368 HIS A C 1
ATOM 3049 O O . HIS A 1 368 ? -1.694 11.824 25.590 1.00 87.94 368 HIS A O 1
ATOM 3055 N N . ASN A 1 369 ? -2.185 10.554 23.830 1.00 87.31 369 ASN A N 1
ATOM 3056 C CA . ASN A 1 369 ? -1.423 11.394 22.901 1.00 87.31 369 ASN A CA 1
ATOM 3057 C C . ASN A 1 369 ? -2.023 12.803 22.779 1.00 87.31 369 ASN A C 1
ATOM 3059 O O . ASN A 1 369 ? -1.285 13.789 22.743 1.00 87.31 369 ASN A O 1
ATOM 3063 N N . ASN A 1 370 ? -3.353 12.918 22.745 1.00 87.88 370 ASN A N 1
ATOM 3064 C CA . ASN A 1 370 ? -4.041 14.209 22.750 1.00 87.88 370 ASN A CA 1
ATOM 3065 C C . ASN A 1 370 ? -3.885 14.936 24.090 1.00 87.88 370 ASN A C 1
ATOM 3067 O O . ASN A 1 370 ? -3.691 16.147 24.095 1.00 87.88 370 ASN A O 1
ATOM 3071 N N . PHE A 1 371 ? -3.896 14.201 25.197 1.00 89.50 371 PHE A N 1
ATOM 3072 C CA . PHE A 1 371 ? -3.649 14.704 26.545 1.00 89.50 371 PHE A CA 1
ATOM 3073 C C . PHE A 1 371 ? -2.234 15.294 26.668 1.00 89.50 371 PHE A C 1
ATOM 3075 O O . PHE A 1 371 ? -2.073 16.452 27.051 1.00 89.50 371 PHE A O 1
ATOM 3082 N N . LYS A 1 372 ? -1.216 14.585 26.159 1.00 90.00 372 LYS A N 1
ATOM 3083 C CA . LYS A 1 372 ? 0.163 15.088 26.055 1.00 90.00 372 LYS A CA 1
ATOM 3084 C C . LYS A 1 372 ? 0.265 16.335 25.168 1.00 90.00 372 LYS A C 1
ATOM 3086 O O . LYS A 1 372 ? 0.947 17.291 25.527 1.00 90.00 372 LYS A O 1
ATOM 3091 N N . ARG A 1 373 ? -0.414 16.355 24.012 1.00 89.38 373 ARG A N 1
ATOM 3092 C CA . ARG A 1 373 ? -0.469 17.537 23.122 1.00 89.38 373 ARG A CA 1
ATOM 3093 C C . ARG A 1 373 ? -1.162 18.733 23.777 1.00 89.38 373 ARG A C 1
ATOM 3095 O O . ARG A 1 373 ? -0.790 19.867 23.494 1.00 89.38 373 ARG A O 1
ATOM 3102 N N . ALA A 1 374 ? -2.124 18.484 24.663 1.00 88.50 374 ALA A N 1
ATOM 3103 C CA . ALA A 1 374 ? -2.795 19.495 25.475 1.00 88.50 374 ALA A CA 1
ATOM 3104 C C . ALA A 1 374 ? -1.944 19.990 26.662 1.00 88.50 374 ALA A C 1
ATOM 3106 O O . ALA A 1 374 ? -2.453 20.741 27.483 1.00 88.50 374 ALA A O 1
ATOM 3107 N N . ARG A 1 375 ? -0.643 19.651 26.691 1.00 88.31 375 ARG A N 1
ATOM 3108 C CA . ARG A 1 375 ? 0.370 20.026 27.698 1.00 88.31 375 ARG A CA 1
ATOM 3109 C C . ARG A 1 375 ? 0.360 19.192 28.980 1.00 88.31 375 ARG A C 1
ATOM 3111 O O . ARG A 1 375 ? 1.237 19.389 29.813 1.00 88.31 375 ARG A O 1
ATOM 3118 N N . PHE A 1 376 ? -0.518 18.197 29.087 1.00 89.00 376 PHE A N 1
ATOM 3119 C CA . PHE A 1 376 ? -0.571 17.277 30.225 1.00 89.00 376 PHE A CA 1
ATOM 3120 C C . PHE A 1 376 ? 0.351 16.075 29.983 1.00 89.00 376 PHE A C 1
ATOM 3122 O O . PHE A 1 376 ? -0.066 14.987 29.580 1.00 89.00 376 PHE A O 1
ATOM 3129 N N . GLY A 1 377 ? 1.655 16.307 30.128 1.00 81.19 377 GLY A N 1
ATOM 3130 C CA . GLY A 1 377 ? 2.690 15.276 30.028 1.00 81.19 377 GLY A CA 1
ATOM 3131 C C . GLY A 1 377 ? 3.199 14.821 31.397 1.00 81.19 377 GLY A C 1
ATOM 3132 O O . GLY A 1 377 ? 2.946 15.460 32.408 1.00 81.19 377 GLY A O 1
ATOM 3133 N N . GLY A 1 378 ? 3.967 13.732 31.425 1.00 87.75 378 GLY A N 1
ATOM 3134 C CA . GLY A 1 378 ? 4.613 13.228 32.643 1.00 87.75 378 GLY A CA 1
ATOM 3135 C C . GLY A 1 378 ? 4.168 11.815 33.009 1.00 87.75 378 GLY A C 1
ATOM 3136 O O . GLY A 1 378 ? 3.046 11.405 32.715 1.00 87.75 378 GLY A O 1
ATOM 3137 N N . ILE A 1 379 ? 5.077 11.057 33.627 1.00 88.69 379 ILE A N 1
ATOM 3138 C CA . ILE A 1 379 ? 4.869 9.636 33.945 1.00 88.69 379 ILE A CA 1
ATOM 3139 C C . ILE A 1 379 ? 3.702 9.472 34.924 1.00 88.69 379 ILE A C 1
ATOM 3141 O O . ILE A 1 379 ? 2.795 8.694 34.648 1.00 88.69 379 ILE A O 1
ATOM 3145 N N . SER A 1 380 ? 3.652 10.284 35.983 1.00 90.06 380 SER A N 1
ATOM 3146 C CA . SER A 1 380 ? 2.592 10.209 36.994 1.00 90.06 380 SER A CA 1
ATOM 3147 C C . SER A 1 380 ? 1.201 10.464 36.408 1.00 90.06 380 SER A C 1
ATOM 3149 O O . SER A 1 380 ? 0.292 9.682 36.655 1.00 90.06 380 SER A O 1
ATOM 3151 N N . LEU A 1 381 ? 1.040 11.502 35.572 1.00 90.56 381 LEU A N 1
ATOM 3152 C CA . LEU A 1 381 ? -0.236 11.810 34.909 1.00 90.56 381 LEU A CA 1
ATOM 3153 C C . LEU A 1 381 ? -0.647 10.727 33.901 1.00 90.56 381 LEU A C 1
ATOM 3155 O O . LEU A 1 381 ? -1.825 10.383 33.799 1.00 90.56 381 LEU A O 1
ATOM 3159 N N . LYS A 1 382 ? 0.323 10.155 33.178 1.00 89.69 382 LYS A N 1
ATOM 3160 C CA . LYS A 1 382 ? 0.091 9.002 32.303 1.00 89.69 382 LYS A CA 1
ATOM 3161 C C . LYS A 1 382 ? -0.441 7.817 33.110 1.00 89.69 382 LYS A C 1
ATOM 3163 O O . LYS A 1 382 ? -1.449 7.238 32.719 1.00 89.69 382 LYS A O 1
ATOM 3168 N N . GLU A 1 383 ? 0.213 7.447 34.206 1.00 90.81 383 GLU A N 1
ATOM 3169 C CA . GLU A 1 383 ? -0.174 6.297 35.031 1.00 90.81 383 GLU A CA 1
ATOM 3170 C C . GLU A 1 383 ? -1.596 6.435 35.571 1.00 90.81 383 GLU A C 1
ATOM 3172 O O . GLU A 1 383 ? -2.416 5.543 35.344 1.00 90.81 383 GLU A O 1
ATOM 3177 N N . VAL A 1 384 ? -1.933 7.570 36.190 1.00 91.75 384 VAL A N 1
ATOM 3178 C CA . VAL A 1 384 ? -3.285 7.776 36.735 1.00 91.75 384 VAL A CA 1
ATOM 3179 C C . VAL A 1 384 ? -4.360 7.798 35.644 1.00 91.75 384 VAL A C 1
ATOM 3181 O O . VAL A 1 384 ? -5.445 7.262 35.862 1.00 91.75 384 VAL A O 1
ATOM 3184 N N . LEU A 1 385 ? -4.057 8.314 34.444 1.00 91.44 385 LEU A N 1
ATOM 3185 C CA . LEU A 1 385 ? -4.959 8.246 33.289 1.00 91.44 385 LEU A CA 1
ATOM 3186 C C . LEU A 1 385 ? -5.232 6.793 32.877 1.00 91.44 385 LEU A C 1
ATOM 3188 O O . LEU A 1 385 ? -6.381 6.424 32.630 1.00 91.44 385 LEU A O 1
ATOM 3192 N N . TRP A 1 386 ? -4.194 5.955 32.814 1.00 91.12 386 TRP A N 1
ATOM 3193 C CA . TRP A 1 386 ? -4.347 4.535 32.482 1.00 91.12 386 TRP A CA 1
ATOM 3194 C C . TRP A 1 386 ? -5.149 3.779 33.538 1.00 91.12 386 TRP A C 1
ATOM 3196 O O . TRP A 1 386 ? -5.969 2.932 33.178 1.00 91.12 386 TRP A O 1
ATOM 3206 N N . VAL A 1 387 ? -4.943 4.082 34.822 1.00 91.69 387 VAL A N 1
ATOM 3207 C CA . VAL A 1 387 ? -5.722 3.476 35.911 1.00 91.69 387 VAL A CA 1
ATOM 3208 C C . VAL A 1 387 ? -7.186 3.924 35.837 1.00 91.69 387 VAL A C 1
ATOM 3210 O O . VAL A 1 387 ? -8.072 3.075 35.931 1.00 91.69 387 VAL A O 1
ATOM 3213 N N . ALA A 1 388 ? -7.457 5.207 35.572 1.00 92.88 388 ALA A N 1
ATOM 3214 C CA . ALA A 1 388 ? -8.816 5.723 35.381 1.00 92.88 388 ALA A CA 1
ATOM 3215 C C . ALA A 1 388 ? -9.522 5.074 34.176 1.00 92.88 388 ALA A C 1
ATOM 3217 O O . ALA A 1 388 ? -10.686 4.676 34.264 1.00 92.88 388 ALA A O 1
ATOM 3218 N N . ALA A 1 389 ? -8.815 4.898 33.057 1.00 90.94 389 ALA A N 1
ATOM 3219 C CA . ALA A 1 389 ? -9.357 4.228 31.877 1.00 90.94 389 ALA A CA 1
ATOM 3220 C C . ALA A 1 389 ? -9.664 2.739 32.140 1.00 90.94 389 ALA A C 1
ATOM 3222 O O . ALA A 1 389 ? -10.685 2.227 31.682 1.00 90.94 389 ALA A O 1
ATOM 3223 N N . LYS A 1 390 ? -8.816 2.054 32.921 1.00 89.50 390 LYS A N 1
ATOM 3224 C CA . LYS A 1 390 ? -8.975 0.640 33.314 1.00 89.50 390 LYS A CA 1
ATOM 3225 C C . LYS A 1 390 ? -9.889 0.421 34.526 1.00 89.50 390 LYS A C 1
ATOM 3227 O O . LYS A 1 390 ? -10.087 -0.723 34.940 1.00 89.50 390 LYS A O 1
ATOM 3232 N N . ALA A 1 391 ? -10.431 1.472 35.134 1.00 91.38 391 ALA A N 1
ATOM 3233 C CA . ALA A 1 391 ? -11.303 1.327 36.289 1.00 91.38 391 ALA A CA 1
ATOM 3234 C C . ALA A 1 391 ? -12.559 0.539 35.894 1.00 91.38 391 ALA A C 1
ATOM 3236 O O . ALA A 1 391 ? -13.274 0.939 34.987 1.00 91.38 391 ALA A O 1
ATOM 3237 N N . THR A 1 392 ? -12.843 -0.573 36.574 1.00 88.06 392 THR A N 1
ATOM 3238 C CA . THR A 1 392 ? -14.022 -1.421 36.300 1.00 88.06 392 THR A CA 1
ATOM 3239 C C . THR A 1 392 ? -15.263 -1.012 37.090 1.00 88.06 392 THR A C 1
ATOM 3241 O O . THR A 1 392 ? -16.342 -1.548 36.864 1.00 88.06 392 THR A O 1
ATOM 3244 N N . THR A 1 393 ? -15.129 -0.086 38.042 1.00 90.31 393 THR A N 1
ATOM 3245 C CA . THR A 1 393 ? -16.236 0.388 38.878 1.00 90.31 393 THR A CA 1
ATOM 3246 C C . THR A 1 393 ? -16.233 1.905 38.966 1.00 90.31 393 THR A C 1
ATOM 3248 O O . THR A 1 393 ? -15.172 2.530 39.014 1.00 90.31 393 THR A O 1
ATOM 3251 N N . MET A 1 394 ? -17.429 2.489 39.067 1.00 92.06 394 MET A N 1
ATOM 3252 C CA . MET A 1 394 ? -17.621 3.935 39.237 1.00 92.06 394 MET A CA 1
ATOM 3253 C C . MET A 1 394 ? -16.844 4.493 40.433 1.00 92.06 394 MET A C 1
ATOM 3255 O O . MET A 1 394 ? -16.276 5.575 40.363 1.00 92.06 394 MET A O 1
ATOM 3259 N N . ARG A 1 395 ? -16.772 3.729 41.530 1.00 93.25 395 ARG A N 1
ATOM 3260 C CA . ARG A 1 395 ? -16.022 4.127 42.726 1.00 93.25 395 ARG A CA 1
ATOM 3261 C C . ARG A 1 395 ? -14.531 4.286 42.432 1.00 93.25 395 ARG A C 1
ATOM 3263 O O . ARG A 1 395 ? -13.987 5.350 42.687 1.00 93.25 395 ARG A O 1
ATOM 3270 N N . LYS A 1 396 ? -13.902 3.262 41.838 1.00 92.94 396 LYS A N 1
ATOM 3271 C CA . LYS A 1 396 ? -12.480 3.318 41.467 1.00 92.94 396 LYS A CA 1
ATOM 3272 C C . LYS A 1 396 ? -12.206 4.448 40.479 1.00 92.94 396 LYS A C 1
ATOM 3274 O O . LYS A 1 396 ? -11.201 5.130 40.609 1.00 92.94 396 LYS A O 1
ATOM 3279 N N . PHE A 1 397 ? -13.105 4.661 39.519 1.00 94.25 397 PHE A N 1
ATOM 3280 C CA . PHE A 1 397 ? -12.986 5.764 38.572 1.00 94.25 397 PHE A CA 1
ATOM 3281 C C . PHE A 1 397 ? -12.983 7.126 39.276 1.00 94.25 397 PHE A C 1
ATOM 3283 O O . PHE A 1 397 ? -12.088 7.932 39.038 1.00 94.25 397 PHE A O 1
ATOM 3290 N N . ASN A 1 398 ? -13.935 7.360 40.182 1.00 94.19 398 ASN A N 1
ATOM 3291 C CA . ASN A 1 398 ? -14.026 8.610 40.937 1.00 94.19 398 ASN A CA 1
ATOM 3292 C C . ASN A 1 398 ? -12.799 8.837 41.834 1.00 94.19 398 ASN A C 1
ATOM 3294 O O . ASN A 1 398 ? -12.310 9.965 41.926 1.00 94.19 398 ASN A O 1
ATOM 3298 N N . ASP A 1 399 ? -12.272 7.774 42.449 1.00 93.94 399 ASP A N 1
ATOM 3299 C CA . ASP A 1 399 ? -11.035 7.833 43.233 1.00 93.94 399 ASP A CA 1
ATOM 3300 C C . ASP A 1 399 ? -9.855 8.271 42.337 1.00 93.94 399 ASP A C 1
ATOM 3302 O O . ASP A 1 399 ? -9.149 9.226 42.661 1.00 93.94 399 ASP A O 1
ATOM 3306 N N . CYS A 1 400 ? -9.707 7.676 41.148 1.00 93.00 400 CYS A N 1
ATOM 3307 C CA . CYS A 1 400 ? -8.662 8.056 40.192 1.00 93.00 400 CYS A CA 1
ATOM 3308 C C . CYS A 1 400 ? -8.821 9.484 39.652 1.00 93.00 400 CYS A C 1
ATOM 3310 O O . CYS A 1 400 ? -7.831 10.201 39.528 1.00 93.00 400 CYS A O 1
ATOM 3312 N N . MET A 1 401 ? -10.046 9.925 39.351 1.00 94.31 401 MET A N 1
ATOM 3313 C CA . MET A 1 401 ? -10.310 11.308 38.933 1.00 94.31 401 MET A CA 1
ATOM 3314 C C . MET A 1 401 ? -9.959 12.310 40.038 1.00 94.31 401 MET A C 1
ATOM 3316 O O . MET A 1 401 ? -9.452 13.394 39.751 1.00 94.31 401 MET A O 1
ATOM 3320 N N . THR A 1 402 ? -10.154 11.928 41.302 1.00 94.44 402 THR A N 1
ATOM 3321 C CA . THR A 1 402 ? -9.727 12.723 42.461 1.00 94.44 402 THR A CA 1
ATOM 3322 C C . THR A 1 402 ? -8.202 12.800 42.553 1.00 94.44 402 THR A C 1
ATOM 3324 O O . THR A 1 402 ? -7.658 13.854 42.877 1.00 94.44 402 THR A O 1
ATOM 3327 N N . ASP A 1 403 ? -7.491 11.718 42.245 1.00 93.31 403 ASP A N 1
ATOM 3328 C CA . ASP A 1 403 ? -6.027 11.721 42.226 1.00 93.31 403 ASP A CA 1
ATOM 3329 C C . ASP A 1 403 ? -5.461 12.545 41.064 1.00 93.31 403 ASP A C 1
ATOM 3331 O O . ASP A 1 403 ? -4.509 13.300 41.265 1.00 93.31 403 ASP A O 1
ATOM 3335 N N . ILE A 1 404 ? -6.092 12.501 39.885 1.00 93.62 404 ILE A N 1
ATOM 3336 C CA . ILE A 1 404 ? -5.754 13.396 38.768 1.00 93.62 404 ILE A CA 1
ATOM 3337 C C . ILE A 1 404 ? -5.948 14.858 39.188 1.00 93.62 404 ILE A C 1
ATOM 3339 O O . ILE A 1 404 ? -5.049 15.663 38.976 1.00 93.62 404 ILE A O 1
ATOM 3343 N N . LEU A 1 405 ? -7.065 15.192 39.846 1.00 94.38 405 LEU A N 1
ATOM 3344 C CA . LEU A 1 405 ? -7.353 16.548 40.332 1.00 94.38 405 LEU A CA 1
ATOM 3345 C C . LEU A 1 405 ? -6.299 17.063 41.326 1.00 94.38 405 LEU A C 1
ATOM 3347 O O . LEU A 1 405 ? -5.980 18.250 41.314 1.00 94.38 405 LEU A O 1
ATOM 3351 N N . LYS A 1 406 ? -5.751 16.190 42.181 1.00 94.00 406 LYS A N 1
ATOM 3352 C CA . LYS A 1 406 ? -4.664 16.551 43.111 1.00 94.00 406 LYS A CA 1
ATOM 3353 C C . LYS A 1 406 ? -3.343 16.815 42.392 1.00 94.00 406 LYS A C 1
ATOM 3355 O O . LYS A 1 406 ? -2.573 17.651 42.854 1.00 94.00 406 LYS A O 1
ATOM 3360 N N . LEU A 1 407 ? -3.061 16.068 41.324 1.00 93.31 407 LEU A N 1
ATOM 3361 C CA . LEU A 1 407 ? -1.830 16.212 40.545 1.00 93.31 407 LEU A CA 1
ATOM 3362 C C . LEU A 1 407 ? -1.876 17.449 39.648 1.00 93.31 407 LEU A C 1
ATOM 3364 O O . LEU A 1 407 ? -0.919 18.218 39.619 1.00 93.31 407 LEU A O 1
ATOM 3368 N N . ASP A 1 408 ? -2.975 17.621 38.918 1.00 93.31 408 ASP A N 1
ATOM 3369 C CA . ASP A 1 408 ? -3.173 18.709 37.968 1.00 93.31 408 ASP A CA 1
ATOM 3370 C C . ASP A 1 408 ? -4.685 18.980 37.777 1.00 93.31 408 ASP A C 1
ATOM 3372 O O . ASP A 1 408 ? -5.399 18.191 37.141 1.00 93.31 408 ASP A O 1
ATOM 3376 N N . PRO A 1 409 ? -5.202 20.099 38.319 1.00 94.50 409 PRO A N 1
ATOM 3377 C CA . PRO A 1 409 ? -6.608 20.463 38.171 1.00 94.50 409 PRO A CA 1
ATOM 3378 C C . PRO A 1 409 ? -7.052 20.728 36.729 1.00 94.50 409 PRO A C 1
ATOM 3380 O O . PRO A 1 409 ? -8.192 20.414 36.370 1.00 94.50 409 PRO A O 1
ATOM 3383 N N . ASP A 1 410 ? -6.167 21.265 35.889 1.00 93.50 410 ASP A N 1
ATOM 3384 C CA . ASP A 1 410 ? -6.474 21.556 34.488 1.00 93.50 410 ASP A CA 1
ATOM 3385 C C . ASP A 1 410 ? -6.585 20.251 33.687 1.00 93.50 410 ASP A C 1
ATOM 3387 O O . ASP A 1 410 ? -7.469 20.106 32.834 1.00 93.50 410 ASP A O 1
ATOM 3391 N N . ALA A 1 411 ? -5.757 19.256 34.017 1.00 92.50 411 ALA A N 1
ATOM 3392 C CA . ALA A 1 411 ? -5.837 17.916 33.446 1.00 92.50 411 ALA A CA 1
ATOM 3393 C C . ALA A 1 411 ? -7.157 17.205 33.798 1.00 92.50 411 ALA A C 1
ATOM 3395 O O . ALA A 1 411 ? -7.785 16.591 32.928 1.00 92.50 411 ALA A O 1
ATOM 3396 N N . ALA A 1 412 ? -7.603 17.306 35.056 1.00 92.62 412 ALA A N 1
ATOM 3397 C CA . ALA A 1 412 ? -8.884 16.749 35.499 1.00 92.62 412 ALA A CA 1
ATOM 3398 C C . ALA A 1 412 ? -10.071 17.411 34.781 1.00 92.62 412 ALA A C 1
ATOM 3400 O O . ALA A 1 412 ? -10.985 16.720 34.317 1.00 92.62 412 ALA A O 1
ATOM 3401 N N . SER A 1 413 ? -10.034 18.738 34.633 1.00 93.56 413 SER A N 1
ATOM 3402 C CA . SER A 1 413 ? -11.030 19.499 33.872 1.00 93.56 413 SER A CA 1
ATOM 3403 C C . SER A 1 413 ? -11.087 19.042 32.407 1.00 93.56 413 SER A C 1
ATOM 3405 O O . SER A 1 413 ? -12.161 18.745 31.881 1.00 93.56 413 SER A O 1
ATOM 3407 N N . TRP A 1 414 ? -9.927 18.855 31.768 1.00 93.94 414 TRP A N 1
ATOM 3408 C CA . TRP A 1 414 ? -9.840 18.409 30.373 1.00 93.94 414 TRP A CA 1
ATOM 3409 C C . TRP A 1 414 ? -10.427 17.012 30.120 1.00 93.94 414 TRP A C 1
ATOM 3411 O O . TRP A 1 414 ? -10.959 16.747 29.032 1.00 93.94 414 TRP A O 1
ATOM 3421 N N . LEU A 1 415 ? -10.297 16.105 31.093 1.00 91.56 415 LEU A N 1
ATOM 3422 C CA . LEU A 1 415 ? -10.887 14.764 31.037 1.00 91.56 415 LEU A CA 1
ATOM 3423 C C . LEU A 1 415 ? -12.392 14.790 31.308 1.00 91.56 415 LEU A C 1
ATOM 3425 O O . LEU A 1 415 ? -13.122 14.058 30.650 1.00 91.56 415 LEU A O 1
ATOM 3429 N N . THR A 1 416 ? -12.849 15.655 32.216 1.00 90.94 416 THR A N 1
ATOM 3430 C CA . THR A 1 416 ? -14.275 15.818 32.560 1.00 90.94 416 THR A CA 1
ATOM 3431 C C . THR A 1 416 ? -15.089 16.421 31.410 1.00 90.94 416 THR A C 1
ATOM 3433 O O . THR A 1 416 ? -16.271 16.132 31.272 1.00 90.94 416 THR A O 1
ATOM 3436 N N . ASP A 1 417 ? -14.450 17.205 30.538 1.00 90.25 417 ASP A N 1
ATOM 3437 C CA . ASP A 1 417 ? -15.032 17.697 29.277 1.00 90.25 417 ASP A CA 1
ATOM 3438 C C . ASP A 1 417 ? -15.393 16.567 28.285 1.00 90.25 417 ASP A C 1
ATOM 3440 O O . ASP A 1 417 ? -16.087 16.792 27.295 1.00 90.25 417 ASP A O 1
ATOM 3444 N N . LYS A 1 418 ? -14.916 15.338 28.514 1.00 88.12 418 LYS A N 1
ATOM 3445 C CA . LYS A 1 418 ? -15.188 14.177 27.652 1.00 88.12 418 LYS A CA 1
ATOM 3446 C C . LYS A 1 418 ? -16.115 13.223 28.363 1.00 88.12 418 LYS A C 1
ATOM 3448 O O . LYS A 1 418 ? -15.945 12.973 29.552 1.00 88.12 418 LYS A O 1
ATOM 3453 N N . ASP A 1 419 ? -17.030 12.631 27.610 1.00 87.81 419 ASP A N 1
ATOM 3454 C CA . ASP A 1 419 ? -17.933 11.635 28.162 1.00 87.8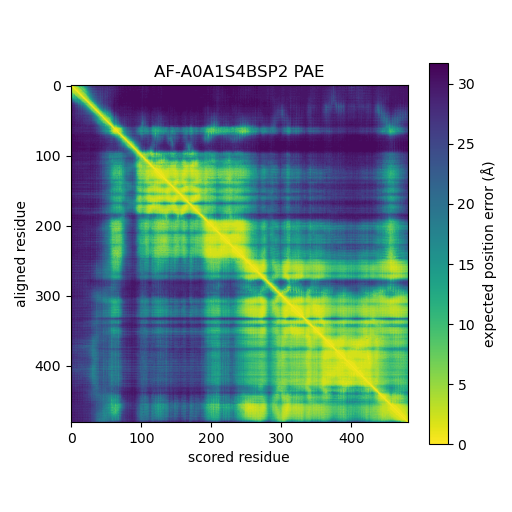1 419 ASP A CA 1
ATOM 3455 C C . ASP A 1 419 ? -17.126 10.387 28.583 1.00 87.81 419 ASP A C 1
ATOM 3457 O O . ASP A 1 419 ? -16.450 9.777 27.745 1.00 87.81 419 ASP A O 1
ATOM 3461 N N . PRO A 1 420 ? -17.138 9.997 29.873 1.00 88.56 420 PRO A N 1
ATOM 3462 C CA . PRO A 1 420 ? -16.407 8.827 30.351 1.00 88.56 420 PRO A CA 1
ATOM 3463 C C . PRO A 1 420 ? -16.810 7.517 29.666 1.00 88.56 420 PRO A C 1
ATOM 3465 O O . PRO A 1 420 ? -15.979 6.608 29.581 1.00 88.56 420 PRO A O 1
ATOM 3468 N N . SER A 1 421 ? -18.036 7.420 29.135 1.00 86.38 421 SER A N 1
ATOM 3469 C CA . SER A 1 421 ? -18.498 6.254 28.365 1.00 86.38 421 SER A CA 1
ATOM 3470 C C . SER A 1 421 ? -17.709 6.039 27.071 1.00 86.38 421 SER A C 1
ATOM 3472 O O . SER A 1 421 ? -17.661 4.923 26.552 1.00 86.38 421 SER A O 1
ATOM 3474 N N . GLU A 1 422 ? -17.008 7.067 26.587 1.00 85.88 422 GLU A N 1
ATOM 3475 C CA . GLU A 1 422 ? -16.174 6.976 25.394 1.00 85.88 422 GLU A CA 1
ATOM 3476 C C . GLU A 1 422 ? -14.775 6.407 25.689 1.00 85.88 422 GLU A C 1
ATOM 3478 O O . GLU A 1 422 ? -14.090 5.997 24.755 1.00 85.88 422 GLU A O 1
ATOM 3483 N N . TRP A 1 423 ? -14.294 6.385 26.941 1.00 88.38 423 TRP A N 1
ATOM 3484 C CA . TRP A 1 423 ? -12.878 6.065 27.212 1.00 88.38 423 TRP A CA 1
ATOM 3485 C C . TRP A 1 423 ? -12.560 5.310 28.512 1.00 88.38 423 TRP A C 1
ATOM 3487 O O . TRP A 1 423 ? -11.422 4.858 28.664 1.00 88.38 423 TRP A O 1
ATOM 3497 N N . SER A 1 424 ? -13.512 5.135 29.435 1.00 89.44 424 SER A N 1
ATOM 3498 C CA . SER A 1 424 ? -13.308 4.382 30.681 1.00 89.44 424 SER A CA 1
ATOM 3499 C C . SER A 1 424 ? -14.193 3.141 30.761 1.00 89.44 424 SER A C 1
ATOM 3501 O O . SER A 1 424 ? -15.410 3.217 30.592 1.00 89.44 424 SER A O 1
ATOM 3503 N N . MET A 1 425 ? -13.594 2.004 31.135 1.00 86.50 425 MET A N 1
ATOM 3504 C CA . MET A 1 425 ? -14.306 0.725 31.270 1.00 86.50 425 MET A CA 1
ATOM 3505 C C . MET A 1 425 ? -15.475 0.771 32.255 1.00 86.50 425 MET A C 1
ATOM 3507 O O . MET A 1 425 ? -16.467 0.077 32.062 1.00 86.50 425 MET A O 1
ATOM 3511 N N . SER A 1 426 ? -15.374 1.595 33.297 1.00 88.31 426 SER A N 1
ATOM 3512 C CA . SER A 1 426 ? -16.405 1.748 34.330 1.00 88.31 426 SER A CA 1
ATOM 3513 C C . SER A 1 426 ? -17.728 2.292 33.791 1.00 88.31 426 SER A C 1
ATOM 3515 O O . SER A 1 426 ? -18.759 2.084 34.425 1.00 88.31 426 SER A O 1
ATOM 3517 N N . HIS A 1 427 ? -17.688 2.967 32.639 1.00 88.31 427 HIS A N 1
ATOM 3518 C CA . HIS A 1 427 ? -18.828 3.615 31.994 1.00 88.31 427 HIS A CA 1
ATOM 3519 C C . HIS A 1 427 ? -19.200 2.966 30.652 1.00 88.31 427 HIS 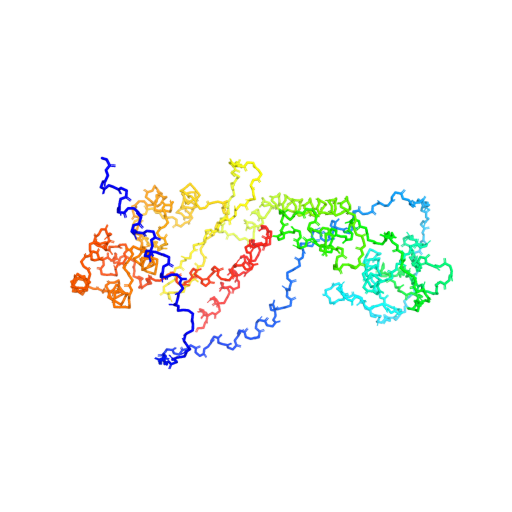A C 1
ATOM 3521 O O . HIS A 1 427 ? -20.116 3.434 29.978 1.00 88.31 427 HIS A O 1
ATOM 3527 N N . PHE A 1 428 ? -18.506 1.901 30.236 1.00 86.81 428 PHE A N 1
ATOM 3528 C CA . PHE A 1 428 ? -18.864 1.165 29.025 1.00 86.81 428 PHE A CA 1
ATOM 3529 C C . PHE A 1 428 ? -20.180 0.403 29.215 1.00 86.81 428 PHE A C 1
ATOM 3531 O O . PHE A 1 428 ? -20.448 -0.140 30.287 1.00 86.81 428 PHE A O 1
ATOM 3538 N N . SER A 1 429 ? -20.982 0.320 28.146 1.00 80.19 429 SER A N 1
ATOM 3539 C CA . SER A 1 429 ? -22.193 -0.508 28.143 1.00 80.19 429 SER A CA 1
ATOM 3540 C C . SER A 1 429 ? -21.859 -1.972 28.457 1.00 80.19 429 SER A C 1
ATOM 3542 O O . SER A 1 429 ? -20.860 -2.517 27.974 1.00 80.19 429 SER A O 1
ATOM 3544 N N . SER A 1 430 ? -22.742 -2.625 29.215 1.00 79.00 430 SER A N 1
ATOM 3545 C CA . SER A 1 430 ? -22.695 -4.062 29.490 1.00 79.00 430 SER A CA 1
ATOM 3546 C C . SER A 1 430 ? -23.029 -4.944 28.284 1.00 79.00 430 SER A C 1
ATOM 3548 O O . SER A 1 430 ? -22.800 -6.153 28.358 1.00 79.00 430 SER A O 1
ATOM 3550 N N . ASP A 1 431 ? -23.550 -4.363 27.198 1.00 71.69 431 ASP A N 1
ATOM 3551 C CA . ASP A 1 431 ? -23.944 -5.092 25.985 1.00 71.69 431 ASP A CA 1
ATOM 3552 C C . ASP A 1 431 ? -22.729 -5.708 25.277 1.00 71.69 431 ASP A C 1
ATOM 3554 O O . ASP A 1 431 ? -22.773 -6.852 24.832 1.00 71.69 431 ASP A O 1
ATOM 3558 N N . ALA A 1 432 ? -21.610 -4.974 25.229 1.00 70.81 432 ALA A N 1
ATOM 3559 C CA . ALA A 1 432 ? -20.367 -5.417 24.603 1.00 70.81 432 ALA A CA 1
ATOM 3560 C C . ALA A 1 432 ? -19.255 -5.584 25.648 1.00 70.81 432 ALA A C 1
ATOM 3562 O O . ALA A 1 432 ? -18.607 -4.618 26.074 1.00 70.81 432 ALA A O 1
ATOM 3563 N N . LYS A 1 433 ? -18.999 -6.836 26.035 1.00 68.62 433 LYS A N 1
ATOM 3564 C CA . LYS A 1 433 ? -17.949 -7.208 26.993 1.00 68.62 433 LYS A CA 1
ATOM 3565 C C . LYS A 1 433 ? -16.596 -7.323 26.293 1.00 68.62 433 LYS A C 1
ATOM 3567 O O . LYS A 1 433 ? -16.158 -8.410 25.945 1.00 68.62 433 LYS A O 1
ATOM 3572 N N . CYS A 1 434 ? -15.952 -6.181 26.082 1.00 70.88 434 CYS A N 1
ATOM 3573 C CA . CYS A 1 434 ? -14.598 -6.091 25.542 1.00 70.88 434 CYS A CA 1
ATOM 3574 C C . CYS A 1 434 ? -13.757 -5.171 26.435 1.00 70.88 434 CYS A C 1
ATOM 3576 O O . CYS A 1 434 ? -14.162 -4.034 26.694 1.00 70.88 434 CYS A O 1
ATOM 3578 N N . ASP A 1 435 ? -12.610 -5.670 26.895 1.00 69.00 435 ASP A N 1
ATOM 3579 C CA . ASP A 1 435 ? -11.623 -4.988 27.745 1.00 69.00 435 ASP A CA 1
ATOM 3580 C C . ASP A 1 435 ? -10.520 -4.279 26.935 1.00 69.00 435 ASP A C 1
ATOM 3582 O O . ASP A 1 435 ? -9.598 -3.676 27.490 1.00 69.00 435 ASP A O 1
ATOM 3586 N N . THR A 1 436 ? -10.612 -4.327 25.603 1.00 70.19 436 THR A N 1
ATOM 3587 C CA . THR A 1 436 ? -9.616 -3.732 24.713 1.00 70.19 436 THR A CA 1
ATOM 3588 C C . THR A 1 436 ? -9.717 -2.206 24.740 1.00 70.19 436 THR A C 1
ATOM 3590 O O . THR A 1 436 ? -10.631 -1.604 24.183 1.00 70.19 436 THR A O 1
ATOM 3593 N N . LEU A 1 437 ? -8.729 -1.573 25.374 1.00 68.75 437 LEU A N 1
ATOM 3594 C CA . LEU A 1 437 ? -8.562 -0.111 25.447 1.00 68.75 437 LEU A CA 1
ATOM 3595 C C . LEU A 1 437 ? -7.555 0.439 24.422 1.00 68.75 437 LEU A C 1
ATOM 3597 O O . LEU A 1 437 ? -7.345 1.652 24.315 1.00 68.75 437 LEU A O 1
ATOM 3601 N N . LEU A 1 438 ? -6.887 -0.462 23.702 1.00 67.31 438 LEU A N 1
ATOM 3602 C CA . LEU A 1 438 ? -5.767 -0.175 22.817 1.00 67.31 438 LEU A CA 1
ATOM 3603 C C . LEU A 1 438 ? -6.107 -0.527 21.377 1.00 67.31 438 LEU A C 1
ATOM 3605 O O . LEU A 1 438 ? -6.625 -1.600 21.098 1.00 67.31 438 LEU A O 1
ATOM 3609 N N . ASN A 1 439 ? -5.674 0.325 20.453 1.00 66.25 439 ASN A N 1
ATOM 3610 C CA . ASN A 1 439 ? -5.706 0.040 19.024 1.00 66.25 439 ASN A CA 1
ATOM 3611 C C . ASN A 1 439 ? -4.386 -0.606 18.535 1.00 66.25 439 ASN A C 1
ATOM 3613 O O . ASN A 1 439 ? -3.908 -0.314 17.442 1.00 66.25 439 ASN A O 1
ATOM 3617 N N . ASN A 1 440 ? -3.726 -1.434 19.363 1.00 62.12 440 ASN A N 1
ATOM 3618 C CA . ASN A 1 440 ? -2.435 -2.067 19.017 1.00 62.12 440 ASN A CA 1
ATOM 3619 C C . ASN A 1 440 ? -2.530 -2.910 17.737 1.00 62.12 440 ASN A C 1
ATOM 3621 O O . ASN A 1 440 ? -1.584 -2.996 16.961 1.00 62.12 440 ASN A O 1
ATOM 3625 N N . LEU A 1 441 ? -3.703 -3.484 17.500 1.00 61.53 441 LEU A N 1
ATOM 3626 C CA . LEU A 1 441 ? -4.006 -4.344 16.364 1.00 61.53 441 LEU A CA 1
ATOM 3627 C C . LEU A 1 441 ? -3.960 -3.569 15.036 1.00 61.53 441 LEU A C 1
ATOM 3629 O O . LEU A 1 441 ? -3.431 -4.074 14.047 1.00 61.53 441 LEU A O 1
ATOM 3633 N N . TRP A 1 442 ? -4.420 -2.315 15.038 1.00 60.81 442 TRP A N 1
ATOM 3634 C CA . TRP A 1 442 ? -4.331 -1.411 13.891 1.00 60.81 442 TRP A CA 1
ATOM 3635 C C . TRP A 1 442 ? -2.896 -1.033 13.543 1.00 60.81 442 TRP A C 1
ATOM 3637 O O . TRP A 1 442 ? -2.548 -0.965 12.370 1.00 60.81 442 TRP A O 1
ATOM 3647 N N . GLU A 1 443 ? -2.035 -0.827 14.539 1.00 63.62 443 GLU A N 1
ATOM 3648 C CA . GLU A 1 443 ? -0.627 -0.503 14.284 1.00 63.62 443 GLU A CA 1
ATOM 3649 C C . GLU A 1 443 ? 0.130 -1.674 13.664 1.00 63.62 443 GLU A C 1
ATOM 3651 O O . GLU A 1 443 ? 0.862 -1.479 12.693 1.00 63.62 443 GLU A O 1
ATOM 3656 N N . VAL A 1 444 ? -0.091 -2.890 14.173 1.00 65.81 444 VAL A N 1
ATOM 3657 C CA . VAL A 1 444 ? 0.494 -4.106 13.591 1.00 65.81 444 VAL A CA 1
ATOM 3658 C C . VAL A 1 444 ? -0.003 -4.286 12.159 1.00 65.81 444 VAL A C 1
ATOM 3660 O O . VAL A 1 444 ? 0.791 -4.554 11.259 1.00 65.81 444 VAL A O 1
ATOM 3663 N N . PHE A 1 445 ? -1.299 -4.085 11.916 1.00 66.88 445 PHE A N 1
ATOM 3664 C CA . PHE A 1 445 ? -1.845 -4.198 10.570 1.00 66.88 445 PHE A CA 1
ATOM 3665 C C . PHE A 1 445 ? -1.304 -3.134 9.617 1.00 66.88 445 PHE A C 1
ATOM 3667 O O . PHE A 1 445 ? -0.864 -3.480 8.521 1.00 66.88 445 PHE A O 1
ATOM 3674 N N . ASN A 1 446 ? -1.261 -1.870 10.041 1.00 66.12 446 ASN A N 1
ATOM 3675 C CA . ASN A 1 446 ? -0.659 -0.796 9.260 1.00 66.12 446 ASN A CA 1
ATOM 3676 C C . ASN A 1 446 ? 0.780 -1.136 8.900 1.00 66.12 446 ASN A C 1
ATOM 3678 O O . ASN A 1 446 ? 1.128 -1.067 7.727 1.00 66.12 446 ASN A O 1
ATOM 3682 N N . SER A 1 447 ? 1.576 -1.595 9.868 1.00 67.94 447 SER A N 1
ATOM 3683 C CA . SER A 1 447 ? 2.951 -2.032 9.626 1.00 67.94 447 SER A CA 1
ATOM 3684 C C . SER A 1 447 ? 3.036 -3.144 8.572 1.00 67.94 447 SER A C 1
ATOM 3686 O O . SER A 1 447 ? 3.848 -3.043 7.653 1.00 67.94 447 SER A O 1
ATOM 3688 N N . MET A 1 448 ? 2.151 -4.147 8.628 1.00 66.88 448 MET A N 1
ATOM 3689 C CA . MET A 1 448 ? 2.105 -5.237 7.640 1.00 66.88 448 MET A CA 1
ATOM 3690 C C . MET A 1 448 ? 1.761 -4.761 6.221 1.00 66.88 448 MET A C 1
ATOM 3692 O O . MET A 1 448 ? 2.219 -5.360 5.248 1.00 66.88 448 MET A O 1
ATOM 3696 N N . ILE A 1 449 ? 0.959 -3.701 6.078 1.00 68.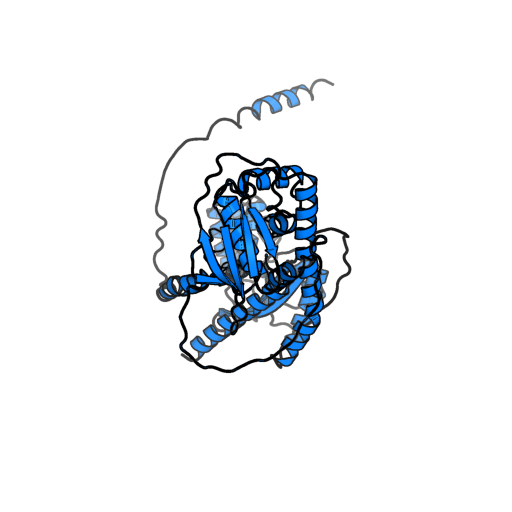88 449 ILE A N 1
ATOM 3697 C CA . ILE A 1 449 ? 0.515 -3.198 4.768 1.00 68.88 449 ILE A CA 1
ATOM 3698 C C . ILE A 1 449 ? 1.327 -2.005 4.250 1.00 68.88 449 ILE A C 1
ATOM 3700 O O . ILE A 1 449 ? 1.029 -1.531 3.150 1.00 68.88 449 ILE A O 1
ATOM 3704 N N . LEU A 1 450 ? 2.324 -1.516 4.998 1.00 67.44 450 LEU A N 1
ATOM 3705 C CA . LEU A 1 450 ? 3.197 -0.418 4.561 1.00 67.44 450 LEU A CA 1
ATOM 3706 C C . LEU A 1 450 ? 3.907 -0.778 3.248 1.00 67.44 450 LEU A C 1
ATOM 3708 O O . LEU A 1 450 ? 3.816 -0.037 2.281 1.00 67.44 450 LEU A O 1
ATOM 3712 N N . ASP A 1 451 ? 4.484 -1.977 3.130 1.00 64.25 451 ASP A N 1
ATOM 3713 C CA . ASP A 1 451 ? 5.102 -2.422 1.863 1.00 64.25 451 ASP A CA 1
ATOM 3714 C C . ASP A 1 451 ? 4.073 -2.625 0.729 1.00 64.25 451 ASP A C 1
ATOM 3716 O O . ASP A 1 451 ? 4.411 -2.856 -0.430 1.00 64.25 451 ASP A O 1
ATOM 3720 N N . ALA A 1 452 ? 2.775 -2.629 1.030 1.00 65.19 452 ALA A N 1
ATOM 3721 C CA . ALA A 1 452 ? 1.736 -2.676 0.009 1.00 65.19 452 ALA A CA 1
ATOM 3722 C C . ALA A 1 452 ? 1.270 -1.273 -0.414 1.00 65.19 452 ALA A C 1
ATOM 3724 O O . ALA A 1 452 ? 0.742 -1.145 -1.514 1.00 65.19 452 ALA A O 1
ATOM 3725 N N . SER A 1 453 ? 1.423 -0.233 0.422 1.00 60.12 453 SER A N 1
ATOM 3726 C CA . SER A 1 453 ? 0.869 1.109 0.159 1.00 60.12 453 SER A CA 1
ATOM 3727 C C . SER A 1 453 ? 1.471 1.821 -1.024 1.00 60.12 453 SER A C 1
ATOM 3729 O O . SER A 1 453 ? 0.754 2.564 -1.684 1.00 60.12 453 SER A O 1
ATOM 3731 N N . ASP A 1 454 ? 2.732 1.546 -1.313 1.00 62.62 454 ASP A N 1
ATOM 3732 C CA . ASP A 1 454 ? 3.452 2.259 -2.364 1.00 62.62 454 ASP A CA 1
ATOM 3733 C C . ASP A 1 454 ? 3.341 1.530 -3.712 1.00 62.62 454 ASP A C 1
ATOM 3735 O O . ASP A 1 454 ? 3.924 1.944 -4.717 1.00 62.62 454 ASP A O 1
ATOM 3739 N N . LYS A 1 455 ? 2.568 0.435 -3.743 1.00 67.25 455 LYS A N 1
ATOM 3740 C CA . LYS A 1 455 ? 2.376 -0.402 -4.922 1.00 67.25 455 LYS A CA 1
ATOM 3741 C C . LYS A 1 455 ? 1.155 0.043 -5.726 1.00 67.25 455 LYS A C 1
ATOM 3743 O O . LYS A 1 455 ? 0.206 0.594 -5.169 1.00 67.25 455 LYS A O 1
ATOM 3748 N N . PRO A 1 456 ? 1.154 -0.225 -7.042 1.00 73.38 456 PRO A N 1
ATOM 3749 C CA . PRO A 1 456 ? -0.003 0.047 -7.883 1.00 73.38 456 PRO A CA 1
ATOM 3750 C C . PRO A 1 456 ? -1.286 -0.646 -7.376 1.00 73.38 456 PRO A C 1
ATOM 3752 O O . PRO A 1 456 ? -1.206 -1.683 -6.715 1.00 73.38 456 PRO A O 1
ATOM 3755 N N . ILE A 1 457 ? -2.462 -0.078 -7.673 1.00 77.12 457 ILE A N 1
ATOM 3756 C CA . ILE A 1 457 ? -3.740 -0.401 -7.004 1.00 77.12 457 ILE A CA 1
ATOM 3757 C C . ILE A 1 457 ? -4.113 -1.889 -7.056 1.00 77.12 457 ILE A C 1
ATOM 3759 O O . ILE A 1 457 ? -4.490 -2.459 -6.033 1.00 77.12 457 ILE A O 1
ATOM 3763 N N . VAL A 1 458 ? -3.934 -2.546 -8.205 1.00 80.00 458 VAL A N 1
ATOM 3764 C CA . VAL A 1 458 ? -4.230 -3.982 -8.350 1.00 80.00 458 VAL A CA 1
ATOM 3765 C C . VAL A 1 458 ? -3.266 -4.817 -7.502 1.00 80.00 458 VAL A C 1
ATOM 3767 O O . VAL A 1 458 ? -3.683 -5.721 -6.784 1.00 80.00 458 VAL A O 1
ATOM 3770 N N . THR A 1 459 ? -1.977 -4.471 -7.503 1.00 75.31 459 THR A N 1
ATOM 3771 C CA . THR A 1 459 ? -0.960 -5.144 -6.681 1.00 75.31 459 THR A CA 1
ATOM 3772 C C . THR A 1 459 ? -1.218 -4.955 -5.186 1.00 75.31 459 THR A C 1
ATOM 3774 O O . THR A 1 459 ? -1.022 -5.882 -4.398 1.00 75.31 459 THR A O 1
ATOM 3777 N N . LEU A 1 460 ? -1.653 -3.760 -4.779 1.00 79.00 460 LEU A N 1
ATOM 3778 C CA . LEU A 1 460 ? -2.067 -3.471 -3.407 1.00 79.00 460 LEU A CA 1
ATOM 3779 C C . LEU A 1 460 ? -3.237 -4.375 -2.992 1.00 79.00 460 LEU A C 1
ATOM 3781 O O . LEU A 1 460 ? -3.173 -4.998 -1.931 1.00 79.00 460 LEU A O 1
ATOM 3785 N N . LEU A 1 461 ? -4.274 -4.471 -3.826 1.00 82.00 461 LEU A N 1
ATOM 3786 C CA . LEU A 1 461 ? -5.452 -5.300 -3.566 1.00 82.00 461 LEU A CA 1
ATOM 3787 C C . LEU A 1 461 ? -5.105 -6.786 -3.468 1.00 82.00 461 LEU A C 1
ATOM 3789 O O . LEU A 1 461 ? -5.513 -7.440 -2.511 1.00 82.00 461 LEU A O 1
ATOM 3793 N N . GLU A 1 462 ? -4.282 -7.299 -4.379 1.00 83.81 462 GLU A N 1
ATOM 3794 C CA . GLU A 1 462 ? -3.845 -8.699 -4.359 1.00 83.81 462 GLU A CA 1
ATOM 3795 C C . GLU A 1 462 ? -3.017 -9.033 -3.115 1.00 83.81 462 GLU A C 1
ATOM 3797 O O . GLU A 1 462 ? -3.207 -10.078 -2.487 1.00 83.81 462 GLU A O 1
ATOM 3802 N N . LYS A 1 463 ? -2.139 -8.120 -2.690 1.00 79.56 463 LYS A N 1
ATOM 3803 C CA . LYS A 1 463 ? -1.403 -8.276 -1.433 1.00 79.56 463 LYS A CA 1
ATOM 3804 C C . LYS A 1 463 ? -2.323 -8.285 -0.220 1.00 79.56 463 LYS A C 1
ATOM 3806 O O . LYS A 1 463 ? -2.150 -9.130 0.656 1.00 79.56 463 LYS A O 1
ATOM 3811 N N . LEU A 1 464 ? -3.280 -7.357 -0.152 1.00 79.50 464 LEU A N 1
ATOM 3812 C CA . LEU A 1 464 ? -4.267 -7.320 0.930 1.00 79.50 464 LEU A CA 1
ATOM 3813 C C . LEU A 1 464 ? -5.072 -8.621 0.966 1.00 79.50 464 LEU A C 1
ATOM 3815 O O . LEU A 1 464 ? -5.187 -9.235 2.027 1.00 79.50 464 LEU A O 1
ATOM 3819 N N . ARG A 1 465 ? -5.545 -9.085 -0.195 1.00 83.12 465 ARG A N 1
ATOM 3820 C CA . ARG A 1 465 ? -6.262 -10.354 -0.351 1.00 83.12 465 ARG A CA 1
ATOM 3821 C C . ARG A 1 465 ? -5.435 -11.523 0.177 1.00 83.12 465 ARG A C 1
ATOM 3823 O O . ARG A 1 465 ? -5.912 -12.265 1.033 1.00 83.12 465 ARG A O 1
ATOM 3830 N N . TYR A 1 466 ? -4.185 -11.656 -0.263 1.00 83.94 466 TYR A N 1
ATOM 3831 C CA . TYR A 1 466 ? -3.292 -12.722 0.192 1.00 83.94 466 TYR A CA 1
ATOM 3832 C C . TYR A 1 466 ? -3.042 -12.673 1.706 1.00 83.94 466 TYR A C 1
ATOM 3834 O O . TYR A 1 466 ? -3.149 -13.701 2.376 1.00 83.94 466 TYR A O 1
ATOM 3842 N N . LEU A 1 467 ? -2.757 -11.491 2.262 1.00 80.19 467 LEU A N 1
ATOM 3843 C CA . LEU A 1 467 ? -2.528 -11.313 3.700 1.00 80.19 467 LEU A CA 1
ATOM 3844 C C . LEU A 1 467 ? -3.749 -11.736 4.525 1.00 80.19 467 LEU A C 1
ATOM 3846 O O . LEU A 1 467 ? -3.610 -12.483 5.498 1.00 80.19 467 LEU A O 1
ATOM 3850 N N . ILE A 1 468 ? -4.943 -11.302 4.116 1.00 78.44 468 ILE A N 1
ATOM 3851 C CA . ILE A 1 468 ? -6.203 -11.654 4.780 1.00 78.44 468 ILE A CA 1
ATOM 3852 C C . ILE A 1 468 ? -6.448 -13.164 4.679 1.00 78.44 468 ILE A C 1
ATOM 3854 O O . ILE A 1 468 ? -6.684 -13.811 5.700 1.00 78.44 468 ILE A O 1
ATOM 3858 N N . MET A 1 469 ? -6.312 -13.755 3.489 1.00 82.50 469 MET A N 1
ATOM 3859 C CA . MET A 1 469 ? -6.504 -15.195 3.275 1.00 82.50 469 MET A CA 1
ATOM 3860 C C . MET A 1 469 ? -5.528 -16.044 4.096 1.00 82.50 469 MET A C 1
ATOM 3862 O O . MET A 1 469 ? -5.936 -17.006 4.752 1.00 82.50 469 MET A O 1
ATOM 3866 N N . ALA A 1 470 ? -4.242 -15.685 4.105 1.00 82.56 470 ALA A N 1
ATOM 3867 C CA . ALA A 1 470 ? -3.221 -16.387 4.876 1.00 82.56 470 ALA A CA 1
ATOM 3868 C C . ALA A 1 470 ? -3.522 -16.332 6.381 1.00 82.56 470 ALA A C 1
ATOM 3870 O O . ALA A 1 470 ? -3.363 -17.333 7.088 1.00 82.56 470 ALA A O 1
ATOM 3871 N N . ARG A 1 471 ? -4.007 -15.183 6.870 1.00 78.00 471 ARG A N 1
ATOM 3872 C CA . ARG A 1 471 ? -4.419 -15.016 8.266 1.00 78.00 471 ARG A CA 1
ATOM 3873 C C . ARG A 1 471 ? -5.658 -15.842 8.598 1.00 78.00 471 ARG A C 1
ATOM 3875 O O . ARG A 1 471 ? -5.648 -16.543 9.608 1.00 78.00 471 ARG A O 1
ATOM 3882 N N . MET A 1 472 ? -6.687 -15.812 7.753 1.00 78.62 472 MET A N 1
ATOM 3883 C CA . MET A 1 472 ? -7.902 -16.614 7.933 1.00 78.62 472 MET A CA 1
ATOM 3884 C C . MET A 1 472 ? -7.585 -18.113 7.976 1.00 78.62 472 MET A C 1
ATOM 3886 O O . MET A 1 472 ? -8.069 -18.819 8.859 1.00 78.62 472 MET A O 1
ATOM 3890 N N . LEU A 1 473 ? -6.708 -18.594 7.089 1.00 83.50 473 LEU A N 1
ATOM 3891 C CA . LEU A 1 473 ? -6.251 -19.985 7.097 1.00 83.50 473 LEU A CA 1
ATOM 3892 C C . LEU A 1 473 ? -5.502 -20.336 8.390 1.00 83.50 473 LEU A C 1
ATOM 3894 O O . LEU A 1 473 ? -5.723 -21.404 8.960 1.00 83.50 473 LEU A O 1
ATOM 3898 N N . ALA A 1 474 ? -4.617 -19.452 8.860 1.00 81.88 474 ALA A N 1
ATOM 3899 C CA . ALA A 1 474 ? -3.892 -19.658 10.111 1.00 81.88 474 ALA A CA 1
ATOM 3900 C C . ALA A 1 474 ? -4.842 -19.719 11.317 1.00 81.88 474 ALA A C 1
ATOM 3902 O O . ALA A 1 474 ? -4.680 -20.591 12.168 1.00 81.88 474 ALA A O 1
ATOM 3903 N N . ASN A 1 475 ? -5.848 -18.843 11.366 1.00 77.25 475 ASN A N 1
ATOM 3904 C CA . ASN A 1 475 ? -6.863 -18.843 12.418 1.00 77.25 475 ASN A CA 1
ATOM 3905 C C . ASN A 1 475 ? -7.724 -20.116 12.370 1.00 77.25 475 ASN A C 1
ATOM 3907 O O . ASN A 1 475 ? -7.931 -20.737 13.409 1.00 77.25 475 ASN A O 1
ATOM 3911 N N . ARG A 1 476 ? -8.148 -20.570 11.181 1.00 80.88 476 ARG A N 1
ATOM 3912 C CA . ARG A 1 476 ? -8.905 -21.827 11.024 1.00 80.88 476 ARG A CA 1
ATOM 3913 C C . ARG A 1 476 ? -8.124 -23.031 11.555 1.00 80.88 476 ARG A C 1
ATOM 3915 O O . ARG A 1 476 ? -8.645 -23.783 12.366 1.00 80.88 476 ARG A O 1
ATOM 3922 N N . LYS A 1 477 ? -6.846 -23.156 11.186 1.00 84.19 477 LYS A N 1
ATOM 3923 C CA . LYS A 1 477 ? -5.969 -24.234 11.681 1.00 84.19 477 LYS A CA 1
ATOM 3924 C C . LYS A 1 477 ? -5.758 -24.205 13.195 1.00 84.19 477 LYS A C 1
ATOM 3926 O O . LYS A 1 477 ? -5.461 -25.240 13.780 1.00 84.19 477 LYS A O 1
ATOM 3931 N N . LYS A 1 478 ? -5.826 -23.025 13.818 1.00 79.38 478 LYS A N 1
ATOM 3932 C CA . LYS A 1 478 ? -5.758 -22.894 15.279 1.00 79.38 478 LYS A CA 1
ATOM 3933 C C . LYS A 1 478 ? -7.058 -23.333 15.947 1.00 79.38 478 LYS A C 1
ATOM 3935 O O . LYS A 1 478 ? -6.974 -23.921 17.007 1.00 79.38 478 LYS A O 1
ATOM 3940 N N . ALA A 1 479 ? -8.209 -23.060 15.335 1.00 76.44 479 ALA A N 1
ATOM 3941 C CA . ALA A 1 479 ? -9.517 -23.441 15.867 1.00 76.44 479 ALA A CA 1
ATOM 3942 C C . ALA A 1 479 ? -9.822 -24.946 15.741 1.00 76.44 479 ALA A C 1
ATOM 3944 O O . ALA A 1 479 ? -10.662 -25.462 16.467 1.00 76.44 479 ALA A O 1
ATOM 3945 N N . GLU A 1 480 ? -9.168 -25.643 14.808 1.00 77.25 480 GLU A N 1
ATOM 3946 C CA . GLU A 1 480 ? -9.262 -27.104 14.646 1.00 77.25 480 GLU A CA 1
ATOM 3947 C C . GLU A 1 480 ? -8.425 -27.892 15.675 1.00 77.25 480 GLU A C 1
ATOM 3949 O O . GLU A 1 480 ? -8.550 -29.114 15.748 1.00 77.25 480 GLU A O 1
ATOM 3954 N N . LYS A 1 481 ? -7.560 -27.212 16.437 1.00 54.41 481 LYS A N 1
ATOM 3955 C CA . LYS A 1 481 ? -6.792 -27.782 17.552 1.00 54.41 481 LYS A CA 1
ATOM 3956 C C . LYS A 1 481 ? -7.491 -27.488 18.867 1.00 54.41 481 LYS A C 1
ATOM 3958 O O . LYS A 1 481 ? -7.409 -28.370 19.749 1.00 54.41 481 LYS A O 1
#

Sequence (481 aa):
MDKVDSIIQSNIKENNKHQLMCENSFCGDFSDSEADFSDDALVDTHEKRNQSILEERELLSDEIKRKMVDIEGDPDCVDSEDVQSLDSDFETESFNFPKFNPKTDGDNPVLGLEYTFGTKQEFKNVVATHEIKNEKYIQWSRNDSVRMEARCIHHPECKWIIMASRMQRDKAFQIKTYNPIHTCKEWHHENRTITLYFIARRYLKKIGSNRDWKVAEFRDRVSVELRAQVTLSQAKRAKMKGIALIDGDIKDQYKMMWDYCNEIDRTNSGSTVYMKFTDNEIPNEPWRISKNIYFWHDGNNNIFPVAYAIVEKENKDTWAWFLNHLAADLNIHETGWTFTSDKQKGLIKAFNEVLPHVNHRFCVRHLHNNFKRARFGGISLKEVLWVAAKATTMRKFNDCMTDILKLDPDAASWLTDKDPSEWSMSHFSSDAKCDTLLNNLWEVFNSMILDASDKPIVTLLEKLRYLIMARMLANRKKAEK

Solvent-accessible surface area (backbone atoms only — not comparable to full-atom values): 29223 Å² total; per-residue (Å²): 144,79,74,66,68,64,58,60,63,54,61,63,62,57,65,72,59,76,80,71,88,82,84,89,86,83,89,80,91,76,84,83,86,82,81,86,82,89,69,92,84,61,67,87,58,52,65,68,47,47,63,67,54,69,74,66,72,82,71,75,55,70,62,58,56,49,58,58,72,73,66,80,82,67,95,85,66,86,85,77,82,89,80,88,85,82,90,79,92,73,94,76,80,90,78,88,60,61,65,71,46,75,86,80,34,62,91,66,41,83,88,58,72,56,32,31,26,80,38,74,66,56,44,55,50,41,54,49,52,37,34,43,74,70,76,46,62,58,40,75,80,38,82,59,96,54,40,36,28,38,30,33,65,59,52,84,77,18,67,24,35,39,30,33,34,47,42,93,84,76,64,22,30,30,26,78,42,68,38,90,55,72,68,70,88,78,86,72,83,77,60,80,69,70,38,48,64,54,52,19,60,78,41,32,68,63,44,67,78,38,75,82,60,52,51,69,61,51,21,49,52,52,20,63,75,55,73,41,83,55,51,63,70,49,36,43,53,13,51,52,51,33,50,50,50,55,54,50,50,53,54,53,47,62,67,44,46,63,59,52,48,52,49,48,54,72,72,40,80,91,60,86,83,86,87,80,91,74,79,76,90,58,87,90,62,80,86,51,76,32,76,51,73,44,70,41,70,47,102,83,72,43,85,40,83,75,51,71,47,82,38,59,55,90,34,38,65,56,39,32,55,51,50,50,53,52,29,60,78,68,66,65,83,63,71,68,49,74,46,76,43,70,93,44,78,33,49,58,57,17,38,61,70,74,45,67,70,46,47,60,33,39,27,42,62,54,49,50,53,50,38,37,73,73,70,56,64,57,72,69,60,50,52,44,50,53,51,29,29,65,14,75,37,64,66,56,27,53,53,32,50,52,52,38,37,72,76,37,55,68,56,34,51,63,52,67,77,42,68,52,50,30,51,19,54,41,50,44,64,84,73,54,92,71,89,80,52,62,61,63,68,58,54,54,49,50,61,71,42,50,85,35,67,86,43,59,70,62,60,26,50,52,49,51,51,51,53,52,50,55,49,51,52,53,51,52,62,57,73,77,106

Radius of gyration: 32.53 Å; Cα contacts (8 Å, |Δi|>4): 458; chains: 1; bounding box: 73×93×90 Å

Foldseek 3Di:
DPPPVVVVVVVVVVVVVVPDDDDDDDDDDDDDDDDDDDPPPPPVVPVVVVVVVVVPPDDDPVQLVVVLVPPDDDPPDDDDDDDDDDDDDDDDDDDPFAEDDCVPQVQPPDDDAFYKYQDLVRVLSSVLNNQLVVLFAWDWPDRDQFKTKIDGPPPPQFPFIWMWGQDPPRSIIGTHDGDPDGPDPDHDQDHPSPALSSLLVVCLVVCLVCVPDDLVNQQVVCCVVSVHHDDSVSSVSSSVVSVCSVVVVLVVVVVCVVVVLVVCCVPPPLDDDDDDDDDDPDPPDDQAKDKDWDWDQDPVRDTATDDIDIDSDPALVVLLVVLQVVCVSVVPDAELAEEEDAPDPSNVNSCCVRPVHYHYAYQLVSVVVVLVVVVNDDDVLVVLSVQLQQDQAPVSNVVSLVVNCVVPVVSSVVPVVDDSCRGHNNNDDPSDPDSDNHPVVVVVVCVQLVVLNSDRPVSSVVSVVVVNVVVVVVVVVVVVD

Nearest PDB structures (foldseek):
  6xg8-assembly1_B  TM=4.389E-01  e=1.558E-05  Acetivibrio thermocellus ATCC 27405
  6xgw-assembly1_B  TM=4.826E-01  e=1.243E-04  Acetivibrio thermocellus ATCC 27405
  6xgx-assembly1_B  TM=4.541E-01  e=1.177E-04  Acetivibrio thermocellus ATCC 27405
  8eim-assembly1_B  TM=5.237E-01  e=8.203E+00  Saccharomyces cerevisiae

pLDDT: mean 70.39, std 19.99, range [21.23, 94.5]

InterPro domains:
  IPR001207 Transposase, mutator type [PS01007] (342-366)
  IPR004332 Transposase, MuDR, plant [PF03108] (116-175)
  IPR018289 MULE transposase domain [PF10551] (297-370)

Organism: Nicotiana tabacum (NCBI:txid4097)

Mean predicted aligned error: 18.14 Å

Secondary structure (DSSP, 8-state):
--SSHHHHHHHHHHTTTSSSS------------------TTSGGGHHHHHHHHTT---PPPHHHHHHHHT----TT--------------------PPBP-TTTSSSSPPP-TT-EESSHHHHHHHHHHHHHHTT--EEEEEE-SSEEEEEETTTTT---EEEEEE-TTT--EEEEEEE------PPPS--TTS-HHHHHHHTHHHHHH-TT--HHHHHHHHHHHTTS---HHHHHHHHHHHHHHHHHHHHHHHHTHHHHHHHHHHHSBTB---------SSTTS----EEEEEEEE-TTS-EEEEEEEEES--SHHHHHHHHHHHHHHTT--STT-EEEE---HHHHHHHHHH-TTSEEEE-HHHHHHHHHHTT--SHHHHHHHHHHHT--SHHHHHHHHHHHHHH-HHHHHHHHTS-GGGT-GGGS-TTS-------HHHHHHHHHHHHHHTS-HHHHHHHHHHHHHHHHHHHHHHHT-